Protein AF-A0A5R9GRR2-F1 (afdb_monomer)

pLDDT: mean 71.52, std 28.63, range [25.66, 98.62]

Sequence (442 aa):
MTTPDGPQLQLSKAAKLHESAAGSSPVLEILEKDQVCTRLGQTDVWVHVWINSSGQRGWIHQLYLRPATPATENTPLTVADASTTSATAPQPAANTPSPPPATTAPATENRSSSAEQTASATDAASTTSATDAKPIENETSQPPATLPPPAPTSPAPAGQNTPDTGKPASPDAITDHTLNQPAASEKSAVTQKPAQPAEVKPKAAPSPAGGSHGDAHEQALSHANIDVTDRAQIRRGLTVFTDICMGCHSAKYLTWRGLIEYPEIGLSSEEVAELRGNNPVMRGMISDLPPEDAIAAYGKAPPDLSLIVAGRRGGADYVYSLLTGYAHDPAKRIADPAYNPVYPGHRIAMPDPLSWLDHSMDEEASLRRQAEDVAAFLTFIADPHQNTRRHIGVWVVSFLLILTFVLWLLKVEVWKDVKPSSPKRGWLASLRPLSGEKQERP

Nearest PDB structures (foldseek):
  8snh-assembly1_M  TM=8.394E-01  e=9.434E-13  Pseudomonas aeruginosa
  8snh-assembly1_J  TM=8.249E-01  e=2.918E-12  Pseudomonas aeruginosa
  1x6b-assembly1_A  TM=6.837E-01  e=5.634E-04  Homo sapiens
  1qcf-assembly1_A  TM=7.586E-01  e=4.316E-02  Homo sapiens
  2oi3-assembly1_A  TM=6.957E-01  e=3.021E-02  Homo sapiens

Radius of gyration: 43.36 Å; Cα contacts (8 Å, |Δi|>4): 427; chains: 1; bounding box: 171×105×113 Å

Structure (mmCIF, N/CA/C/O backbone):
data_AF-A0A5R9GRR2-F1
#
_entry.id   AF-A0A5R9GRR2-F1
#
loop_
_atom_site.group_PDB
_atom_site.id
_atom_site.type_symbol
_atom_site.label_atom_id
_atom_site.label_alt_id
_atom_site.label_comp_id
_atom_site.label_asym_id
_atom_site.label_entity_id
_atom_site.label_seq_id
_atom_site.pdbx_PDB_ins_code
_atom_site.Cartn_x
_atom_site.Cartn_y
_atom_site.Cartn_z
_atom_site.occupancy
_atom_site.B_iso_or_equiv
_atom_site.auth_seq_id
_atom_site.auth_comp_id
_atom_site.auth_asym_id
_atom_site.auth_atom_id
_atom_site.pdbx_PDB_model_num
ATOM 1 N N . MET A 1 1 ? -0.024 55.715 -11.166 1.00 54.91 1 MET A N 1
ATOM 2 C CA . MET A 1 1 ? 1.112 55.113 -10.431 1.00 54.91 1 MET A CA 1
ATOM 3 C C . MET A 1 1 ? 2.049 54.514 -11.465 1.00 54.91 1 MET A C 1
ATOM 5 O O . MET A 1 1 ? 1.541 54.054 -12.479 1.00 54.91 1 MET A O 1
ATOM 9 N N . THR A 1 2 ? 3.366 54.553 -11.271 1.00 68.44 2 THR A N 1
ATOM 10 C CA . THR A 1 2 ? 4.306 53.872 -12.175 1.00 68.44 2 THR A CA 1
ATOM 11 C C . THR A 1 2 ? 4.228 52.360 -11.988 1.00 68.44 2 THR A C 1
ATOM 13 O O . THR A 1 2 ? 4.192 51.877 -10.853 1.00 68.44 2 THR A O 1
ATOM 16 N N . THR A 1 3 ? 4.222 51.625 -13.101 1.00 72.88 3 THR A N 1
ATOM 17 C CA . THR A 1 3 ? 4.478 50.181 -13.113 1.00 72.88 3 THR A CA 1
ATOM 18 C C . THR A 1 3 ? 5.845 49.928 -12.469 1.00 72.88 3 THR A C 1
ATOM 20 O O . THR A 1 3 ? 6.817 50.554 -12.889 1.00 72.88 3 THR A O 1
ATOM 23 N N . PRO A 1 4 ? 5.947 49.070 -11.442 1.00 80.62 4 PRO A N 1
ATOM 24 C CA . PRO A 1 4 ? 7.229 48.643 -10.909 1.00 80.62 4 PRO A CA 1
ATOM 25 C C . PRO A 1 4 ? 7.907 47.686 -11.895 1.00 80.62 4 PRO A C 1
ATOM 27 O O . PRO A 1 4 ? 7.248 46.808 -12.457 1.00 80.62 4 PRO A O 1
ATOM 30 N N . ASP A 1 5 ? 9.220 47.826 -12.060 1.00 80.38 5 ASP A N 1
ATOM 31 C CA . ASP A 1 5 ? 10.032 46.874 -12.816 1.00 80.38 5 ASP A CA 1
ATOM 32 C C . ASP A 1 5 ? 10.225 45.575 -12.024 1.00 80.38 5 ASP A C 1
ATOM 34 O O . ASP A 1 5 ? 10.519 45.582 -10.827 1.00 80.38 5 ASP A O 1
ATOM 38 N N . GLY A 1 6 ? 10.057 44.442 -12.701 1.00 82.88 6 GLY A N 1
ATOM 39 C CA . GLY A 1 6 ? 10.192 43.109 -12.120 1.00 82.88 6 GLY A CA 1
ATOM 40 C C . GLY A 1 6 ? 9.687 42.023 -13.074 1.00 82.88 6 GLY A C 1
ATOM 41 O O . GLY A 1 6 ? 9.056 42.334 -14.089 1.00 82.88 6 GLY A O 1
ATOM 42 N N . PRO A 1 7 ? 9.950 40.737 -12.785 1.00 89.94 7 PRO A N 1
ATOM 43 C CA . PRO A 1 7 ? 9.511 39.653 -13.651 1.00 89.94 7 PRO A CA 1
ATOM 44 C C . PRO A 1 7 ? 7.982 39.528 -13.629 1.00 89.94 7 PRO A C 1
ATOM 46 O O . PRO A 1 7 ? 7.357 39.478 -12.564 1.00 89.94 7 PRO A O 1
ATOM 49 N N . GLN A 1 8 ? 7.391 39.476 -14.823 1.00 93.12 8 GLN A N 1
ATOM 50 C CA . GLN A 1 8 ? 5.952 39.326 -15.014 1.00 93.12 8 GLN A CA 1
ATOM 51 C C . GLN A 1 8 ? 5.515 37.891 -14.704 1.00 93.12 8 GLN A C 1
ATOM 53 O O . GLN A 1 8 ? 6.078 36.919 -15.218 1.00 93.12 8 GLN A O 1
ATOM 58 N N . LEU A 1 9 ? 4.485 37.764 -13.873 1.00 92.62 9 LEU A N 1
ATOM 59 C CA . LEU A 1 9 ? 3.813 36.510 -13.552 1.00 92.62 9 LEU A CA 1
ATOM 60 C C . LEU A 1 9 ? 2.366 36.565 -14.045 1.00 92.62 9 LEU A C 1
ATOM 62 O O . LEU A 1 9 ? 1.782 37.637 -14.178 1.00 92.62 9 LEU A O 1
ATOM 66 N N . GLN A 1 10 ? 1.784 35.401 -14.301 1.00 94.00 10 GLN A N 1
ATOM 67 C CA . GLN A 1 10 ? 0.403 35.244 -14.737 1.00 94.00 10 GLN A CA 1
ATOM 68 C C . GLN A 1 10 ? -0.335 34.282 -13.801 1.00 94.00 10 GLN A C 1
ATOM 70 O O . GLN A 1 10 ? 0.232 33.281 -13.355 1.00 94.00 10 GLN A O 1
ATOM 75 N N . LEU A 1 11 ? -1.605 34.564 -13.508 1.00 92.19 11 LEU A N 1
ATOM 76 C CA . LEU A 1 11 ? -2.430 33.714 -12.654 1.00 92.19 11 LEU A CA 1
ATOM 77 C C . LEU A 1 11 ? -2.842 32.428 -13.389 1.00 92.19 11 LEU A C 1
ATOM 79 O O . LEU A 1 11 ? -3.472 32.467 -14.443 1.00 92.19 11 LEU A O 1
ATOM 83 N N . SER A 1 12 ? -2.521 31.263 -12.825 1.00 90.56 12 SER A N 1
ATOM 84 C CA . SER A 1 12 ? -2.886 29.949 -13.383 1.00 90.56 12 SER A CA 1
ATOM 85 C C . SER A 1 12 ? -4.376 29.621 -13.205 1.00 90.56 12 SER A C 1
ATOM 87 O O . SER A 1 12 ? -4.959 28.881 -14.003 1.00 90.56 12 SER A O 1
ATOM 89 N N . LYS A 1 13 ? -4.992 30.184 -12.160 1.00 91.38 13 LYS A N 1
ATOM 90 C CA . LYS A 1 13 ? -6.407 30.092 -11.768 1.00 91.38 13 LYS A CA 1
ATOM 91 C C . LYS A 1 13 ? -6.799 31.390 -11.054 1.00 91.38 13 LYS A C 1
ATOM 93 O O . LYS A 1 13 ? -5.917 32.122 -10.615 1.00 91.38 13 LYS A O 1
ATOM 98 N N . ALA A 1 14 ? -8.099 31.640 -10.897 1.00 92.31 14 ALA A N 1
ATOM 99 C CA . ALA A 1 14 ? -8.572 32.742 -10.061 1.00 92.31 14 ALA A CA 1
ATOM 100 C C . ALA A 1 14 ? -8.037 32.610 -8.621 1.00 92.31 14 ALA A C 1
ATOM 102 O O . ALA A 1 14 ? -7.976 31.500 -8.080 1.00 92.31 14 ALA A O 1
ATOM 103 N N . ALA A 1 15 ? -7.637 33.729 -8.019 1.00 91.56 15 ALA A N 1
ATOM 104 C CA . ALA A 1 15 ? -6.925 33.771 -6.744 1.00 91.56 15 ALA A CA 1
ATOM 105 C C . ALA A 1 15 ? -7.391 34.943 -5.869 1.00 91.56 15 ALA A C 1
ATOM 107 O O . ALA A 1 15 ? -8.023 35.886 -6.338 1.00 91.56 15 ALA A O 1
ATOM 108 N N . LYS A 1 16 ? -7.066 34.888 -4.577 1.00 93.88 16 LYS A N 1
ATOM 109 C CA . LYS A 1 16 ? -7.317 35.973 -3.622 1.00 93.88 16 LYS A CA 1
ATOM 110 C C . LYS A 1 16 ? -6.030 36.763 -3.411 1.00 93.88 16 LYS A C 1
ATOM 112 O O . LYS A 1 16 ? -4.993 36.164 -3.133 1.00 93.88 16 LYS A O 1
ATOM 117 N N . LEU A 1 17 ? -6.110 38.085 -3.531 1.00 93.50 17 LEU A N 1
ATOM 118 C CA . LEU A 1 17 ? -5.045 39.001 -3.137 1.00 93.50 17 LEU A CA 1
ATOM 119 C C . LEU A 1 17 ? -5.195 39.294 -1.643 1.00 93.50 17 LEU A C 1
ATOM 121 O O . LEU A 1 17 ? -6.237 39.795 -1.225 1.00 93.50 17 LEU A O 1
ATOM 125 N N . HIS A 1 18 ? -4.183 38.980 -0.841 1.00 94.56 18 HIS A N 1
ATOM 126 C CA . HIS A 1 18 ? -4.198 39.198 0.607 1.00 94.56 18 HIS A CA 1
ATOM 127 C C . HIS A 1 18 ? -3.387 40.436 1.011 1.00 94.56 18 HIS A C 1
ATOM 129 O O . HIS A 1 18 ? -2.401 40.781 0.360 1.00 94.56 18 HIS A O 1
ATOM 135 N N . GLU A 1 19 ? -3.768 41.091 2.107 1.00 92.62 19 GLU A N 1
ATOM 136 C CA . GLU A 1 19 ? -3.050 42.262 2.638 1.00 92.62 19 GLU A CA 1
ATOM 137 C C . GLU A 1 19 ? -1.647 41.907 3.171 1.00 92.62 19 GLU A C 1
ATOM 139 O O . GLU A 1 19 ? -0.700 42.685 3.051 1.00 92.62 19 GLU A O 1
ATOM 144 N N . SER A 1 20 ? -1.478 40.693 3.697 1.00 90.81 20 SER A N 1
ATOM 145 C CA . SER A 1 20 ? -0.225 40.185 4.263 1.00 90.81 20 SER A CA 1
ATOM 146 C C . SER A 1 20 ? -0.004 38.699 3.947 1.00 90.81 20 SER A C 1
ATOM 148 O O . SER A 1 20 ? -0.924 37.992 3.537 1.00 90.81 20 SER A O 1
ATOM 150 N N . ALA A 1 21 ? 1.228 38.215 4.141 1.00 86.25 21 ALA A N 1
ATOM 151 C CA . ALA A 1 21 ? 1.669 36.847 3.839 1.00 86.25 21 ALA A CA 1
ATOM 152 C C . ALA A 1 21 ? 1.142 35.779 4.831 1.00 86.25 21 ALA A C 1
ATOM 154 O O . ALA A 1 21 ? 1.911 34.991 5.381 1.00 86.25 21 ALA A O 1
ATOM 155 N N . ALA A 1 22 ? -0.167 35.765 5.097 1.00 81.69 22 ALA A N 1
ATOM 156 C CA . ALA A 1 22 ? -0.822 34.844 6.023 1.00 81.69 22 ALA A CA 1
ATOM 157 C C . ALA A 1 22 ? -2.199 34.412 5.496 1.00 81.69 22 ALA A C 1
ATOM 159 O O . ALA A 1 22 ? -2.986 35.236 5.040 1.00 81.69 22 ALA A O 1
ATOM 160 N N . GLY A 1 23 ? -2.537 33.122 5.616 1.00 68.94 23 GLY A N 1
ATOM 161 C CA . GLY A 1 23 ? -3.790 32.569 5.072 1.00 68.94 23 GLY A CA 1
ATOM 162 C C . GLY A 1 23 ? -5.081 33.091 5.724 1.00 68.94 23 GLY A C 1
ATOM 163 O O . GLY A 1 23 ? -6.157 32.931 5.156 1.00 68.94 23 GLY A O 1
ATOM 164 N N . SER A 1 24 ? -4.976 33.725 6.895 1.00 79.56 24 SER A N 1
ATOM 165 C CA . SER A 1 24 ? -6.062 34.409 7.612 1.00 79.56 24 SER A CA 1
ATOM 166 C C . SER A 1 24 ? -6.136 35.920 7.338 1.00 79.56 24 SER A C 1
ATOM 168 O O . SER A 1 24 ? -6.987 36.600 7.907 1.00 79.56 24 SER A O 1
ATOM 170 N N . SER A 1 25 ? -5.246 36.456 6.498 1.00 86.62 25 SER A N 1
ATOM 171 C CA . SER A 1 25 ? -5.164 37.884 6.180 1.00 86.62 25 SER A CA 1
ATOM 172 C C . SER A 1 25 ? -6.374 38.366 5.359 1.00 86.62 25 SER A C 1
ATOM 174 O O . SER A 1 25 ? -6.857 37.596 4.516 1.00 86.62 25 SER A O 1
ATOM 176 N N . PRO A 1 26 ? -6.861 39.613 5.548 1.00 90.50 26 PRO A N 1
ATOM 177 C CA . PRO A 1 26 ? -7.941 40.185 4.749 1.00 90.50 26 PRO A CA 1
ATOM 178 C C . PRO A 1 26 ? -7.708 40.057 3.240 1.00 90.50 26 PRO A C 1
ATOM 1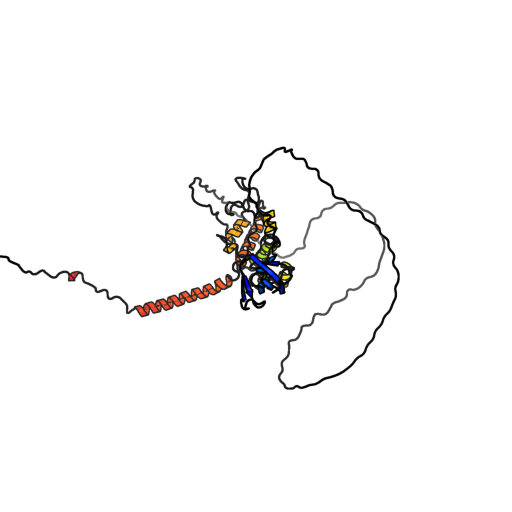80 O O . PRO A 1 26 ? -6.590 40.215 2.745 1.00 90.50 26 PRO A O 1
ATOM 183 N N . VAL A 1 27 ? -8.786 39.774 2.508 1.00 92.44 27 VAL A N 1
ATOM 184 C CA . VAL A 1 27 ? -8.779 39.710 1.042 1.00 92.44 27 VAL A CA 1
ATOM 185 C C . VAL A 1 27 ? -9.038 41.112 0.501 1.00 92.44 27 VAL A C 1
ATOM 187 O O . VAL A 1 27 ? -10.101 41.677 0.744 1.00 92.44 27 VAL A O 1
ATOM 190 N N . LEU A 1 28 ? -8.066 41.648 -0.230 1.00 89.81 28 LEU A N 1
ATOM 191 C CA . LEU A 1 28 ? -8.117 42.958 -0.873 1.00 89.81 28 LEU A CA 1
ATOM 192 C C . LEU A 1 28 ? -8.892 42.923 -2.197 1.00 89.81 28 LEU A C 1
ATOM 194 O O . LEU A 1 28 ? -9.703 43.804 -2.463 1.00 89.81 28 LEU A O 1
ATOM 198 N N . GLU A 1 29 ? -8.647 41.894 -3.011 1.00 89.69 29 GLU A N 1
ATOM 199 C CA . GLU A 1 29 ? -9.215 41.721 -4.352 1.00 89.69 29 GLU A CA 1
ATOM 200 C C . GLU A 1 29 ? -9.366 40.221 -4.666 1.00 89.69 29 GLU A C 1
ATOM 202 O O . GLU A 1 29 ? -8.611 39.382 -4.157 1.00 89.69 29 GLU A O 1
ATOM 207 N N . ILE A 1 30 ? -10.347 39.866 -5.502 1.00 91.12 30 ILE A N 1
ATOM 208 C CA . ILE A 1 30 ? -10.452 38.533 -6.109 1.00 91.12 30 ILE A CA 1
ATOM 209 C C . ILE A 1 30 ? -10.060 38.682 -7.575 1.00 91.12 30 ILE A C 1
ATOM 211 O O . ILE A 1 30 ? -10.731 39.368 -8.339 1.00 91.12 30 ILE A O 1
ATOM 215 N N . LEU A 1 31 ? -8.959 38.038 -7.937 1.00 92.25 31 LEU A N 1
ATOM 216 C CA . LEU A 1 31 ? -8.304 38.149 -9.232 1.00 92.25 31 LEU A CA 1
ATOM 217 C C . LEU A 1 31 ? -8.707 36.980 -10.126 1.00 92.25 31 LEU A C 1
ATOM 219 O O . LEU A 1 31 ? -8.823 35.841 -9.663 1.00 92.25 31 LEU A O 1
ATOM 223 N N . GLU A 1 32 ? -8.898 37.244 -11.413 1.00 90.81 32 GLU A N 1
ATOM 224 C CA . GLU A 1 32 ? -9.313 36.230 -12.382 1.00 90.81 32 GLU A CA 1
ATOM 225 C C . GLU A 1 32 ? -8.131 35.421 -12.937 1.00 90.81 32 GLU A C 1
ATOM 227 O O . GLU A 1 32 ? -6.959 35.786 -12.818 1.00 90.81 32 GLU A O 1
ATOM 232 N N . LYS A 1 33 ? -8.445 34.286 -13.569 1.00 90.06 33 LYS A N 1
ATOM 233 C CA . LYS A 1 33 ? -7.455 33.464 -14.274 1.00 90.06 33 LYS A CA 1
ATOM 234 C C . LYS A 1 33 ? -6.814 34.263 -15.420 1.00 90.06 33 LYS A C 1
ATOM 236 O O . LYS A 1 33 ? -7.470 35.072 -16.062 1.00 90.06 33 LYS A O 1
ATOM 241 N N . ASP A 1 34 ? -5.539 33.990 -15.686 1.00 89.56 34 ASP A N 1
ATOM 242 C CA . ASP A 1 34 ? -4.717 34.586 -16.746 1.00 89.56 34 ASP A CA 1
ATOM 243 C C . ASP A 1 34 ? -4.470 36.107 -16.645 1.00 89.56 34 ASP A C 1
ATOM 245 O O . ASP A 1 34 ? -3.778 36.660 -17.503 1.00 89.56 34 ASP A O 1
ATOM 249 N N . GLN A 1 35 ? -4.909 36.769 -15.566 1.00 90.81 35 GLN A N 1
ATOM 250 C CA . GLN A 1 35 ? -4.454 38.122 -15.223 1.00 90.81 35 GLN A CA 1
ATOM 251 C C . GLN A 1 35 ? -2.935 38.151 -14.974 1.00 90.81 35 GLN A C 1
ATOM 253 O O . GLN A 1 35 ? -2.347 37.166 -14.520 1.00 90.81 35 GLN A O 1
ATOM 258 N N . VAL A 1 36 ? -2.302 39.288 -15.280 1.00 91.69 36 VAL A N 1
ATOM 259 C CA . VAL A 1 36 ? -0.841 39.474 -15.238 1.00 91.69 36 VAL A CA 1
ATOM 260 C C . VAL A 1 36 ? -0.457 40.443 -14.115 1.00 91.69 36 VAL A C 1
ATOM 262 O O . VAL A 1 36 ? -1.113 41.468 -13.913 1.00 91.69 36 VAL A O 1
ATOM 265 N N . CYS A 1 37 ? 0.607 40.118 -13.384 1.00 92.44 37 CYS A N 1
ATOM 266 C CA . CYS A 1 37 ? 1.098 40.873 -12.236 1.00 92.44 37 CYS A CA 1
ATOM 267 C C . CYS A 1 37 ? 2.636 40.885 -12.165 1.00 92.44 37 CYS A C 1
ATOM 269 O O . CYS A 1 37 ? 3.279 39.837 -12.282 1.00 92.44 37 CYS A O 1
ATOM 271 N N . THR A 1 38 ? 3.242 42.042 -11.889 1.00 93.94 38 THR A N 1
ATOM 272 C CA . THR A 1 38 ? 4.680 42.127 -11.589 1.00 93.94 38 THR A CA 1
ATOM 273 C C . THR A 1 38 ? 4.981 41.537 -10.206 1.00 93.94 38 THR A C 1
ATOM 275 O O . THR A 1 38 ? 4.375 41.928 -9.205 1.00 93.94 38 THR A O 1
ATOM 278 N N . ARG A 1 39 ? 5.983 40.656 -10.104 1.00 93.62 39 ARG A N 1
ATOM 279 C CA . ARG A 1 39 ? 6.544 40.204 -8.817 1.00 93.62 39 ARG A CA 1
ATOM 280 C C . ARG A 1 39 ? 7.377 41.307 -8.155 1.00 93.62 39 ARG A C 1
ATOM 282 O O . ARG A 1 39 ? 8.383 41.734 -8.710 1.00 93.62 39 ARG A O 1
ATOM 289 N N . LEU A 1 40 ? 7.003 41.688 -6.934 1.00 92.00 40 LEU A N 1
ATOM 290 C CA . LEU A 1 40 ? 7.729 42.641 -6.081 1.00 92.00 40 LEU A CA 1
ATOM 291 C C . LEU A 1 40 ? 8.665 41.963 -5.069 1.00 92.00 40 LEU A C 1
ATOM 293 O O . LEU A 1 40 ? 9.626 42.573 -4.614 1.00 92.00 40 LEU A O 1
ATOM 297 N N . GLY A 1 41 ? 8.369 40.725 -4.672 1.00 89.25 41 GLY A N 1
ATOM 298 C CA . GLY A 1 41 ? 9.141 39.988 -3.671 1.00 89.25 41 GLY A CA 1
ATOM 299 C C . GLY A 1 41 ? 8.550 38.610 -3.385 1.00 89.25 41 GLY A C 1
ATOM 300 O O . GLY A 1 41 ? 7.514 38.247 -3.938 1.00 89.25 41 GLY A O 1
ATOM 301 N N . GLN A 1 42 ? 9.204 37.827 -2.528 1.00 89.50 42 GLN A N 1
ATOM 302 C CA . GLN A 1 42 ? 8.705 36.527 -2.076 1.00 89.50 42 GLN A CA 1
ATOM 303 C C . GLN A 1 42 ? 9.188 36.230 -0.649 1.00 89.50 42 GLN A C 1
ATOM 305 O O . GLN A 1 42 ? 10.341 36.495 -0.320 1.00 89.50 42 GLN A O 1
ATOM 310 N N . THR A 1 43 ? 8.311 35.641 0.159 1.00 85.38 43 THR A N 1
ATOM 311 C CA . THR A 1 43 ? 8.638 34.827 1.341 1.00 85.38 43 THR A CA 1
ATOM 312 C C . THR A 1 43 ? 8.284 33.366 1.038 1.00 85.38 43 THR A C 1
ATOM 314 O O . THR A 1 43 ? 7.589 33.121 0.057 1.00 85.38 43 THR A O 1
ATOM 317 N N . ASP A 1 44 ? 8.750 32.413 1.854 1.00 84.94 44 ASP A N 1
ATOM 318 C CA . ASP A 1 44 ? 8.532 30.951 1.742 1.00 84.94 44 ASP A CA 1
ATOM 319 C C . ASP A 1 44 ? 7.530 30.505 0.645 1.00 84.94 44 ASP A C 1
ATOM 321 O O . ASP A 1 44 ? 7.930 30.269 -0.498 1.00 84.94 44 ASP A O 1
ATOM 325 N N . VAL A 1 45 ? 6.222 30.525 0.939 1.00 91.62 45 VAL A N 1
ATOM 326 C CA . VAL A 1 45 ? 5.152 30.164 -0.015 1.00 91.62 45 VAL A CA 1
ATOM 327 C C . VAL A 1 45 ? 4.340 31.341 -0.587 1.00 91.62 45 VAL A C 1
ATOM 329 O O . VAL A 1 45 ? 3.435 31.115 -1.401 1.00 91.62 45 VAL A O 1
ATOM 332 N N . TRP A 1 46 ? 4.630 32.588 -0.196 1.00 93.75 46 TRP A N 1
ATOM 333 C CA . TRP A 1 46 ? 3.855 33.786 -0.564 1.00 93.75 46 TRP A CA 1
ATOM 334 C C . TRP A 1 46 ? 4.661 34.762 -1.424 1.00 93.75 46 TRP A C 1
ATOM 336 O O . TRP A 1 46 ? 5.727 35.238 -1.042 1.00 93.75 46 TRP A O 1
ATOM 346 N N . VAL A 1 47 ? 4.111 35.136 -2.577 1.00 94.25 47 VAL A N 1
ATOM 347 C CA . VAL A 1 47 ? 4.700 36.116 -3.495 1.00 94.25 47 VAL A CA 1
ATOM 348 C C . VAL A 1 47 ? 4.006 37.461 -3.292 1.00 94.25 47 VAL A C 1
ATOM 350 O O . VAL A 1 47 ? 2.780 37.547 -3.367 1.00 94.25 47 VAL A O 1
ATOM 353 N N . HIS A 1 48 ? 4.787 38.512 -3.048 1.00 95.19 48 HIS A N 1
ATOM 354 C CA . HIS A 1 48 ? 4.299 39.888 -3.049 1.00 95.19 48 HIS A CA 1
ATOM 355 C C . HIS A 1 48 ? 4.245 40.373 -4.499 1.00 95.19 48 HIS A C 1
ATOM 357 O O . HIS A 1 48 ? 5.249 40.311 -5.216 1.00 95.19 48 HIS A O 1
ATOM 363 N N . VAL A 1 49 ? 3.079 40.836 -4.939 1.00 94.12 49 VAL A N 1
ATOM 364 C CA . VAL A 1 49 ? 2.806 41.197 -6.334 1.00 94.12 49 VAL A CA 1
ATOM 365 C C . VAL A 1 49 ? 2.184 42.585 -6.450 1.00 94.12 49 VAL A C 1
ATOM 367 O O . VAL A 1 49 ? 1.560 43.095 -5.518 1.00 94.12 49 VAL A O 1
ATOM 370 N N . TRP A 1 50 ? 2.347 43.181 -7.627 1.00 93.44 50 TRP A N 1
ATOM 371 C CA . TRP A 1 50 ? 1.595 44.336 -8.095 1.00 93.44 50 TRP A CA 1
ATOM 372 C C . TRP A 1 50 ? 0.702 43.909 -9.256 1.00 93.44 50 TRP A C 1
ATOM 374 O O . TRP A 1 50 ? 1.185 43.283 -10.197 1.00 93.44 50 TRP A O 1
ATOM 384 N N . ILE A 1 51 ? -0.589 44.215 -9.184 1.00 92.81 51 ILE A N 1
ATOM 385 C CA . ILE A 1 51 ? -1.574 43.790 -10.182 1.00 92.81 51 ILE A CA 1
ATOM 386 C C . ILE A 1 51 ? -1.632 44.822 -11.307 1.00 92.81 51 ILE A C 1
ATOM 388 O O . ILE A 1 51 ? -1.928 45.991 -11.063 1.00 92.81 51 ILE A O 1
ATOM 392 N N . ASN A 1 52 ? -1.376 44.398 -12.546 1.00 86.25 52 ASN A N 1
ATOM 393 C CA . ASN A 1 52 ? -1.188 45.331 -13.661 1.00 86.25 52 ASN A CA 1
ATOM 394 C C . ASN A 1 52 ? -2.499 46.020 -14.100 1.00 86.25 52 ASN A C 1
ATOM 396 O O . ASN A 1 52 ? -2.449 47.068 -14.738 1.00 86.25 52 ASN A O 1
ATOM 400 N N . SER A 1 53 ? -3.660 45.439 -13.771 1.00 85.62 53 SER A N 1
ATOM 401 C CA . SER A 1 53 ? -4.998 45.961 -14.091 1.00 85.62 53 SER A CA 1
ATOM 402 C C . SER A 1 53 ? -5.561 46.901 -13.018 1.00 85.62 53 SER A C 1
ATOM 404 O O . SER A 1 53 ? -5.996 48.001 -13.350 1.00 85.62 53 SER A O 1
ATOM 406 N N . SER A 1 54 ? -5.556 46.494 -11.743 1.00 85.75 54 SER A N 1
ATOM 407 C CA . SER A 1 54 ? -6.094 47.291 -10.624 1.00 85.75 54 SER A CA 1
ATOM 408 C C . SER A 1 54 ? -5.072 48.261 -10.018 1.00 85.75 54 SER A C 1
ATOM 410 O O . SER A 1 54 ? -5.435 49.197 -9.307 1.00 85.75 54 SER A O 1
ATOM 412 N N . GLY A 1 55 ? -3.778 48.055 -10.282 1.00 87.25 55 GLY A N 1
ATOM 413 C CA . GLY A 1 55 ? -2.681 48.808 -9.676 1.00 87.25 55 GLY A CA 1
ATOM 414 C C . GLY A 1 55 ? -2.447 48.489 -8.194 1.00 87.25 55 GLY A C 1
ATOM 415 O O . GLY A 1 55 ? -1.599 49.133 -7.566 1.00 87.25 55 GLY A O 1
ATOM 416 N N . GLN A 1 56 ? -3.174 47.522 -7.624 1.00 89.94 56 GLN A N 1
ATOM 417 C CA . GLN A 1 56 ? -3.093 47.164 -6.210 1.00 89.94 56 GLN A CA 1
ATOM 418 C C . GLN A 1 56 ? -1.831 46.342 -5.899 1.00 89.94 56 GLN A C 1
ATOM 420 O O . GLN A 1 56 ? -1.222 45.728 -6.777 1.00 89.94 56 GLN A O 1
ATOM 425 N N . ARG A 1 57 ? -1.413 46.346 -4.628 1.00 93.75 57 ARG A N 1
ATOM 426 C CA . ARG A 1 57 ? -0.323 45.513 -4.098 1.00 93.75 57 ARG A CA 1
ATOM 427 C C . ARG A 1 57 ? -0.863 44.577 -3.030 1.00 93.75 57 ARG A C 1
ATOM 429 O O . ARG A 1 57 ? -1.756 44.963 -2.281 1.00 93.75 57 ARG A O 1
ATOM 436 N N . GLY A 1 58 ? -0.299 43.381 -2.952 1.00 93.50 58 GLY A N 1
ATOM 437 C CA . GLY A 1 58 ? -0.667 42.388 -1.951 1.00 93.50 58 GLY A CA 1
ATOM 438 C C . GLY A 1 58 ? 0.030 41.055 -2.188 1.00 93.50 58 GLY A C 1
ATOM 439 O O . GLY A 1 58 ? 0.959 40.950 -2.991 1.00 93.50 58 GLY A O 1
ATOM 440 N N . TRP A 1 59 ? -0.415 40.034 -1.471 1.00 95.00 59 TRP A N 1
ATOM 441 C CA . TRP A 1 59 ? 0.226 38.728 -1.410 1.00 95.00 59 TRP A CA 1
ATOM 442 C C . TRP A 1 59 ? -0.650 37.648 -2.039 1.00 95.00 59 TRP A C 1
ATOM 444 O O . TRP A 1 59 ? -1.842 37.549 -1.750 1.00 95.00 59 TRP A O 1
ATOM 454 N N . ILE A 1 60 ? -0.039 36.813 -2.878 1.00 94.31 60 ILE A N 1
ATOM 455 C CA . ILE A 1 60 ? -0.665 35.636 -3.489 1.00 94.31 60 ILE A CA 1
ATOM 456 C C . ILE A 1 60 ? 0.231 34.428 -3.211 1.00 94.31 60 ILE A C 1
ATOM 458 O O . ILE A 1 60 ? 1.453 34.495 -3.342 1.00 94.31 60 ILE A O 1
ATOM 462 N N . HIS A 1 61 ? -0.363 33.302 -2.825 1.00 94.38 61 HIS A N 1
ATOM 463 C CA . HIS A 1 61 ? 0.374 32.056 -2.625 1.00 94.38 61 HIS A CA 1
ATOM 464 C C . HIS A 1 61 ? 0.943 31.557 -3.970 1.00 94.38 61 HIS A C 1
ATOM 466 O O . HIS A 1 61 ? 0.223 31.483 -4.966 1.00 94.38 61 HIS A O 1
ATOM 472 N N . GLN A 1 62 ? 2.232 31.199 -4.003 1.00 93.50 62 GLN A N 1
ATOM 473 C CA . GLN A 1 62 ? 2.987 30.862 -5.221 1.00 93.50 62 GLN A CA 1
ATOM 474 C C . GLN A 1 62 ? 2.297 29.835 -6.144 1.00 93.50 62 GLN A C 1
ATOM 476 O O . GLN A 1 62 ? 2.448 29.920 -7.357 1.00 93.50 62 GLN A O 1
ATOM 481 N N . LEU A 1 63 ? 1.493 28.914 -5.598 1.00 93.38 63 LEU A N 1
ATOM 482 C CA . LEU A 1 63 ? 0.751 27.891 -6.352 1.00 93.38 63 LEU A CA 1
ATOM 483 C C . LEU A 1 63 ? -0.206 28.462 -7.426 1.00 93.38 63 LEU A C 1
ATOM 485 O O . LEU A 1 63 ? -0.517 27.785 -8.407 1.00 93.38 63 LEU A O 1
ATOM 489 N N . TYR A 1 64 ? -0.670 29.704 -7.261 1.00 92.50 64 TYR A N 1
ATOM 490 C CA . TYR A 1 64 ? -1.544 30.382 -8.226 1.00 92.50 64 TYR A CA 1
ATOM 491 C C . TYR A 1 64 ? -0.783 31.102 -9.347 1.00 92.50 64 TYR A C 1
ATOM 493 O O . TYR A 1 64 ? -1.421 31.629 -10.254 1.00 92.50 64 TYR A O 1
ATOM 501 N N . LEU A 1 65 ? 0.552 31.144 -9.313 1.00 92.62 65 LEU A N 1
ATOM 502 C CA . LEU A 1 65 ? 1.368 31.974 -10.199 1.00 92.62 65 LEU A CA 1
ATOM 503 C C . LEU A 1 65 ? 2.277 31.128 -11.097 1.00 92.62 65 LEU A C 1
ATOM 505 O O . LEU A 1 65 ? 2.980 30.232 -10.637 1.00 92.62 65 LEU A O 1
ATOM 509 N N . ARG A 1 66 ? 2.303 31.464 -12.388 1.00 92.12 66 ARG A N 1
ATOM 510 C CA . ARG A 1 66 ? 3.251 30.949 -13.388 1.00 92.12 66 ARG A CA 1
ATOM 511 C C . ARG A 1 66 ? 4.044 32.110 -14.004 1.00 92.12 66 ARG A C 1
ATOM 513 O O . ARG A 1 66 ? 3.549 33.236 -13.968 1.00 92.12 66 ARG A O 1
ATOM 520 N N . PRO A 1 67 ? 5.241 31.891 -14.580 1.00 90.19 67 PRO A N 1
ATOM 521 C CA . PRO A 1 67 ? 5.891 32.904 -15.411 1.00 90.19 67 PRO A CA 1
ATOM 522 C C . PRO A 1 67 ? 4.946 33.359 -16.529 1.00 90.19 67 PRO A C 1
ATOM 524 O O . PRO A 1 67 ? 4.290 32.521 -17.155 1.00 90.19 67 PRO A O 1
ATOM 527 N N . ALA A 1 68 ? 4.851 34.667 -16.772 1.00 82.94 68 ALA A N 1
ATOM 528 C CA . ALA A 1 68 ? 4.088 35.170 -17.907 1.00 82.94 68 ALA A CA 1
ATOM 529 C C . ALA A 1 68 ? 4.835 34.838 -19.207 1.00 82.94 68 ALA A C 1
ATOM 531 O O . ALA A 1 68 ? 6.013 35.166 -19.357 1.00 82.94 68 ALA A O 1
ATOM 532 N N . THR A 1 69 ? 4.160 34.185 -20.152 1.00 75.75 69 THR A N 1
ATOM 533 C CA . THR A 1 69 ? 4.711 33.964 -21.494 1.00 75.75 69 THR A CA 1
ATOM 534 C C . THR A 1 69 ? 4.857 35.323 -22.193 1.00 75.75 69 THR A C 1
ATOM 536 O O . THR A 1 69 ? 3.883 36.080 -22.199 1.00 75.75 69 THR A O 1
ATOM 539 N N . PRO A 1 70 ? 6.023 35.666 -22.777 1.00 59.69 70 PRO A N 1
ATOM 540 C CA . PRO A 1 70 ? 6.149 36.893 -23.556 1.00 59.69 70 PRO A CA 1
ATOM 541 C C . PRO A 1 70 ? 5.178 36.839 -24.738 1.00 59.69 70 PRO A C 1
ATOM 543 O O . PRO A 1 70 ? 5.112 35.836 -25.449 1.00 59.69 70 PRO A O 1
ATOM 546 N N . ALA A 1 71 ? 4.398 37.902 -24.925 1.00 46.88 71 ALA A N 1
ATOM 547 C CA . ALA A 1 71 ? 3.434 37.970 -26.012 1.00 46.88 71 ALA A CA 1
ATOM 548 C C . ALA A 1 71 ? 4.170 38.043 -27.357 1.00 46.88 71 ALA A C 1
ATOM 550 O O . ALA A 1 71 ? 4.872 39.016 -27.629 1.00 46.88 71 ALA A O 1
ATOM 551 N N . THR A 1 72 ? 3.996 37.028 -28.201 1.00 40.22 72 THR A N 1
ATOM 552 C CA . THR A 1 72 ? 4.411 37.090 -29.605 1.00 40.22 72 THR A CA 1
ATOM 553 C C . THR A 1 72 ? 3.601 38.186 -30.298 1.00 40.22 72 THR A C 1
ATOM 555 O O . THR A 1 72 ? 2.370 38.166 -30.229 1.00 40.22 72 THR A O 1
ATOM 558 N N . GLU A 1 73 ? 4.261 39.153 -30.937 1.00 37.03 73 GLU A N 1
ATOM 559 C CA . GLU A 1 73 ? 3.559 40.256 -31.601 1.00 37.03 73 GLU A CA 1
ATOM 560 C C . GLU A 1 73 ? 2.653 39.754 -32.733 1.00 37.03 73 GLU A C 1
ATOM 562 O O . GLU A 1 73 ? 3.050 38.952 -33.581 1.00 37.03 73 GLU A O 1
ATOM 567 N N . ASN A 1 74 ? 1.415 40.251 -32.748 1.00 35.47 74 ASN A N 1
ATOM 568 C CA . ASN A 1 74 ? 0.442 39.926 -33.783 1.00 35.47 74 ASN A CA 1
ATOM 569 C C . ASN A 1 74 ? 0.716 40.760 -35.040 1.00 35.47 74 ASN A C 1
ATOM 571 O O . ASN A 1 74 ? 0.305 41.919 -35.114 1.00 35.47 74 ASN A O 1
ATOM 575 N N . THR A 1 75 ? 1.332 40.160 -36.059 1.00 31.30 75 THR A N 1
ATOM 576 C CA . THR A 1 75 ? 1.297 40.712 -37.421 1.00 31.30 75 THR A CA 1
ATOM 577 C C . THR A 1 75 ? -0.164 40.790 -37.895 1.00 31.30 75 THR A C 1
ATOM 579 O O . THR A 1 75 ? -0.843 39.759 -37.888 1.00 31.30 75 THR A O 1
ATOM 582 N N . PRO A 1 76 ? -0.686 41.962 -38.311 1.00 38.22 76 PRO A N 1
ATOM 583 C CA . PRO A 1 76 ? -2.091 42.086 -38.694 1.00 38.22 76 PRO A CA 1
ATOM 584 C C . PRO A 1 76 ? -2.451 41.293 -39.956 1.00 38.22 76 PRO A C 1
ATOM 586 O O . PRO A 1 76 ? -1.759 41.361 -40.972 1.00 38.22 76 PRO A O 1
ATOM 589 N N . LEU A 1 77 ? -3.596 40.606 -39.919 1.00 41.06 77 LEU A N 1
ATOM 590 C CA . LEU A 1 77 ? -4.262 40.084 -41.113 1.00 41.06 77 LEU A CA 1
ATOM 591 C C . LEU A 1 77 ? -4.988 41.226 -41.837 1.00 41.06 77 LEU A C 1
ATOM 593 O O . LEU A 1 77 ? -6.094 41.606 -41.454 1.00 41.06 77 LEU A O 1
ATOM 597 N N . THR A 1 78 ? -4.383 41.751 -42.901 1.00 30.08 78 THR A N 1
ATOM 598 C CA . THR A 1 78 ? -5.029 42.719 -43.800 1.00 30.08 78 THR A CA 1
ATOM 599 C C . THR A 1 78 ? -5.687 41.989 -44.970 1.0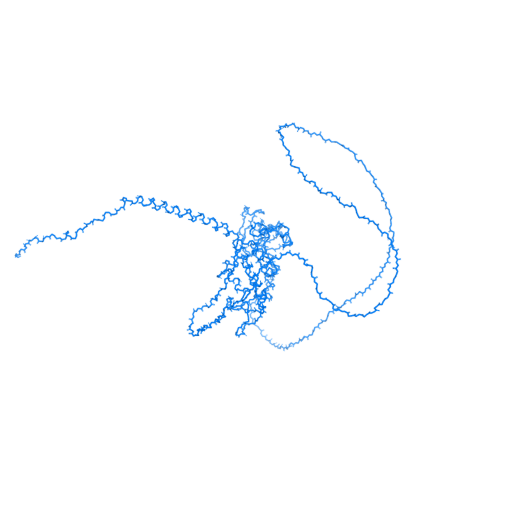0 30.08 78 THR A C 1
ATOM 601 O O . THR A 1 78 ? -5.020 41.250 -45.692 1.00 30.08 78 THR A O 1
ATOM 604 N N . VAL A 1 79 ? -6.984 42.220 -45.190 1.00 39.34 79 VAL A N 1
ATOM 605 C CA . VAL A 1 79 ? -7.739 41.685 -46.335 1.00 39.34 79 VAL A CA 1
ATOM 606 C C . VAL A 1 79 ? -8.141 42.836 -47.256 1.00 39.34 79 VAL A C 1
ATOM 608 O O . VAL A 1 79 ? -8.998 43.628 -46.872 1.00 39.34 79 VAL A O 1
ATOM 611 N N . ALA A 1 80 ? -7.563 42.906 -48.461 1.00 30.89 80 ALA A N 1
ATOM 612 C CA . ALA A 1 80 ? -8.124 43.646 -49.598 1.00 30.89 80 ALA A CA 1
ATOM 613 C C . ALA A 1 80 ? -7.472 43.248 -50.942 1.00 30.89 80 ALA A C 1
ATOM 615 O O . ALA A 1 80 ? -6.273 43.430 -51.123 1.00 30.89 80 ALA A O 1
ATOM 616 N N . ASP A 1 81 ? -8.323 42.790 -51.864 1.00 28.44 81 ASP A N 1
ATOM 617 C CA . ASP A 1 81 ? -8.251 42.911 -53.331 1.00 28.44 81 ASP A CA 1
ATOM 618 C C . ASP A 1 81 ? -7.061 42.393 -54.168 1.00 28.44 81 ASP A C 1
ATOM 620 O O . ASP A 1 81 ? -5.985 42.028 -53.704 1.00 28.44 81 ASP A O 1
ATOM 624 N N . ALA A 1 82 ? -7.339 42.271 -55.473 1.00 33.94 82 ALA A N 1
ATOM 625 C CA . ALA A 1 82 ? -6.553 41.505 -56.434 1.00 33.94 82 ALA A CA 1
ATOM 626 C C . ALA A 1 82 ? -5.881 42.380 -57.506 1.00 33.94 82 ALA A C 1
ATOM 628 O O . ALA A 1 82 ? -6.472 43.346 -57.990 1.00 33.94 82 ALA A O 1
ATOM 629 N N . SER A 1 83 ? -4.701 41.962 -57.981 1.00 29.38 83 SER A N 1
ATOM 630 C CA . SER A 1 83 ? -4.209 42.263 -59.338 1.00 29.38 83 SER A CA 1
ATOM 631 C C . SER A 1 83 ? -3.040 41.361 -59.764 1.00 29.38 83 SER A C 1
ATOM 633 O O . SER A 1 83 ? -1.924 41.540 -59.302 1.00 29.38 83 SER A O 1
ATOM 635 N N . THR A 1 84 ? -3.335 40.456 -60.705 1.00 28.95 84 THR A N 1
ATOM 636 C CA . THR A 1 84 ? -2.563 40.160 -61.938 1.00 28.95 84 THR A CA 1
ATOM 637 C C . THR A 1 84 ? -1.085 39.682 -61.878 1.00 28.95 84 THR A C 1
ATOM 639 O O . THR A 1 84 ? -0.254 40.138 -61.107 1.00 28.95 84 THR A O 1
ATOM 642 N N . THR A 1 85 ? -0.735 38.833 -62.858 1.00 30.78 85 THR A N 1
ATOM 643 C CA . THR A 1 85 ? 0.616 38.463 -63.360 1.00 30.78 85 THR A CA 1
ATOM 644 C C . THR A 1 85 ? 1.538 37.527 -62.548 1.00 30.78 85 THR A C 1
ATOM 646 O O . THR A 1 85 ? 2.361 37.946 -61.750 1.00 30.78 85 THR A O 1
ATOM 649 N N . SER A 1 86 ? 1.532 36.262 -62.991 1.00 29.73 86 SER A N 1
ATOM 650 C CA . SER A 1 86 ? 2.708 35.574 -63.571 1.00 29.73 86 SER A CA 1
ATOM 651 C C . SER A 1 86 ? 3.873 35.055 -62.697 1.00 29.73 86 SER A C 1
ATOM 653 O O . SER A 1 86 ? 4.919 35.683 -62.594 1.00 29.73 86 SER A O 1
ATOM 655 N N . ALA A 1 87 ? 3.770 33.748 -62.414 1.00 32.22 87 ALA A N 1
ATOM 656 C CA . ALA A 1 87 ? 4.660 32.698 -62.956 1.00 32.22 87 ALA A CA 1
ATOM 657 C C . ALA A 1 87 ? 5.882 32.170 -62.157 1.00 32.22 87 ALA A C 1
ATOM 659 O O . ALA A 1 87 ? 6.597 32.882 -61.466 1.00 32.22 87 ALA A O 1
ATOM 660 N N . THR A 1 88 ? 6.142 30.880 -62.427 1.00 29.91 88 THR A N 1
ATOM 661 C CA . THR A 1 88 ? 7.395 30.115 -62.245 1.00 29.91 88 THR A CA 1
ATOM 662 C C . THR A 1 88 ? 7.797 29.692 -60.826 1.00 29.91 88 THR A C 1
ATOM 664 O O . THR A 1 88 ? 8.383 30.445 -60.058 1.00 29.91 88 THR A O 1
ATOM 667 N N . ALA A 1 89 ? 7.615 28.396 -60.549 1.00 33.91 89 ALA A N 1
ATOM 668 C CA . ALA A 1 89 ? 8.365 27.659 -59.529 1.00 33.91 89 ALA A CA 1
ATOM 669 C C . ALA A 1 89 ? 9.626 27.010 -60.139 1.00 33.91 89 ALA A C 1
ATOM 671 O O . ALA A 1 89 ? 9.648 26.719 -61.339 1.00 33.91 89 ALA A O 1
ATOM 672 N N . PRO A 1 90 ? 10.637 26.699 -59.312 1.00 40.22 90 PRO A N 1
ATOM 673 C CA . PRO A 1 90 ? 11.296 25.394 -59.426 1.00 40.22 90 PRO A CA 1
ATOM 674 C C . PRO A 1 90 ? 11.379 24.625 -58.087 1.00 40.22 90 PRO A C 1
ATOM 676 O O . PRO A 1 90 ? 10.927 25.090 -57.043 1.00 40.22 90 PRO A O 1
ATOM 679 N N . GLN A 1 91 ? 11.899 23.396 -58.154 1.00 38.03 91 GLN A N 1
ATOM 680 C CA . GLN A 1 91 ? 11.869 22.366 -57.101 1.00 38.03 91 GLN A CA 1
ATOM 681 C C . GLN A 1 91 ? 13.058 22.404 -56.104 1.00 38.03 91 GLN A C 1
ATOM 683 O O . GLN A 1 91 ? 14.026 23.127 -56.339 1.00 38.03 91 GLN A O 1
ATOM 688 N N . PRO A 1 92 ? 12.999 21.638 -54.988 1.00 45.19 92 PRO A N 1
ATOM 689 C CA . PRO A 1 92 ? 13.976 21.702 -53.897 1.00 45.19 92 PRO A CA 1
ATOM 690 C C . PRO A 1 92 ? 15.188 20.763 -54.048 1.00 45.19 92 PRO A C 1
ATOM 692 O O . PRO A 1 92 ? 15.147 19.751 -54.744 1.00 45.19 92 PRO A O 1
ATOM 695 N N . ALA A 1 93 ? 16.234 21.068 -53.277 1.00 32.44 93 ALA A N 1
ATOM 696 C CA . ALA A 1 93 ? 17.412 20.246 -52.985 1.00 32.44 93 ALA A CA 1
ATOM 697 C C . ALA A 1 93 ? 18.006 20.716 -51.634 1.00 32.44 93 ALA A C 1
ATOM 699 O O . ALA A 1 93 ? 17.750 21.850 -51.241 1.00 32.44 93 ALA A O 1
ATOM 700 N N . ALA A 1 94 ? 18.844 19.986 -50.893 1.00 32.06 94 ALA A N 1
ATOM 701 C CA . ALA A 1 94 ? 19.082 18.546 -50.714 1.00 32.06 94 ALA A CA 1
ATOM 702 C C . ALA A 1 94 ? 20.004 18.405 -49.470 1.00 32.06 94 ALA A C 1
ATOM 704 O O . ALA A 1 94 ? 20.735 19.339 -49.146 1.00 32.06 94 ALA A O 1
ATOM 705 N N . ASN A 1 95 ? 19.986 17.276 -48.754 1.00 32.72 95 ASN A N 1
ATOM 706 C CA . ASN A 1 95 ? 20.721 17.136 -47.481 1.00 32.72 95 ASN A CA 1
ATOM 707 C C . ASN A 1 95 ? 22.234 16.900 -47.651 1.00 32.72 95 ASN A C 1
ATOM 709 O O . ASN A 1 95 ? 22.630 16.091 -48.486 1.00 32.72 95 ASN A O 1
ATOM 713 N N . THR A 1 96 ? 23.063 17.462 -46.759 1.00 32.56 96 THR A N 1
ATOM 714 C CA . THR A 1 96 ? 24.389 16.934 -46.340 1.00 32.56 96 THR A CA 1
ATOM 715 C C . THR A 1 96 ? 24.776 17.558 -44.977 1.00 32.56 96 THR A C 1
ATOM 717 O O . THR A 1 96 ? 24.533 18.751 -44.800 1.00 32.56 96 THR A O 1
ATOM 720 N N . PRO A 1 97 ? 25.323 16.801 -43.998 1.00 44.28 97 PRO A N 1
ATOM 721 C CA . PRO A 1 97 ? 25.636 17.308 -42.653 1.00 44.28 97 PRO A CA 1
ATOM 722 C C . PRO A 1 97 ? 27.099 17.771 -42.471 1.00 44.28 97 PRO A C 1
ATOM 724 O O . PRO A 1 97 ? 27.976 17.410 -43.254 1.00 44.28 97 PRO A O 1
ATOM 727 N N . SER A 1 98 ? 27.367 18.495 -41.374 1.00 39.28 98 SER A N 1
ATOM 728 C CA . SER A 1 98 ? 28.710 18.944 -40.952 1.00 39.28 98 SER A CA 1
ATOM 729 C C . SER A 1 98 ? 29.184 18.253 -39.653 1.00 39.28 98 SER A C 1
ATOM 731 O O . SER A 1 98 ? 28.350 17.993 -38.785 1.00 39.28 98 SER A O 1
ATOM 733 N N . PRO A 1 99 ? 30.495 17.970 -39.484 1.00 56.50 99 PRO A N 1
ATOM 734 C CA . PRO A 1 99 ? 31.048 17.244 -38.330 1.00 56.50 99 PRO A CA 1
ATOM 735 C C . PRO A 1 99 ? 31.510 18.151 -37.160 1.00 56.50 99 PRO A C 1
ATOM 737 O O . PRO A 1 99 ? 31.708 19.352 -37.356 1.00 56.50 99 PRO A O 1
ATOM 740 N N . PRO A 1 100 ? 31.741 17.589 -35.953 1.00 49.75 100 PRO A N 1
ATOM 741 C CA . PRO A 1 100 ? 32.278 18.311 -34.794 1.00 49.75 100 PRO A CA 1
ATOM 742 C C . PRO A 1 100 ? 33.827 18.358 -34.754 1.00 49.75 100 PRO A C 1
ATOM 744 O O . PRO A 1 100 ? 34.480 17.440 -35.257 1.00 49.75 100 PRO A O 1
ATOM 747 N N . PRO A 1 101 ? 34.437 19.374 -34.108 1.00 48.75 101 PRO A N 1
ATOM 748 C CA . PRO A 1 101 ? 35.868 19.407 -33.790 1.00 48.75 101 PRO A CA 1
ATOM 749 C C . PRO A 1 101 ? 36.200 18.624 -32.504 1.00 48.75 101 PRO A C 1
ATOM 751 O O . PRO A 1 101 ? 35.333 18.411 -31.657 1.00 48.75 101 PRO A O 1
ATOM 754 N N . ALA A 1 102 ? 37.468 18.227 -32.337 1.00 33.19 102 ALA A N 1
ATOM 755 C CA . ALA A 1 102 ? 37.930 17.370 -31.239 1.00 33.19 102 ALA A CA 1
ATOM 756 C C . ALA A 1 102 ? 39.072 17.978 -30.391 1.00 33.19 102 ALA A C 1
ATOM 758 O O . ALA A 1 102 ? 39.730 18.941 -30.776 1.00 33.19 102 ALA A O 1
ATOM 759 N N . THR A 1 103 ? 39.274 17.359 -29.227 1.00 35.69 103 THR A N 1
ATOM 760 C CA . THR A 1 103 ? 40.244 17.612 -28.147 1.00 35.69 103 THR A CA 1
ATOM 761 C C . THR A 1 103 ? 41.695 17.905 -28.557 1.00 35.69 103 THR A C 1
ATOM 763 O O . THR A 1 103 ? 42.268 17.159 -29.345 1.00 35.69 103 THR A O 1
ATOM 766 N N . THR A 1 104 ? 42.356 18.822 -27.830 1.00 32.72 104 THR A N 1
ATOM 767 C CA . THR A 1 104 ? 43.802 18.716 -27.521 1.00 32.72 104 THR A CA 1
ATOM 768 C C . THR A 1 104 ? 44.165 19.285 -26.144 1.00 32.72 104 THR A C 1
ATOM 770 O O . THR A 1 104 ? 43.801 20.404 -25.798 1.00 32.72 104 THR A O 1
ATOM 773 N N . ALA A 1 105 ? 44.962 18.507 -25.415 1.00 31.00 105 ALA A N 1
ATOM 774 C CA . ALA A 1 105 ? 45.909 18.885 -24.356 1.00 31.00 105 ALA A CA 1
ATOM 775 C C . ALA A 1 105 ? 47.271 18.233 -24.760 1.00 31.00 105 ALA A C 1
ATOM 777 O O . ALA A 1 105 ? 47.295 17.624 -25.837 1.00 31.00 105 ALA A O 1
ATOM 778 N N . PRO A 1 106 ? 48.383 18.244 -23.983 1.00 52.16 106 PRO A N 1
ATOM 779 C CA . PRO A 1 106 ? 48.640 18.843 -22.664 1.00 52.16 106 PRO A CA 1
ATOM 780 C C . PRO A 1 106 ? 49.973 19.639 -22.583 1.00 52.16 106 PRO A C 1
ATOM 782 O O . PRO A 1 106 ? 50.713 19.728 -23.558 1.00 52.16 106 PRO A O 1
ATOM 785 N N . ALA A 1 107 ? 50.334 20.127 -21.387 1.00 29.02 107 ALA A N 1
ATOM 786 C CA . ALA A 1 107 ? 51.730 20.290 -20.948 1.00 29.02 107 ALA A CA 1
ATOM 787 C C . ALA A 1 107 ? 51.818 20.386 -19.409 1.00 29.02 107 ALA A C 1
ATOM 789 O O . ALA A 1 107 ? 50.871 20.822 -18.757 1.00 29.02 107 ALA A O 1
ATOM 790 N N . THR A 1 108 ? 52.959 19.997 -18.836 1.00 33.62 108 THR A N 1
ATOM 791 C CA . THR A 1 108 ? 53.272 20.048 -17.394 1.00 33.62 108 THR A CA 1
ATOM 792 C C . THR A 1 108 ? 54.555 20.833 -17.154 1.00 33.62 108 THR A C 1
ATOM 794 O O . THR A 1 108 ? 55.505 20.618 -17.901 1.00 33.62 108 THR A O 1
ATOM 797 N N . GLU A 1 109 ? 54.664 21.579 -16.050 1.00 30.59 109 GLU A N 1
ATOM 798 C CA . GLU A 1 109 ? 55.954 21.718 -15.354 1.00 30.59 109 GLU A CA 1
ATOM 799 C C . GLU A 1 109 ? 55.793 22.085 -13.867 1.00 30.59 109 GLU A C 1
ATOM 801 O O . GLU A 1 109 ? 54.678 22.288 -13.386 1.00 30.59 109 GLU A O 1
ATOM 806 N N . ASN A 1 110 ? 56.895 22.040 -13.110 1.00 30.98 110 ASN A N 1
ATOM 807 C CA . ASN A 1 110 ? 56.886 21.836 -11.659 1.00 30.98 110 ASN A CA 1
ATOM 808 C C . ASN A 1 110 ? 58.089 22.513 -10.971 1.00 30.98 110 ASN A C 1
ATOM 810 O O . ASN A 1 110 ? 59.228 22.169 -11.294 1.00 30.98 110 ASN A O 1
ATOM 814 N N . ARG A 1 111 ? 57.862 23.389 -9.974 1.00 28.62 111 ARG A N 1
ATOM 815 C CA . ARG A 1 111 ? 58.859 23.669 -8.918 1.00 28.62 111 ARG A CA 1
ATOM 816 C C . ARG A 1 111 ? 58.318 24.405 -7.685 1.00 28.62 111 ARG A C 1
ATOM 818 O O . ARG A 1 111 ? 57.513 25.322 -7.796 1.00 28.62 111 ARG A O 1
ATOM 825 N N . SER A 1 112 ? 58.852 24.036 -6.522 1.00 31.03 112 SER A N 1
ATOM 826 C CA . SER A 1 112 ? 58.661 24.681 -5.211 1.00 31.03 112 SER A CA 1
ATOM 827 C C . SER A 1 112 ? 59.800 25.657 -4.881 1.00 31.03 112 SER A C 1
ATOM 829 O O . SER A 1 112 ? 60.910 25.435 -5.363 1.00 31.03 112 SER A O 1
ATOM 831 N N . SER A 1 113 ? 59.583 26.598 -3.946 1.00 33.38 113 SER A N 1
ATOM 832 C CA . SER A 1 113 ? 60.329 26.669 -2.660 1.00 33.38 113 SER A CA 1
ATOM 833 C C . SER A 1 113 ? 59.982 27.902 -1.793 1.00 33.38 113 SER A C 1
ATOM 835 O O . SER A 1 113 ? 59.499 28.903 -2.308 1.00 33.38 113 SER A O 1
ATOM 837 N N . SER A 1 114 ? 60.312 27.807 -0.491 1.00 31.52 114 SER A N 1
ATOM 838 C CA . SER A 1 114 ? 60.301 28.861 0.557 1.00 31.52 114 SER A CA 1
ATOM 839 C C . SER A 1 114 ? 58.905 29.351 1.014 1.00 31.52 114 SER A C 1
ATOM 841 O O . SER A 1 114 ? 58.068 29.678 0.185 1.00 31.52 114 SER A O 1
ATOM 843 N N . ALA A 1 115 ? 58.498 29.281 2.294 1.00 31.08 115 ALA A N 1
ATOM 844 C CA . ALA A 1 115 ? 59.095 29.766 3.564 1.00 31.08 115 ALA A CA 1
ATOM 845 C C . ALA A 1 115 ? 58.919 31.303 3.744 1.00 31.08 115 ALA A C 1
ATOM 847 O O . ALA A 1 115 ? 58.941 32.024 2.755 1.00 31.08 115 ALA A O 1
ATOM 848 N N . GLU A 1 116 ? 58.699 31.868 4.944 1.00 30.91 116 GLU A N 1
ATOM 849 C CA . GLU A 1 116 ? 59.173 31.421 6.267 1.00 30.91 116 GLU A CA 1
ATOM 850 C C . GLU A 1 116 ? 58.450 32.099 7.477 1.00 30.91 116 GLU A C 1
ATOM 852 O O . GLU A 1 116 ? 58.210 33.297 7.408 1.00 30.91 116 GLU A O 1
ATOM 857 N N . GLN A 1 117 ? 58.217 31.359 8.590 1.00 33.91 117 GLN A N 1
ATOM 858 C CA . GLN A 1 117 ? 58.044 31.820 10.010 1.00 33.91 117 GLN A CA 1
ATOM 859 C C . GLN A 1 117 ? 56.894 32.835 10.368 1.00 33.91 117 GLN A C 1
ATOM 861 O O . GLN A 1 117 ? 56.288 33.420 9.482 1.00 33.91 117 GLN A O 1
ATOM 866 N N . THR A 1 118 ? 56.433 33.056 11.624 1.00 29.27 118 THR A N 1
ATOM 867 C CA . THR A 1 118 ? 56.784 32.552 12.988 1.00 29.27 118 THR A CA 1
ATOM 868 C C . THR A 1 118 ? 55.564 32.522 13.958 1.00 29.27 118 THR A C 1
ATOM 870 O O . THR A 1 118 ? 54.484 33.003 13.632 1.00 29.27 118 THR A O 1
ATOM 873 N N . ALA A 1 119 ? 55.760 31.980 15.175 1.00 29.92 119 ALA A N 1
ATOM 874 C CA . ALA A 1 119 ? 54.862 32.006 16.357 1.00 29.92 119 ALA A CA 1
ATOM 875 C C . ALA A 1 119 ? 54.734 33.429 17.008 1.00 29.92 119 ALA A C 1
ATOM 877 O O . ALA A 1 119 ? 55.335 34.365 16.493 1.00 29.92 119 ALA A O 1
ATOM 878 N N . SER A 1 120 ? 54.029 33.714 18.127 1.00 29.50 120 SER A N 1
ATOM 879 C CA . SER A 1 120 ? 53.597 32.888 19.283 1.00 29.50 120 SER A CA 1
ATOM 880 C C . SER A 1 120 ? 52.447 33.529 20.124 1.00 29.50 120 SER A C 1
ATOM 882 O O . SER A 1 120 ? 51.794 34.461 19.665 1.00 29.50 120 SER A O 1
ATOM 884 N N . ALA A 1 121 ? 52.198 33.008 21.339 1.00 30.50 121 ALA A N 1
ATOM 885 C CA . ALA A 1 121 ? 51.177 33.402 22.343 1.00 30.50 121 ALA A CA 1
ATOM 886 C C . ALA A 1 121 ? 51.491 34.753 23.085 1.00 30.50 121 ALA A C 1
ATOM 888 O O . ALA A 1 121 ? 52.451 35.418 22.705 1.00 30.50 121 ALA A O 1
ATOM 889 N N . THR A 1 122 ? 50.784 35.279 24.117 1.00 30.00 122 THR A N 1
ATOM 890 C CA . THR A 1 122 ? 50.074 34.652 25.275 1.00 30.00 122 THR A CA 1
ATOM 891 C C . THR A 1 122 ? 49.208 35.656 26.100 1.00 30.00 122 THR A C 1
ATOM 893 O O . THR A 1 122 ? 49.593 36.815 26.197 1.00 30.00 122 THR A O 1
ATOM 896 N N . ASP A 1 123 ? 48.147 35.159 26.769 1.00 27.45 123 ASP A N 1
ATOM 897 C CA . ASP A 1 123 ? 47.579 35.510 28.113 1.00 27.45 123 ASP A CA 1
ATOM 898 C C . ASP A 1 123 ? 47.009 36.901 28.560 1.00 27.45 123 ASP A C 1
ATOM 900 O O . ASP A 1 123 ? 47.269 37.950 27.984 1.00 27.45 123 ASP A O 1
ATOM 904 N N . ALA A 1 124 ? 46.257 36.833 29.691 1.00 27.88 124 ALA A N 1
ATOM 905 C CA . ALA A 1 124 ? 45.589 37.857 30.549 1.00 27.88 124 ALA A CA 1
ATOM 906 C C . ALA A 1 124 ? 44.244 38.465 30.036 1.00 27.88 124 ALA A C 1
ATOM 908 O O . ALA A 1 124 ? 44.157 38.872 28.887 1.00 27.88 124 ALA A O 1
ATOM 909 N N . ALA A 1 125 ? 43.090 38.476 30.746 1.00 28.53 125 ALA A N 1
ATOM 910 C CA . ALA A 1 125 ? 42.696 38.799 32.150 1.00 28.53 125 ALA A CA 1
ATOM 911 C C . ALA A 1 125 ? 42.554 40.330 32.422 1.00 28.53 125 ALA A C 1
ATOM 913 O O . ALA A 1 125 ? 43.406 41.083 31.973 1.00 28.53 125 ALA A O 1
ATOM 914 N N . SER A 1 126 ? 41.559 40.891 33.149 1.00 28.84 126 SER A N 1
ATOM 915 C CA . SER A 1 126 ? 40.430 40.346 33.952 1.00 28.84 126 SER A CA 1
ATOM 916 C C . SER A 1 126 ? 39.386 41.443 34.346 1.00 28.84 126 SER A C 1
ATOM 918 O O . SER A 1 126 ? 39.727 42.620 34.268 1.00 28.84 126 SER A O 1
ATOM 920 N N . THR A 1 127 ? 38.210 41.071 34.915 1.00 29.42 127 THR A N 1
ATOM 921 C CA . THR A 1 127 ? 37.270 41.890 35.782 1.00 29.42 127 THR A CA 1
ATOM 922 C C . THR A 1 127 ? 36.582 43.158 35.190 1.00 29.42 127 THR A C 1
ATOM 924 O O . THR A 1 127 ? 37.103 43.721 34.241 1.00 29.42 127 THR A O 1
ATOM 927 N N . THR A 1 128 ? 35.439 43.738 35.638 1.00 31.75 128 THR A N 1
ATOM 928 C CA . THR A 1 128 ? 34.278 43.475 36.569 1.00 31.75 128 THR A CA 1
ATOM 929 C C . THR A 1 128 ? 33.157 44.508 36.218 1.00 31.75 128 THR A C 1
ATOM 931 O O . THR A 1 128 ? 33.510 45.580 35.736 1.00 31.75 128 THR A O 1
ATOM 934 N N . SER A 1 129 ? 31.825 44.293 36.293 1.00 29.66 129 SER A N 1
ATOM 935 C CA . SER A 1 129 ? 30.880 44.201 37.454 1.00 29.66 129 SER A CA 1
ATOM 936 C C . SER A 1 129 ? 29.407 44.095 36.928 1.00 29.66 129 SER A C 1
ATOM 938 O O . SER A 1 129 ? 29.223 44.319 35.736 1.00 29.66 129 SER A O 1
ATOM 940 N N . ALA A 1 130 ? 28.278 43.908 37.655 1.00 32.62 130 ALA A N 1
ATOM 941 C CA . ALA A 1 130 ? 27.911 43.265 38.946 1.00 32.62 130 ALA A CA 1
ATOM 942 C C . ALA A 1 130 ? 26.877 44.047 39.837 1.00 32.62 130 ALA A C 1
ATOM 944 O O . ALA A 1 130 ? 27.275 44.568 40.874 1.00 32.62 130 ALA A O 1
ATOM 945 N N . THR A 1 131 ? 25.573 44.085 39.483 1.00 30.05 131 THR A N 1
ATOM 946 C CA . THR A 1 131 ? 24.402 44.491 40.335 1.00 30.05 131 THR A CA 1
ATOM 947 C C . THR A 1 131 ? 23.065 43.983 39.727 1.00 30.05 131 THR A C 1
ATOM 949 O O . THR A 1 131 ? 22.968 43.928 38.505 1.00 30.05 131 THR A O 1
ATOM 952 N N . ASP A 1 132 ? 21.974 43.648 40.445 1.00 32.62 132 ASP A N 1
ATOM 953 C CA . ASP A 1 132 ? 21.799 43.124 41.822 1.00 32.62 132 ASP A CA 1
ATOM 954 C C . ASP A 1 132 ? 20.364 42.524 42.035 1.00 32.62 132 ASP A C 1
ATOM 956 O O . ASP A 1 132 ? 19.535 42.590 41.129 1.00 32.62 132 ASP A O 1
ATOM 960 N N . ALA A 1 133 ? 20.069 42.029 43.251 1.00 29.66 133 ALA A N 1
ATOM 961 C CA . ALA A 1 133 ? 18.767 41.684 43.873 1.00 29.66 133 ALA A CA 1
ATOM 962 C C . ALA A 1 133 ? 18.126 40.272 43.677 1.00 29.66 133 ALA A C 1
ATOM 964 O O . ALA A 1 133 ? 17.566 39.927 42.639 1.00 29.66 133 ALA A O 1
ATOM 965 N N . LYS A 1 134 ? 18.104 39.510 44.791 1.00 28.36 134 LYS A N 1
ATOM 966 C CA . LYS A 1 134 ? 17.267 38.321 45.152 1.00 28.36 134 LYS A CA 1
ATOM 967 C C . LYS A 1 134 ? 16.475 38.679 46.462 1.00 28.36 134 LYS A C 1
ATOM 969 O O . LYS A 1 134 ? 16.404 39.888 46.696 1.00 28.36 134 LYS A O 1
ATOM 974 N N . PRO A 1 135 ? 15.932 37.802 47.371 1.00 47.59 135 PRO A N 1
ATOM 975 C CA . PRO A 1 135 ? 15.846 36.322 47.514 1.00 47.59 135 PRO A CA 1
ATOM 976 C C . PRO A 1 135 ? 14.438 35.785 47.090 1.00 47.59 135 PRO A C 1
ATOM 978 O O . PRO A 1 135 ? 13.954 36.320 46.102 1.00 47.59 135 PRO A O 1
ATOM 981 N N . ILE A 1 136 ? 13.716 34.748 47.581 1.00 33.84 136 ILE A N 1
ATOM 982 C CA . ILE A 1 136 ? 13.693 33.762 48.711 1.00 33.84 136 ILE A CA 1
ATOM 983 C C . ILE A 1 136 ? 13.151 32.413 48.122 1.00 33.84 136 ILE A C 1
ATOM 985 O O . ILE A 1 136 ? 12.327 32.471 47.216 1.00 33.84 136 ILE A O 1
ATOM 989 N N . GLU A 1 137 ? 13.786 31.236 48.284 1.00 33.44 137 GLU A N 1
ATOM 990 C CA . GLU A 1 137 ? 13.521 30.085 49.219 1.00 33.44 137 GLU A CA 1
ATOM 991 C C . GLU A 1 137 ? 12.066 29.540 49.255 1.00 33.44 137 GLU A C 1
ATOM 993 O O . GLU A 1 137 ? 11.131 30.329 49.218 1.00 33.44 137 GLU A O 1
ATOM 998 N N . ASN A 1 138 ? 11.751 28.235 49.362 1.00 29.70 138 ASN A N 1
ATOM 999 C CA . ASN A 1 138 ? 12.478 26.936 49.342 1.00 29.70 138 ASN A CA 1
ATOM 1000 C C . ASN A 1 138 ? 11.491 25.861 48.759 1.00 29.70 138 ASN A C 1
ATOM 1002 O O . ASN A 1 138 ? 10.327 26.191 48.556 1.00 29.70 138 ASN A O 1
ATOM 1006 N N . GLU A 1 139 ? 11.813 24.613 48.377 1.00 33.06 139 GLU A N 1
ATOM 1007 C CA . GLU A 1 139 ? 12.499 23.531 49.118 1.00 33.06 139 GLU A CA 1
ATOM 1008 C C . GLU A 1 139 ? 13.049 22.399 48.180 1.00 33.06 139 GLU A C 1
ATOM 1010 O O . GLU A 1 139 ? 13.107 22.560 46.962 1.00 33.06 139 GLU A O 1
ATOM 1015 N N . THR A 1 140 ? 13.488 21.259 48.739 1.00 32.59 140 THR A N 1
ATOM 1016 C CA . THR A 1 140 ? 14.478 20.309 48.162 1.00 32.59 140 THR A CA 1
ATOM 1017 C C . THR A 1 140 ? 13.913 19.021 47.528 1.00 32.59 140 THR A C 1
ATOM 1019 O O . THR A 1 140 ? 13.057 18.371 48.122 1.00 32.59 140 THR A O 1
ATOM 1022 N N . SER A 1 141 ? 14.510 18.542 46.417 1.00 35.31 141 SER A N 1
ATOM 1023 C CA . SER A 1 141 ? 14.691 17.099 46.085 1.00 35.31 141 SER A CA 1
ATOM 1024 C C . SER A 1 141 ? 15.695 16.862 44.932 1.00 35.31 141 SER A C 1
ATOM 1026 O O . SER A 1 141 ? 15.966 17.766 44.146 1.00 35.31 141 SER A O 1
ATOM 1028 N N . GLN A 1 142 ? 16.296 15.663 44.856 1.00 39.97 142 GLN A N 1
ATOM 1029 C CA . GLN A 1 142 ? 17.469 15.349 44.009 1.00 39.97 142 GLN A CA 1
ATOM 1030 C C . GLN A 1 142 ? 17.141 14.859 42.576 1.00 39.97 142 GLN A C 1
ATOM 1032 O O . GLN A 1 142 ? 16.109 14.220 42.373 1.00 39.97 142 GLN A O 1
ATOM 1037 N N . PRO A 1 143 ? 18.059 15.048 41.600 1.00 44.03 143 PRO A N 1
ATOM 1038 C CA . PRO A 1 143 ? 18.044 14.354 40.307 1.00 44.03 143 PRO A CA 1
ATOM 1039 C C . PRO A 1 143 ? 18.630 12.920 40.396 1.00 44.03 143 PRO A C 1
ATOM 1041 O O . PRO A 1 143 ? 19.412 12.633 41.307 1.00 44.03 143 PRO A O 1
ATOM 1044 N N . PRO A 1 144 ? 18.294 12.014 39.453 1.00 47.97 144 PRO A N 1
ATOM 1045 C CA . PRO A 1 144 ? 18.783 10.630 39.434 1.00 47.97 144 PRO A CA 1
ATOM 1046 C C . PRO A 1 144 ? 20.243 10.497 38.958 1.00 47.97 144 PRO A C 1
ATOM 1048 O O . PRO A 1 144 ? 20.767 11.360 38.256 1.00 47.97 144 PRO A O 1
ATOM 1051 N N . ALA A 1 145 ? 20.892 9.387 39.325 1.00 39.84 145 ALA A N 1
ATOM 1052 C CA . ALA A 1 145 ? 22.314 9.136 39.069 1.00 39.84 145 ALA A CA 1
ATOM 1053 C C . ALA A 1 145 ? 22.599 8.388 37.750 1.00 39.84 145 ALA A C 1
ATOM 1055 O O . ALA A 1 145 ? 21.874 7.470 37.365 1.00 39.84 145 ALA A O 1
ATOM 1056 N N . THR A 1 146 ? 23.711 8.742 37.102 1.00 37.47 146 THR A N 1
ATOM 1057 C CA . THR A 1 146 ? 24.230 8.108 35.877 1.00 37.47 146 THR A CA 1
ATOM 1058 C C . THR A 1 146 ? 25.019 6.829 36.187 1.00 37.47 146 THR A C 1
ATOM 1060 O O . THR A 1 146 ? 25.792 6.795 37.145 1.00 37.47 146 THR A O 1
ATOM 1063 N N . LEU A 1 147 ? 24.880 5.788 35.358 1.00 47.44 147 LEU A N 1
ATOM 1064 C CA . LEU A 1 147 ? 25.658 4.544 35.474 1.00 47.44 147 LEU A CA 1
ATOM 1065 C C . LEU A 1 147 ? 27.068 4.674 34.849 1.00 47.44 147 LEU A C 1
ATOM 1067 O O . LEU A 1 147 ? 27.192 5.259 33.771 1.00 47.44 147 LEU A O 1
ATOM 1071 N N . PRO A 1 148 ? 28.125 4.112 35.472 1.00 54.72 148 PRO A N 1
ATOM 1072 C CA . PRO A 1 148 ? 29.484 4.103 34.924 1.00 54.72 148 PRO A CA 1
ATOM 1073 C C . PRO A 1 148 ? 29.748 2.912 33.970 1.00 54.72 148 PRO A C 1
ATOM 1075 O O . PRO A 1 148 ? 29.112 1.864 34.106 1.00 54.72 148 PRO A O 1
ATOM 1078 N N . PRO A 1 149 ? 30.714 3.028 33.035 1.00 50.59 149 PRO A N 1
ATOM 1079 C CA . PRO A 1 149 ? 31.121 1.939 32.143 1.00 50.59 149 PRO A CA 1
ATOM 1080 C C . PRO A 1 149 ? 32.081 0.928 32.817 1.00 50.59 149 PRO A C 1
ATOM 1082 O O . PRO A 1 149 ? 32.774 1.282 33.775 1.00 50.59 149 PRO A O 1
ATOM 1085 N N . PRO A 1 150 ? 32.177 -0.318 32.309 1.00 50.62 150 PRO A N 1
ATOM 1086 C CA . PRO A 1 150 ? 33.132 -1.319 32.793 1.00 50.62 150 PRO A CA 1
ATOM 1087 C C . PRO A 1 150 ? 34.586 -1.028 32.365 1.00 50.62 150 PRO A C 1
ATOM 1089 O O . PRO A 1 150 ? 34.844 -0.414 31.331 1.00 50.62 150 PRO A O 1
ATOM 1092 N N . ALA A 1 151 ? 35.538 -1.503 33.174 1.00 42.06 151 ALA A N 1
ATOM 1093 C CA . ALA A 1 151 ? 36.982 -1.272 33.039 1.00 42.06 151 ALA A CA 1
ATOM 1094 C C . ALA A 1 151 ? 37.710 -2.388 32.231 1.00 42.06 151 ALA A C 1
ATOM 1096 O O . ALA A 1 151 ? 37.140 -3.466 32.043 1.00 42.06 151 ALA A O 1
ATOM 1097 N N . PRO A 1 152 ? 38.949 -2.161 31.734 1.00 42.84 152 PRO A N 1
ATOM 1098 C CA . PRO A 1 152 ? 39.580 -3.013 30.717 1.00 42.84 152 PRO A CA 1
ATOM 1099 C C . PRO A 1 152 ? 40.360 -4.222 31.267 1.00 42.84 152 PRO A C 1
ATOM 1101 O O . PRO A 1 152 ? 40.773 -4.250 32.426 1.00 42.84 152 PRO A O 1
ATOM 1104 N N . THR A 1 153 ? 40.647 -5.190 30.388 1.00 35.62 153 THR A N 1
ATOM 1105 C CA . THR A 1 153 ? 41.490 -6.372 30.651 1.00 35.62 153 THR A CA 1
ATOM 1106 C C . THR A 1 153 ? 42.713 -6.434 29.725 1.00 35.62 153 THR A C 1
ATOM 1108 O O . THR A 1 153 ? 42.662 -6.035 28.563 1.00 35.62 153 THR A O 1
ATOM 1111 N N . SER A 1 154 ? 43.846 -6.911 30.255 1.00 34.59 154 SER A N 1
ATOM 1112 C CA . SER A 1 154 ? 45.142 -7.125 29.576 1.00 34.59 154 SER A CA 1
ATOM 1113 C C . SER A 1 154 ? 46.126 -7.812 30.547 1.00 34.59 154 SER A C 1
ATOM 1115 O O . SER A 1 154 ? 45.850 -7.783 31.749 1.00 34.59 154 SER A O 1
ATOM 1117 N N . PRO A 1 155 ? 47.288 -8.353 30.109 1.00 48.56 155 PRO A N 1
ATOM 1118 C CA . PRO A 1 155 ? 47.791 -8.524 28.738 1.00 48.56 155 PRO A CA 1
ATOM 1119 C C . PRO A 1 155 ? 48.121 -10.000 28.385 1.00 48.56 155 PRO A C 1
ATOM 1121 O O . PRO A 1 155 ? 47.944 -10.908 29.194 1.00 48.56 155 PRO A O 1
ATOM 1124 N N . ALA A 1 156 ? 48.667 -10.233 27.186 1.00 33.41 156 ALA A N 1
ATOM 1125 C CA . ALA A 1 156 ? 49.312 -11.494 26.789 1.00 33.41 156 ALA A CA 1
ATOM 1126 C C . ALA A 1 156 ? 50.849 -11.459 27.014 1.00 33.41 156 ALA A C 1
ATOM 1128 O O . ALA A 1 156 ? 51.427 -10.369 27.044 1.00 33.41 156 ALA A O 1
ATOM 1129 N N . PRO A 1 157 ? 51.536 -12.615 27.147 1.00 43.06 157 PRO A N 1
ATOM 1130 C CA . PRO A 1 157 ? 53.001 -12.690 27.210 1.00 43.06 157 PRO A CA 1
ATOM 1131 C C . PRO A 1 157 ? 53.661 -12.605 25.817 1.00 43.06 157 PRO A C 1
ATOM 1133 O O . PRO A 1 157 ? 53.048 -12.948 24.808 1.00 43.06 157 PRO A O 1
ATOM 1136 N N . ALA A 1 158 ? 54.929 -12.177 25.759 1.00 30.17 158 ALA A N 1
ATOM 1137 C CA . ALA A 1 158 ? 55.677 -11.932 24.516 1.00 30.17 158 ALA A CA 1
ATOM 1138 C C . ALA A 1 158 ? 56.792 -12.969 24.243 1.00 30.17 158 ALA A C 1
ATOM 1140 O O . ALA A 1 158 ? 57.338 -13.553 25.177 1.00 30.17 158 ALA A O 1
ATOM 1141 N N . GLY A 1 159 ? 57.168 -13.151 22.965 1.00 29.53 159 GLY A N 1
ATOM 1142 C CA . GLY A 1 159 ? 58.102 -14.203 22.523 1.00 29.53 159 GLY A CA 1
ATOM 1143 C C . GLY A 1 159 ? 58.863 -13.933 21.211 1.00 29.53 159 GLY A C 1
ATOM 1144 O O . GLY A 1 159 ? 58.670 -14.649 20.243 1.00 29.53 159 GLY A O 1
ATOM 1145 N N . GLN A 1 160 ? 59.726 -12.911 21.217 1.00 30.86 160 GLN A N 1
ATOM 1146 C CA . GLN A 1 160 ? 60.989 -12.769 20.453 1.00 30.86 160 GLN A CA 1
ATOM 1147 C C . GLN A 1 160 ? 61.098 -13.135 18.941 1.00 30.86 160 GLN A C 1
ATOM 1149 O O . GLN A 1 160 ? 61.197 -14.295 18.565 1.00 30.86 160 GLN A O 1
ATOM 1154 N N . ASN A 1 161 ? 61.420 -12.087 18.164 1.00 30.30 161 ASN A N 1
ATOM 1155 C CA . ASN A 1 161 ? 62.465 -12.028 17.117 1.00 30.30 161 ASN A CA 1
ATOM 1156 C C . ASN A 1 161 ? 62.239 -12.619 15.700 1.00 30.30 161 ASN A C 1
ATOM 1158 O O . ASN A 1 161 ? 61.408 -13.478 15.436 1.00 30.30 161 ASN A O 1
ATOM 1162 N N . THR A 1 162 ? 63.019 -12.056 14.772 1.00 30.77 162 THR A N 1
ATOM 1163 C CA . THR A 1 162 ? 63.004 -12.152 13.296 1.00 30.77 162 THR A CA 1
ATOM 1164 C C . THR A 1 162 ? 64.429 -12.479 12.784 1.00 30.77 162 THR A C 1
ATOM 1166 O O . THR A 1 162 ? 65.329 -12.619 13.615 1.00 30.77 162 THR A O 1
ATOM 1169 N N . PRO A 1 163 ? 64.738 -12.429 11.469 1.00 48.34 163 PRO A N 1
ATOM 1170 C CA . PRO A 1 163 ? 64.079 -13.020 10.288 1.00 48.34 163 PRO A CA 1
ATOM 1171 C C . PRO A 1 163 ? 65.053 -13.901 9.456 1.00 48.34 163 PRO A C 1
ATOM 1173 O O . PRO A 1 163 ? 66.263 -13.744 9.577 1.00 48.34 163 PRO A O 1
ATOM 1176 N N . ASP A 1 164 ? 64.560 -14.700 8.497 1.00 31.73 164 ASP A N 1
ATOM 1177 C CA . ASP A 1 164 ? 65.349 -15.014 7.284 1.00 31.73 164 ASP A CA 1
ATOM 1178 C C . ASP A 1 164 ? 64.470 -15.391 6.064 1.00 31.73 164 ASP A C 1
ATOM 1180 O O . ASP A 1 164 ? 63.238 -15.376 6.111 1.00 31.73 164 ASP A O 1
ATOM 1184 N N . THR A 1 165 ? 65.146 -15.641 4.949 1.00 31.61 165 THR A N 1
ATOM 1185 C CA . THR A 1 165 ? 64.721 -15.719 3.552 1.00 31.61 165 THR A CA 1
ATOM 1186 C C . THR A 1 165 ? 64.354 -17.138 3.092 1.00 31.61 165 THR A C 1
ATOM 1188 O O . THR A 1 165 ? 64.715 -18.127 3.724 1.00 31.61 165 THR A O 1
ATOM 1191 N N . GLY A 1 166 ? 63.683 -17.259 1.934 1.00 29.25 166 GLY A N 1
ATOM 1192 C CA . GLY A 1 166 ? 63.610 -18.538 1.208 1.00 29.25 166 GLY A CA 1
ATOM 1193 C C . GLY A 1 166 ? 62.331 -18.804 0.405 1.00 29.25 166 GLY A C 1
ATOM 1194 O O . GLY A 1 166 ? 61.360 -19.340 0.925 1.00 29.25 166 GLY A O 1
ATOM 1195 N N . LYS A 1 167 ? 62.369 -18.538 -0.906 1.00 29.78 167 LYS A N 1
ATOM 1196 C CA . LYS A 1 167 ? 61.507 -19.177 -1.923 1.00 29.78 167 LYS A CA 1
ATOM 1197 C C . LYS A 1 167 ? 62.417 -20.116 -2.728 1.00 29.78 167 LYS A C 1
ATOM 1199 O O . LYS A 1 167 ? 63.435 -19.621 -3.213 1.00 29.78 167 LYS A O 1
ATOM 1204 N N . PRO A 1 168 ? 62.099 -21.419 -2.886 1.00 41.97 168 PRO A N 1
ATOM 1205 C CA . PRO A 1 168 ? 61.502 -21.831 -4.169 1.00 41.97 168 PRO A CA 1
ATOM 1206 C C . PRO A 1 168 ? 60.580 -23.078 -4.180 1.00 41.97 168 PRO A C 1
ATOM 1208 O O . PRO A 1 168 ? 60.658 -23.950 -3.330 1.00 41.97 168 PRO A O 1
ATOM 1211 N N . ALA A 1 169 ? 59.828 -23.158 -5.287 1.00 30.62 169 ALA A N 1
ATOM 1212 C CA . ALA A 1 169 ? 59.397 -24.357 -6.027 1.00 30.62 169 ALA A CA 1
ATOM 1213 C C . ALA A 1 169 ? 58.337 -25.349 -5.471 1.00 30.62 169 ALA A C 1
ATOM 1215 O O . ALA A 1 169 ? 58.455 -25.939 -4.405 1.00 30.62 169 ALA A O 1
ATOM 1216 N N . SER A 1 170 ? 57.351 -25.584 -6.345 1.00 29.62 170 SER A N 1
ATOM 1217 C CA . SER A 1 170 ? 56.521 -26.786 -6.575 1.00 29.62 170 SER A CA 1
ATOM 1218 C C . SER A 1 170 ? 57.366 -28.090 -6.707 1.00 29.62 170 SER A C 1
ATOM 1220 O O . SER A 1 170 ? 58.570 -27.943 -6.938 1.00 29.62 170 SER A O 1
ATOM 1222 N N . PRO A 1 171 ? 56.805 -29.336 -6.689 1.00 48.03 171 PRO A N 1
ATOM 1223 C CA . PRO A 1 171 ? 55.483 -29.665 -7.254 1.00 48.03 171 PRO A CA 1
ATOM 1224 C C . PRO A 1 171 ? 54.657 -30.836 -6.644 1.00 48.03 171 PRO A C 1
ATOM 1226 O O . PRO A 1 171 ? 55.004 -31.422 -5.628 1.00 48.03 171 PRO A O 1
ATOM 1229 N N . ASP A 1 172 ? 53.553 -31.135 -7.344 1.00 30.56 172 ASP A N 1
ATOM 1230 C CA . ASP A 1 172 ? 52.843 -32.421 -7.499 1.00 30.56 172 ASP A CA 1
ATOM 1231 C C . ASP A 1 172 ? 52.094 -33.115 -6.329 1.00 30.56 172 ASP A C 1
ATOM 1233 O O . ASP A 1 172 ? 52.600 -34.004 -5.656 1.00 30.56 172 ASP A O 1
ATOM 1237 N N . ALA A 1 173 ? 50.779 -32.839 -6.309 1.00 28.83 173 ALA A N 1
ATOM 1238 C CA . ALA A 1 173 ? 49.705 -33.799 -6.647 1.00 28.83 173 ALA A CA 1
ATOM 1239 C C . ALA A 1 173 ? 49.067 -34.766 -5.601 1.00 28.83 173 ALA A C 1
ATOM 1241 O O . ALA A 1 173 ? 49.700 -35.317 -4.713 1.00 28.83 173 ALA A O 1
ATOM 1242 N N . ILE A 1 174 ? 47.767 -35.019 -5.854 1.00 28.62 174 ILE A N 1
ATOM 1243 C CA . ILE A 1 174 ? 46.854 -36.092 -5.383 1.00 28.62 174 ILE A CA 1
ATOM 1244 C C . ILE A 1 174 ? 46.606 -36.244 -3.866 1.00 28.62 174 ILE A C 1
ATOM 1246 O O . ILE A 1 174 ? 47.411 -36.831 -3.152 1.00 28.62 174 ILE A O 1
ATOM 1250 N N . THR A 1 175 ? 45.389 -35.909 -3.407 1.00 32.19 175 THR A N 1
ATOM 1251 C CA . THR A 1 175 ? 44.394 -36.883 -2.873 1.00 32.19 175 THR A CA 1
ATOM 1252 C C . THR A 1 175 ? 43.062 -36.217 -2.491 1.00 32.19 175 THR A C 1
ATOM 1254 O O . THR A 1 175 ? 43.006 -35.021 -2.211 1.00 32.19 175 THR A O 1
ATOM 1257 N N . ASP A 1 176 ? 41.982 -37.007 -2.497 1.00 30.69 176 ASP A N 1
ATOM 1258 C CA . ASP A 1 176 ? 40.724 -36.718 -1.794 1.00 30.69 176 ASP A CA 1
ATOM 1259 C C . ASP A 1 176 ? 40.937 -36.517 -0.284 1.00 30.69 176 ASP A C 1
ATOM 1261 O O . ASP A 1 176 ? 41.833 -37.128 0.292 1.00 30.69 176 ASP A O 1
ATOM 1265 N N . HIS A 1 177 ? 40.012 -35.813 0.383 1.00 33.44 177 HIS A N 1
ATOM 1266 C CA . HIS A 1 177 ? 39.273 -36.431 1.496 1.00 33.44 177 HIS A CA 1
ATOM 1267 C C . HIS A 1 177 ? 37.972 -35.687 1.855 1.00 33.44 177 HIS A C 1
ATOM 1269 O O . HIS A 1 177 ? 37.862 -34.466 1.780 1.00 33.44 177 HIS A O 1
ATOM 1275 N N . THR A 1 178 ? 36.966 -36.475 2.238 1.00 30.41 178 THR A N 1
ATOM 1276 C CA . THR A 1 178 ? 35.598 -36.066 2.598 1.00 30.41 178 THR A CA 1
ATOM 1277 C C . THR A 1 178 ? 35.509 -35.339 3.951 1.00 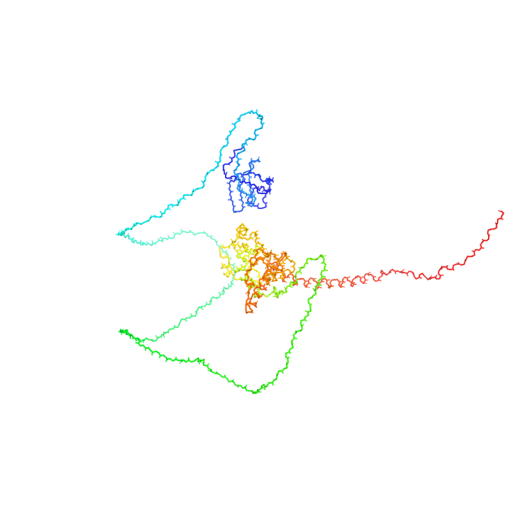30.41 178 THR A C 1
ATOM 1279 O O . THR A 1 178 ? 36.382 -35.472 4.804 1.00 30.41 178 THR A O 1
ATOM 1282 N N . LEU A 1 179 ? 34.399 -34.616 4.155 1.00 33.12 179 LEU A N 1
ATOM 1283 C CA . LEU A 1 179 ? 33.967 -33.978 5.406 1.00 33.12 179 LEU A CA 1
ATOM 1284 C C . LEU A 1 179 ? 34.162 -34.855 6.663 1.00 33.12 179 LEU A C 1
ATOM 1286 O O . LEU A 1 179 ? 33.886 -36.053 6.610 1.00 33.12 179 LEU A O 1
ATOM 1290 N N . ASN A 1 180 ? 34.327 -34.215 7.833 1.00 29.56 180 ASN A N 1
ATOM 1291 C CA . ASN A 1 180 ? 33.240 -34.275 8.826 1.00 29.56 180 ASN A CA 1
ATOM 1292 C C . ASN A 1 180 ? 33.217 -33.125 9.854 1.00 29.56 180 ASN A C 1
ATOM 1294 O O . ASN A 1 180 ? 34.219 -32.457 10.098 1.00 29.56 180 ASN A O 1
ATOM 1298 N N . GLN A 1 181 ? 32.051 -32.945 10.480 1.00 33.31 181 GLN A N 1
ATOM 1299 C CA . GLN A 1 181 ? 31.839 -32.184 11.718 1.00 33.31 181 GLN A CA 1
ATOM 1300 C C . GLN A 1 181 ? 32.117 -33.066 12.957 1.00 33.31 181 GLN A C 1
ATOM 1302 O O . GLN A 1 181 ? 32.060 -34.295 12.852 1.00 33.31 181 GLN A O 1
ATOM 1307 N N . PRO A 1 182 ? 32.334 -32.486 14.153 1.00 34.50 182 PRO A N 1
ATOM 1308 C CA . PRO A 1 182 ? 32.284 -33.231 15.410 1.00 34.50 182 PRO A CA 1
ATOM 1309 C C . PRO A 1 182 ? 30.836 -33.478 15.887 1.00 34.50 182 PRO A C 1
ATOM 1311 O O . PRO A 1 182 ? 30.024 -32.559 15.959 1.00 34.50 182 PRO A O 1
ATOM 1314 N N . ALA A 1 183 ? 30.537 -34.721 16.276 1.00 27.03 183 ALA A N 1
ATOM 1315 C CA . ALA A 1 183 ? 29.400 -35.083 17.142 1.00 27.03 183 ALA A CA 1
ATOM 1316 C C . ALA A 1 183 ? 29.808 -34.920 18.638 1.00 27.03 183 ALA A C 1
ATOM 1318 O O . ALA A 1 183 ? 30.927 -34.488 18.903 1.00 27.03 183 ALA A O 1
ATOM 1319 N N . ALA A 1 184 ? 29.035 -35.224 19.693 1.00 28.61 184 ALA A N 1
ATOM 1320 C CA . ALA A 1 184 ? 27.771 -35.962 19.914 1.00 28.61 184 ALA A CA 1
ATOM 1321 C C . ALA A 1 184 ? 27.116 -35.426 21.237 1.00 28.61 184 ALA A C 1
ATOM 1323 O O . ALA A 1 184 ? 27.539 -34.366 21.686 1.00 28.61 184 ALA A O 1
ATOM 1324 N N . SER A 1 185 ? 26.149 -36.004 21.981 1.00 27.41 185 SER A N 1
ATOM 1325 C CA . SER A 1 185 ? 25.270 -37.211 21.973 1.00 27.41 185 SER A CA 1
ATOM 1326 C C . SER A 1 185 ? 24.129 -36.960 23.022 1.00 27.41 185 SER A C 1
ATOM 1328 O O . SER A 1 185 ? 24.029 -35.829 23.484 1.00 27.41 185 SER A O 1
ATOM 1330 N N . GLU A 1 186 ? 23.220 -37.827 23.514 1.00 31.95 186 GLU A N 1
ATOM 1331 C CA . GLU A 1 186 ? 22.864 -39.269 23.431 1.00 31.95 186 GLU A CA 1
ATOM 1332 C C . GLU A 1 186 ? 21.336 -39.375 23.143 1.00 31.95 186 GLU A C 1
ATOM 1334 O O . GLU A 1 186 ? 20.553 -38.590 23.665 1.00 31.95 186 GLU A O 1
ATOM 1339 N N . LYS A 1 187 ? 20.858 -40.203 22.205 1.00 30.12 187 LYS A N 1
ATOM 1340 C CA . LYS A 1 187 ? 20.365 -41.602 22.339 1.00 30.12 187 LYS A CA 1
ATOM 1341 C C . LYS A 1 187 ? 19.165 -41.903 23.269 1.00 30.12 187 LYS A C 1
ATOM 1343 O O . LYS A 1 187 ? 19.318 -42.038 24.478 1.00 30.12 187 LYS A O 1
ATOM 1348 N N . SER A 1 188 ? 18.037 -42.277 22.647 1.00 27.36 188 SER A N 1
ATOM 1349 C CA . SER A 1 188 ? 17.355 -43.600 22.750 1.00 27.36 188 SER A CA 1
ATOM 1350 C C . SER A 1 188 ? 16.204 -43.632 21.718 1.00 27.36 188 SER A C 1
ATOM 1352 O O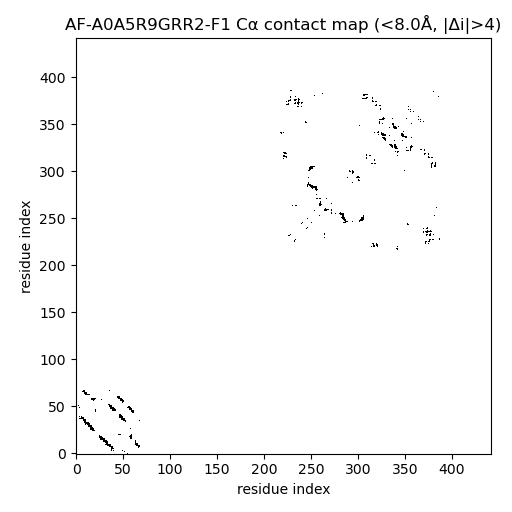 . SER A 1 188 ? 15.368 -42.740 21.729 1.00 27.36 188 SER A O 1
ATOM 1354 N N . ALA A 1 189 ? 16.235 -44.446 20.651 1.00 29.42 189 ALA A N 1
ATOM 1355 C CA . ALA A 1 189 ? 15.838 -45.869 20.597 1.00 29.42 189 ALA A CA 1
ATOM 1356 C C . ALA A 1 189 ? 14.361 -46.073 21.035 1.00 29.42 189 ALA A C 1
ATOM 1358 O O . ALA A 1 189 ? 14.021 -45.725 22.157 1.00 29.42 189 ALA A O 1
ATOM 1359 N N . VAL A 1 190 ? 13.428 -46.597 20.215 1.00 28.47 190 VAL A N 1
ATOM 1360 C CA . VAL A 1 190 ? 13.434 -47.945 19.595 1.00 28.47 190 VAL A CA 1
ATOM 1361 C C . VAL A 1 190 ? 12.481 -48.063 18.361 1.00 28.47 190 VAL A C 1
ATOM 1363 O O . VAL A 1 190 ? 11.299 -47.764 18.456 1.00 28.47 190 VAL A O 1
ATOM 1366 N N . THR A 1 191 ? 13.016 -48.574 17.237 1.00 27.88 191 THR A N 1
ATOM 1367 C CA . THR A 1 191 ? 12.436 -49.557 16.267 1.00 27.88 191 THR A CA 1
ATOM 1368 C C . THR A 1 191 ? 11.167 -49.300 15.396 1.00 27.88 191 THR A C 1
ATOM 1370 O O . THR A 1 191 ? 10.041 -49.534 15.808 1.00 27.88 191 THR A O 1
ATOM 1373 N N . GLN A 1 192 ? 11.446 -49.088 14.092 1.00 30.55 192 GLN A N 1
ATOM 1374 C CA . GLN A 1 192 ? 10.816 -49.633 12.852 1.00 30.55 192 GLN A CA 1
ATOM 1375 C C . GLN A 1 192 ? 9.461 -49.143 12.251 1.00 30.55 192 GLN A C 1
ATOM 1377 O O . GLN A 1 192 ? 8.432 -48.976 12.892 1.00 30.55 192 GLN A O 1
ATOM 1382 N N . LYS A 1 193 ? 9.535 -48.991 10.913 1.00 27.11 193 LYS A N 1
ATOM 1383 C CA . LYS A 1 193 ? 8.530 -48.758 9.836 1.00 27.11 193 LYS A CA 1
ATOM 1384 C C . LYS A 1 193 ? 8.009 -50.139 9.311 1.00 27.11 193 LYS A C 1
ATOM 1386 O O . LYS A 1 193 ? 8.536 -51.140 9.795 1.00 27.11 193 LYS A O 1
ATOM 1391 N N . PRO A 1 194 ? 7.180 -50.278 8.237 1.00 41.75 194 PRO A N 1
ATOM 1392 C CA . PRO A 1 194 ? 6.350 -49.304 7.498 1.00 41.75 194 PRO A CA 1
ATOM 1393 C C . PRO A 1 194 ? 4.908 -49.765 7.132 1.00 41.75 194 PRO A C 1
ATOM 1395 O O . PRO A 1 194 ? 4.638 -50.954 7.005 1.00 41.75 194 PRO A O 1
ATOM 1398 N N . ALA A 1 195 ? 4.035 -48.818 6.754 1.00 27.94 195 ALA A N 1
ATOM 1399 C CA . ALA A 1 195 ? 2.991 -49.024 5.731 1.00 27.94 195 ALA A CA 1
ATOM 1400 C C . ALA A 1 195 ? 2.523 -47.678 5.130 1.00 27.94 195 ALA A C 1
ATOM 1402 O O . ALA A 1 195 ? 2.443 -46.681 5.843 1.00 27.94 195 ALA A O 1
ATOM 1403 N N . GLN A 1 196 ? 2.201 -47.652 3.832 1.00 30.62 196 GLN A N 1
ATOM 1404 C CA . GLN A 1 196 ? 1.481 -46.564 3.146 1.00 30.62 196 GLN A CA 1
ATOM 1405 C C . GLN A 1 196 ? 0.112 -47.080 2.673 1.00 30.62 196 GLN A C 1
ATOM 1407 O O . GLN A 1 196 ? 0.017 -48.257 2.319 1.00 30.62 196 GLN A O 1
ATOM 1412 N N . PRO A 1 197 ? -0.902 -46.208 2.536 1.00 32.88 197 PRO A N 1
ATOM 1413 C CA . PRO A 1 197 ? -2.040 -46.446 1.654 1.00 32.88 197 PRO A CA 1
ATOM 1414 C C . PRO A 1 197 ? -2.104 -45.443 0.485 1.00 32.88 197 PRO A C 1
ATOM 1416 O O . PRO A 1 197 ? -2.168 -44.238 0.696 1.00 32.88 197 PRO A O 1
ATOM 1419 N N . ALA A 1 198 ? -2.139 -46.001 -0.729 1.00 29.77 198 ALA A N 1
ATOM 1420 C CA . ALA A 1 198 ? -2.782 -45.522 -1.961 1.00 29.77 198 ALA A CA 1
ATOM 1421 C C . ALA A 1 198 ? -2.847 -44.007 -2.291 1.00 29.77 198 ALA A C 1
ATOM 1423 O O . ALA A 1 198 ? -3.605 -43.231 -1.714 1.00 29.77 198 ALA A O 1
ATOM 1424 N N . GLU A 1 199 ? -2.171 -43.655 -3.385 1.00 28.08 199 GLU A N 1
ATOM 1425 C CA . GLU A 1 199 ? -2.349 -42.431 -4.175 1.00 28.08 199 GLU A CA 1
ATOM 1426 C C . GLU A 1 199 ? -3.780 -42.303 -4.750 1.00 28.08 199 GLU A C 1
ATOM 1428 O O . GLU A 1 199 ? -4.332 -43.268 -5.283 1.00 28.08 199 GLU A O 1
ATOM 1433 N N . VAL A 1 200 ? -4.376 -41.102 -4.694 1.00 30.64 200 VAL A N 1
ATOM 1434 C CA . VAL A 1 200 ? -5.698 -40.806 -5.283 1.00 30.64 200 VAL A CA 1
ATOM 1435 C C . VAL A 1 200 ? -5.567 -39.722 -6.352 1.00 30.64 200 VAL A C 1
ATOM 1437 O O . VAL A 1 200 ? -5.396 -38.541 -6.059 1.00 30.64 200 VAL A O 1
ATOM 1440 N N . LYS A 1 201 ? -5.679 -40.136 -7.615 1.00 28.58 201 LYS A N 1
ATOM 1441 C CA . LYS A 1 201 ? -5.566 -39.271 -8.795 1.00 28.58 201 LYS A CA 1
ATOM 1442 C C . LYS A 1 201 ? -6.802 -38.362 -8.954 1.00 28.58 201 LYS A C 1
ATOM 1444 O O . LYS A 1 201 ? -7.902 -38.895 -9.127 1.00 28.58 201 LYS A O 1
ATOM 1449 N N . PRO A 1 202 ? -6.665 -37.021 -8.975 1.00 32.34 202 PRO A N 1
ATOM 1450 C CA . PRO A 1 202 ? -7.792 -36.130 -9.234 1.00 32.34 202 PRO A CA 1
ATOM 1451 C C . PRO A 1 202 ? -8.300 -36.288 -10.676 1.00 32.34 202 PRO A C 1
ATOM 1453 O O . PRO A 1 202 ? -7.534 -36.376 -11.637 1.00 32.34 202 PRO A O 1
ATOM 1456 N N . LYS A 1 203 ? -9.626 -36.341 -10.822 1.00 28.31 203 LYS A N 1
ATOM 1457 C CA . LYS A 1 203 ? -10.326 -36.528 -12.097 1.00 28.31 203 LYS A CA 1
ATOM 1458 C C . LYS A 1 203 ? -10.650 -35.166 -12.712 1.00 28.31 203 LYS A C 1
ATOM 1460 O O . LYS A 1 203 ? -11.358 -34.379 -12.092 1.00 28.31 203 LYS A O 1
ATOM 1465 N N . ALA A 1 204 ? -10.179 -34.912 -13.933 1.00 31.19 204 ALA A N 1
ATOM 1466 C CA . ALA A 1 204 ? -10.492 -33.681 -14.657 1.00 31.19 204 ALA A CA 1
ATOM 1467 C C . ALA A 1 204 ? -12.012 -33.510 -14.866 1.00 31.19 204 ALA A C 1
ATOM 1469 O O . ALA A 1 204 ? -12.710 -34.463 -15.226 1.00 31.19 204 ALA A O 1
ATOM 1470 N N . ALA A 1 205 ? -12.502 -32.286 -14.659 1.00 30.33 205 ALA A N 1
ATOM 1471 C CA . ALA A 1 205 ? -13.875 -31.865 -14.932 1.00 30.33 205 ALA A CA 1
ATOM 1472 C C . ALA A 1 205 ? -13.924 -31.021 -16.229 1.00 30.33 205 ALA A C 1
ATOM 1474 O O . ALA A 1 205 ? -12.922 -30.392 -16.574 1.00 30.33 205 ALA A O 1
ATOM 1475 N N . PRO A 1 206 ? -15.038 -31.033 -16.985 1.00 32.53 206 PRO A N 1
ATOM 1476 C CA . PRO A 1 206 ? -15.072 -30.492 -18.344 1.00 32.53 206 PRO A CA 1
ATOM 1477 C C . PRO A 1 206 ? -15.239 -28.967 -18.397 1.00 32.53 206 PRO A C 1
ATOM 1479 O O . PRO A 1 206 ? -15.951 -28.376 -17.588 1.00 32.53 206 PRO A O 1
ATOM 1482 N N . SER A 1 207 ? -14.650 -28.353 -19.425 1.00 29.44 207 SER A N 1
ATOM 1483 C CA . SER A 1 207 ? -14.892 -26.952 -19.785 1.00 29.44 207 SER A CA 1
ATOM 1484 C C . SER A 1 207 ? -16.201 -26.808 -20.585 1.00 29.44 207 SER A C 1
ATOM 1486 O O . SER A 1 207 ? -16.387 -27.558 -21.550 1.00 29.44 207 SER A O 1
ATOM 1488 N N . PRO A 1 208 ? -17.110 -25.880 -20.230 1.00 41.31 208 PRO A N 1
ATOM 1489 C CA . PRO A 1 208 ? -18.304 -25.585 -21.017 1.00 41.31 208 PRO A CA 1
ATOM 1490 C C . PRO A 1 208 ? -17.995 -24.593 -22.150 1.00 41.31 208 PRO A C 1
ATOM 1492 O O . PRO A 1 208 ? -17.376 -23.553 -21.936 1.00 41.31 208 PRO A O 1
ATOM 1495 N N . ALA A 1 209 ? -18.487 -24.878 -23.355 1.00 31.84 209 ALA A N 1
ATOM 1496 C CA . ALA A 1 209 ? -18.404 -23.978 -24.504 1.00 31.84 209 ALA A CA 1
ATOM 1497 C C . ALA A 1 209 ? -19.797 -23.464 -24.905 1.00 31.84 209 ALA A C 1
ATOM 1499 O O . ALA A 1 209 ? -20.763 -24.222 -24.850 1.00 31.84 209 ALA A O 1
ATOM 1500 N N . GLY A 1 210 ? -19.881 -22.220 -25.398 1.00 28.12 210 GLY A N 1
ATOM 1501 C CA . GLY A 1 210 ? -21.008 -21.785 -26.239 1.00 28.12 210 GLY A CA 1
ATOM 1502 C C . GLY A 1 210 ? -21.969 -20.719 -25.690 1.00 28.12 210 GLY A C 1
ATOM 1503 O O . GLY A 1 210 ? -23.160 -20.976 -25.607 1.00 28.12 210 GLY A O 1
ATOM 1504 N N . GLY A 1 211 ? -21.464 -19.506 -25.442 1.00 25.66 211 GLY A N 1
ATOM 1505 C CA . GLY A 1 211 ? -22.079 -18.249 -25.910 1.00 25.66 211 GLY A CA 1
ATOM 1506 C C . GLY A 1 211 ? -23.426 -17.744 -25.353 1.00 25.66 211 GLY A C 1
ATOM 1507 O O . GLY A 1 211 ? -24.485 -18.312 -25.585 1.00 25.66 211 GLY A O 1
ATOM 1508 N N . SER A 1 212 ? -23.405 -16.500 -24.866 1.00 28.30 212 SER A N 1
ATOM 1509 C CA . SER A 1 212 ? -24.202 -15.416 -25.471 1.00 28.30 212 SER A CA 1
ATOM 1510 C C . SER A 1 212 ? -23.493 -14.066 -25.246 1.00 28.30 212 SER A C 1
ATOM 1512 O O . SER A 1 212 ? -22.488 -14.016 -24.536 1.00 28.30 212 SER A O 1
ATOM 1514 N N . HIS A 1 213 ? -23.936 -12.987 -25.896 1.00 37.38 213 HIS A N 1
ATOM 1515 C CA . HIS A 1 213 ? -23.332 -11.658 -25.730 1.00 37.38 213 HIS A CA 1
ATOM 1516 C C . HIS A 1 213 ? -23.910 -10.937 -24.509 1.00 37.38 213 HIS A C 1
ATOM 1518 O O . HIS A 1 213 ? -25.130 -10.816 -24.429 1.00 37.38 213 HIS A O 1
ATOM 1524 N N . GLY A 1 214 ? -23.068 -10.344 -23.652 1.00 38.22 214 GLY A N 1
ATOM 1525 C CA . GLY A 1 214 ? -23.566 -9.290 -22.757 1.00 38.22 214 GLY A CA 1
ATOM 1526 C C . GLY A 1 214 ? -22.917 -9.074 -21.395 1.00 38.22 214 GLY A C 1
ATOM 1527 O O . GLY A 1 214 ? -23.408 -8.198 -20.698 1.00 38.22 214 GLY A O 1
ATOM 1528 N N . ASP A 1 215 ? -21.839 -9.767 -21.020 1.00 33.25 215 ASP A N 1
ATOM 1529 C CA . ASP A 1 215 ? -21.127 -9.485 -19.764 1.00 33.25 215 ASP A CA 1
ATOM 1530 C C . ASP A 1 215 ? -19.634 -9.239 -19.995 1.00 33.25 215 ASP A C 1
ATOM 1532 O O . ASP A 1 215 ? -18.990 -9.890 -20.822 1.00 33.25 215 ASP A O 1
ATOM 1536 N N . ALA A 1 216 ? -19.068 -8.300 -19.235 1.00 40.06 216 ALA A N 1
ATOM 1537 C CA . ALA A 1 216 ? -17.624 -8.207 -19.091 1.00 40.06 216 ALA A CA 1
ATOM 1538 C C . ALA A 1 216 ? -17.174 -9.336 -18.157 1.00 40.06 216 ALA A C 1
ATOM 1540 O O . ALA A 1 216 ? -17.614 -9.396 -17.010 1.00 40.06 216 ALA A O 1
ATOM 1541 N N . HIS A 1 217 ? -16.291 -10.216 -18.633 1.00 42.16 217 HIS A N 1
ATOM 1542 C CA . HIS A 1 217 ? -15.670 -11.242 -17.797 1.00 42.16 217 HIS A CA 1
ATOM 1543 C C . HIS A 1 217 ? -14.711 -10.586 -16.784 1.00 42.16 217 HIS A C 1
ATOM 1545 O O . HIS A 1 217 ? -13.501 -10.551 -17.002 1.00 42.16 217 HIS A O 1
ATOM 1551 N N . GLU A 1 218 ? -15.253 -10.044 -15.686 1.00 55.75 218 GLU A N 1
ATOM 1552 C CA . GLU A 1 218 ? -14.484 -9.635 -14.505 1.00 55.75 218 GLU A CA 1
ATOM 1553 C C . GLU A 1 218 ? -13.865 -10.920 -13.930 1.00 55.75 218 GLU A C 1
ATOM 1555 O O . GLU A 1 218 ? -14.552 -11.768 -13.357 1.00 55.75 218 GLU A O 1
ATOM 1560 N N . GLN A 1 219 ? -12.584 -11.136 -14.245 1.00 68.12 219 GLN A N 1
ATOM 1561 C CA . GLN A 1 219 ? -11.887 -12.390 -13.982 1.00 68.12 219 GLN A CA 1
ATOM 1562 C C . GLN A 1 219 ? -11.836 -12.643 -12.471 1.00 68.12 219 GLN A C 1
ATOM 1564 O O . GLN A 1 219 ? -11.617 -11.712 -11.697 1.00 68.12 219 GLN A O 1
ATOM 1569 N N . ALA A 1 220 ? -12.052 -13.893 -12.049 1.00 85.44 220 ALA A N 1
ATOM 1570 C CA . ALA A 1 220 ? -12.084 -14.237 -10.632 1.00 85.44 220 ALA A CA 1
ATOM 1571 C C . ALA A 1 220 ? -10.741 -13.886 -9.973 1.00 85.44 220 ALA A C 1
ATOM 1573 O O . ALA A 1 220 ? -9.716 -14.494 -10.280 1.00 85.44 220 ALA A O 1
ATOM 1574 N N . LEU A 1 221 ? -10.763 -12.885 -9.092 1.00 93.25 221 LEU A N 1
ATOM 1575 C CA . LEU A 1 221 ? -9.579 -12.423 -8.379 1.00 93.25 221 LEU A CA 1
ATOM 1576 C C . LEU A 1 221 ? -9.110 -13.506 -7.402 1.00 93.25 221 LEU A C 1
ATOM 1578 O O . LEU A 1 221 ? -9.917 -14.126 -6.706 1.00 93.25 221 LEU A O 1
ATOM 1582 N N . SER A 1 222 ? -7.799 -13.712 -7.345 1.00 94.19 222 SER A N 1
ATOM 1583 C CA . SER A 1 222 ? -7.163 -14.512 -6.304 1.00 94.19 222 SER A CA 1
ATOM 1584 C C . SER A 1 222 ? -7.170 -13.726 -4.995 1.00 94.19 222 SER A C 1
ATOM 1586 O O . SER A 1 222 ? -6.840 -12.539 -4.978 1.00 94.19 222 SER A O 1
ATOM 1588 N N . HIS A 1 223 ? -7.542 -14.387 -3.902 1.00 95.25 223 HIS A N 1
ATOM 1589 C CA . HIS A 1 223 ? -7.590 -13.757 -2.587 1.00 95.25 223 HIS A CA 1
ATOM 1590 C C . HIS A 1 223 ? -6.182 -13.597 -1.996 1.00 95.25 223 HIS A C 1
ATOM 1592 O O . HIS A 1 223 ? -5.404 -14.551 -1.988 1.00 95.25 223 HIS A O 1
ATOM 1598 N N . ALA A 1 224 ? -5.876 -12.405 -1.489 1.00 93.31 224 ALA A N 1
ATOM 1599 C CA . ALA A 1 224 ? -4.606 -12.076 -0.860 1.00 93.31 224 ALA A CA 1
ATOM 1600 C C . ALA A 1 224 ? -4.667 -12.301 0.659 1.00 93.31 224 ALA A C 1
ATOM 1602 O O . ALA A 1 224 ? -5.524 -11.745 1.350 1.00 93.31 224 ALA A O 1
ATOM 1603 N N . ASN A 1 225 ? -3.726 -13.075 1.202 1.00 96.12 225 ASN A N 1
ATOM 1604 C CA . ASN A 1 225 ? -3.624 -13.307 2.642 1.00 96.12 225 ASN A CA 1
ATOM 1605 C C . ASN A 1 225 ? -3.020 -12.083 3.358 1.00 96.12 225 ASN A C 1
ATOM 1607 O O . ASN A 1 225 ? -1.799 -11.930 3.434 1.00 96.12 225 ASN A O 1
ATOM 1611 N N . ILE A 1 226 ? -3.886 -11.193 3.850 1.00 95.25 226 ILE A N 1
ATOM 1612 C CA . ILE A 1 226 ? -3.512 -9.873 4.375 1.00 95.25 226 ILE A CA 1
ATOM 1613 C C . ILE A 1 226 ? -4.014 -9.682 5.808 1.00 95.25 226 ILE A C 1
ATOM 1615 O O . ILE A 1 226 ? -5.222 -9.652 6.055 1.00 95.25 226 ILE A O 1
ATOM 1619 N N . ASP A 1 227 ? -3.085 -9.436 6.730 1.00 93.81 227 ASP A N 1
ATOM 1620 C CA . ASP A 1 227 ? -3.367 -8.967 8.084 1.00 93.81 227 ASP A CA 1
ATOM 1621 C C . ASP A 1 227 ? -2.849 -7.533 8.274 1.00 93.81 227 ASP A C 1
ATOM 1623 O O . ASP A 1 227 ? -1.660 -7.275 8.452 1.00 93.81 227 ASP A O 1
ATOM 1627 N N . VAL A 1 228 ? -3.779 -6.575 8.296 1.00 91.62 228 VAL A N 1
ATOM 1628 C CA . VAL A 1 228 ? -3.504 -5.150 8.564 1.00 91.62 228 VAL A CA 1
ATOM 1629 C C . VAL A 1 228 ? -3.105 -4.858 10.021 1.00 91.62 228 VAL A C 1
ATOM 1631 O O . VAL A 1 228 ? -2.943 -3.694 10.388 1.00 91.62 228 VAL A O 1
ATOM 1634 N N . THR A 1 229 ? -2.959 -5.887 10.858 1.00 93.25 229 THR A N 1
ATOM 1635 C CA . THR A 1 229 ? -2.366 -5.821 12.199 1.00 93.25 229 THR A CA 1
ATOM 1636 C C . THR A 1 229 ? -0.989 -6.497 12.284 1.00 93.25 229 THR A C 1
ATOM 1638 O O . THR A 1 229 ? -0.256 -6.226 13.239 1.00 93.25 229 THR A O 1
ATOM 1641 N N . ASP A 1 230 ? -0.572 -7.291 11.282 1.00 96.38 230 ASP A N 1
ATOM 1642 C CA . ASP A 1 230 ? 0.787 -7.843 11.237 1.00 96.38 230 ASP A CA 1
ATOM 1643 C C . ASP A 1 230 ? 1.799 -6.774 10.799 1.00 96.38 230 ASP A C 1
ATOM 1645 O O . ASP A 1 230 ? 2.047 -6.514 9.617 1.00 96.38 230 ASP A O 1
ATOM 1649 N N . ARG A 1 231 ? 2.457 -6.192 11.803 1.00 95.94 231 ARG A N 1
ATOM 1650 C CA . ARG A 1 231 ? 3.582 -5.265 11.640 1.00 95.94 231 ARG A CA 1
ATOM 1651 C C . ARG A 1 231 ? 4.705 -5.828 10.771 1.00 95.94 231 ARG A C 1
ATOM 1653 O O . ARG A 1 231 ? 5.364 -5.064 10.069 1.00 95.94 231 ARG A O 1
ATOM 1660 N N . ALA A 1 232 ? 4.959 -7.137 10.822 1.00 97.19 232 ALA A N 1
ATOM 1661 C CA . ALA A 1 232 ? 6.005 -7.761 10.025 1.00 97.19 232 ALA A CA 1
ATOM 1662 C C . ALA A 1 232 ? 5.599 -7.847 8.548 1.00 97.19 232 ALA A C 1
ATOM 1664 O O . ALA A 1 232 ? 6.429 -7.551 7.691 1.00 97.19 232 ALA A O 1
ATOM 1665 N N . GLN A 1 233 ? 4.345 -8.190 8.235 1.00 97.94 233 GLN A N 1
ATOM 1666 C CA . GLN A 1 233 ? 3.819 -8.131 6.868 1.00 97.94 233 GLN A CA 1
ATOM 1667 C C . GLN A 1 233 ? 3.848 -6.703 6.313 1.00 97.94 233 GLN A C 1
ATOM 1669 O O . GLN A 1 233 ? 4.408 -6.481 5.241 1.00 97.94 233 GLN A O 1
ATOM 1674 N N . ILE A 1 234 ? 3.344 -5.722 7.066 1.00 97.88 234 ILE A N 1
ATOM 1675 C CA . ILE A 1 234 ? 3.324 -4.314 6.640 1.00 97.88 234 ILE A CA 1
ATOM 1676 C C . ILE A 1 234 ? 4.749 -3.774 6.416 1.00 97.88 234 ILE A C 1
ATOM 1678 O O . ILE A 1 234 ? 4.977 -3.048 5.449 1.00 97.88 234 ILE A O 1
ATOM 1682 N N . ARG A 1 235 ? 5.729 -4.155 7.252 1.00 97.50 235 ARG A N 1
ATOM 1683 C CA . ARG A 1 235 ? 7.145 -3.782 7.066 1.00 97.50 235 ARG A CA 1
ATOM 1684 C C . ARG A 1 235 ? 7.783 -4.433 5.834 1.00 97.50 235 ARG A C 1
ATOM 1686 O O . ARG A 1 235 ? 8.444 -3.725 5.085 1.00 97.50 235 ARG A O 1
ATOM 1693 N N . ARG A 1 236 ? 7.557 -5.728 5.571 1.00 98.00 236 ARG A N 1
ATOM 1694 C CA . ARG A 1 236 ? 8.032 -6.373 4.325 1.00 98.00 236 ARG A CA 1
ATOM 1695 C C . ARG A 1 236 ? 7.394 -5.732 3.089 1.00 98.00 236 ARG A C 1
ATOM 1697 O O . ARG A 1 236 ? 8.076 -5.489 2.099 1.00 98.00 236 ARG A O 1
ATOM 1704 N N . GLY A 1 237 ? 6.111 -5.386 3.174 1.00 98.25 237 GLY A N 1
ATOM 1705 C CA . GLY A 1 237 ? 5.390 -4.685 2.115 1.00 98.25 237 GLY A CA 1
ATOM 1706 C C . GLY A 1 237 ? 5.898 -3.271 1.851 1.00 98.25 237 GLY A C 1
ATOM 1707 O O . GLY A 1 237 ? 5.925 -2.847 0.699 1.00 98.25 237 GLY A O 1
ATOM 1708 N N . LEU A 1 238 ? 6.350 -2.562 2.891 1.00 98.25 238 LEU A N 1
ATOM 1709 C CA . LEU A 1 238 ? 7.048 -1.285 2.746 1.00 98.25 238 LEU A CA 1
ATOM 1710 C C . LEU A 1 238 ? 8.367 -1.462 1.980 1.00 98.25 238 LEU A C 1
ATOM 1712 O O . LEU A 1 238 ? 8.611 -0.675 1.077 1.00 98.25 238 LEU A O 1
ATOM 1716 N N . THR A 1 239 ? 9.164 -2.498 2.272 1.00 97.88 239 THR A N 1
ATOM 1717 C CA . THR A 1 239 ? 10.398 -2.808 1.521 1.00 97.88 239 THR A CA 1
ATOM 1718 C C . THR A 1 239 ? 10.109 -3.105 0.046 1.00 97.88 239 THR A C 1
ATOM 1720 O O . THR A 1 239 ? 10.685 -2.477 -0.835 1.00 97.88 239 THR A O 1
ATOM 1723 N N . VAL A 1 240 ? 9.143 -3.982 -0.260 1.00 98.38 240 VAL A N 1
ATOM 1724 C CA . VAL A 1 240 ? 8.734 -4.242 -1.658 1.00 98.38 240 VAL A CA 1
ATOM 1725 C C . VAL A 1 240 ? 8.233 -2.957 -2.337 1.00 98.38 240 VAL A C 1
ATOM 1727 O O . VAL A 1 240 ? 8.503 -2.721 -3.516 1.00 98.38 240 VAL A O 1
ATOM 1730 N N . PHE A 1 241 ? 7.547 -2.078 -1.598 1.00 98.38 241 PHE A N 1
ATOM 1731 C CA . PHE A 1 241 ? 7.145 -0.776 -2.120 1.00 98.38 241 PHE A CA 1
ATOM 1732 C C . PHE A 1 241 ? 8.342 0.147 -2.399 1.00 98.38 241 PHE A C 1
ATOM 1734 O O . PHE A 1 241 ? 8.377 0.735 -3.477 1.00 98.38 241 PHE A O 1
ATOM 1741 N N . THR A 1 242 ? 9.294 0.314 -1.475 1.00 96.81 242 THR A N 1
ATOM 1742 C CA . THR A 1 242 ? 10.431 1.237 -1.652 1.00 96.81 242 THR A CA 1
ATOM 1743 C C . THR A 1 242 ? 11.378 0.780 -2.749 1.00 96.81 242 THR A C 1
ATOM 1745 O O . THR A 1 242 ? 11.828 1.604 -3.543 1.00 96.81 242 THR A O 1
ATOM 1748 N N . ASP A 1 243 ? 11.633 -0.522 -2.815 1.00 96.38 243 ASP A N 1
ATOM 1749 C CA . ASP A 1 243 ? 12.721 -1.089 -3.608 1.00 96.38 243 ASP A CA 1
ATOM 1750 C C . ASP A 1 243 ? 12.284 -1.359 -5.057 1.00 96.38 243 ASP A C 1
ATOM 1752 O O . ASP A 1 243 ? 13.107 -1.333 -5.972 1.00 96.38 243 ASP A O 1
ATOM 1756 N N . ILE A 1 244 ? 10.979 -1.581 -5.276 1.00 97.12 244 ILE A N 1
ATOM 1757 C CA . ILE A 1 244 ? 10.393 -1.882 -6.590 1.00 97.12 244 ILE A CA 1
ATOM 1758 C C . ILE A 1 244 ? 9.383 -0.805 -7.003 1.00 97.12 244 ILE A C 1
ATOM 1760 O O . ILE A 1 244 ? 9.565 -0.121 -8.011 1.00 97.12 244 ILE A O 1
ATOM 1764 N N . CYS A 1 245 ? 8.291 -0.633 -6.249 1.00 97.38 245 CYS A N 1
ATOM 1765 C CA . CYS A 1 245 ? 7.171 0.200 -6.704 1.00 97.38 245 CYS A CA 1
ATOM 1766 C C . CYS A 1 245 ? 7.528 1.693 -6.791 1.00 97.38 245 CYS A C 1
ATOM 1768 O O . CYS A 1 245 ? 7.108 2.375 -7.730 1.00 97.38 245 CYS A O 1
ATOM 1770 N N . MET A 1 246 ? 8.302 2.211 -5.835 1.00 96.00 246 MET A N 1
ATOM 1771 C CA . MET A 1 246 ? 8.603 3.638 -5.692 1.00 96.00 246 MET A CA 1
ATOM 1772 C C . MET A 1 246 ? 9.492 4.188 -6.818 1.00 96.00 246 MET A C 1
ATOM 1774 O O . MET A 1 246 ? 9.479 5.393 -7.068 1.00 96.00 246 MET A O 1
ATOM 1778 N N . GLY A 1 247 ? 10.171 3.322 -7.580 1.00 94.19 247 GLY A N 1
ATOM 1779 C CA . GLY A 1 247 ? 10.895 3.698 -8.802 1.00 94.19 247 GLY A CA 1
ATOM 1780 C C . GLY A 1 247 ? 10.002 4.217 -9.941 1.00 94.19 247 GLY A C 1
ATOM 1781 O O . GLY A 1 247 ? 10.506 4.805 -10.893 1.00 94.19 247 GLY A O 1
ATOM 1782 N N . CYS A 1 248 ? 8.678 4.032 -9.854 1.00 95.81 248 CYS A N 1
ATOM 1783 C CA . CYS A 1 248 ? 7.699 4.609 -10.790 1.00 95.81 248 CYS A CA 1
ATOM 1784 C C . CYS A 1 248 ? 6.461 5.213 -10.103 1.00 95.81 248 CYS A C 1
ATOM 1786 O O . CYS A 1 248 ? 5.818 6.104 -10.655 1.00 95.81 248 CYS A O 1
ATOM 1788 N N . HIS A 1 249 ? 6.081 4.728 -8.919 1.00 97.69 249 HIS A N 1
ATOM 1789 C CA . HIS A 1 249 ? 4.829 5.084 -8.258 1.00 97.69 249 HIS A CA 1
ATOM 1790 C C . HIS A 1 249 ? 5.040 5.942 -7.012 1.00 97.69 249 HIS A C 1
ATOM 1792 O O . HIS A 1 249 ? 5.785 5.592 -6.104 1.00 97.69 249 HIS A O 1
ATOM 1798 N N . SER A 1 250 ? 4.296 7.044 -6.916 1.00 97.56 250 SER A N 1
ATOM 1799 C CA . SER A 1 250 ? 4.188 7.796 -5.662 1.00 97.56 250 SER A CA 1
ATOM 1800 C C . SER A 1 250 ? 3.182 7.146 -4.707 1.00 97.56 250 SER A C 1
ATOM 1802 O O . SER A 1 250 ? 2.228 6.498 -5.138 1.00 97.56 250 SER A O 1
ATOM 1804 N N . ALA A 1 251 ? 3.357 7.390 -3.411 1.00 97.62 251 ALA A N 1
ATOM 1805 C CA . ALA A 1 251 ? 2.340 7.226 -2.378 1.00 97.62 251 ALA A CA 1
ATOM 1806 C C . ALA A 1 251 ? 2.245 8.540 -1.581 1.00 97.62 251 ALA A C 1
ATOM 1808 O O . ALA A 1 251 ? 2.539 8.612 -0.386 1.00 97.62 251 ALA A O 1
ATOM 1809 N N . LYS A 1 252 ? 1.837 9.609 -2.275 1.00 96.38 252 LYS A N 1
ATOM 1810 C CA . LYS A 1 252 ? 1.999 11.009 -1.851 1.00 96.38 252 LYS A CA 1
ATOM 1811 C C . LYS A 1 252 ? 1.274 11.406 -0.560 1.00 96.38 252 LYS A C 1
ATOM 1813 O O . LYS A 1 252 ? 1.609 12.442 0.010 1.00 96.38 252 LYS A O 1
ATOM 1818 N N . TYR A 1 253 ? 0.267 10.645 -0.128 1.00 97.06 253 TYR A N 1
ATOM 1819 C CA . TYR A 1 253 ? -0.468 10.916 1.114 1.00 97.06 253 TYR A CA 1
ATOM 1820 C C . TYR A 1 253 ? 0.165 10.245 2.343 1.00 97.06 253 TYR A C 1
ATOM 1822 O O . TYR A 1 253 ? -0.116 10.667 3.464 1.00 97.06 253 TYR A O 1
ATOM 1830 N N . LEU A 1 254 ? 1.060 9.267 2.157 1.00 97.38 254 LEU A N 1
ATOM 1831 C CA . LEU A 1 254 ? 1.919 8.771 3.229 1.00 97.38 254 LEU A CA 1
ATOM 1832 C C . LEU A 1 254 ? 3.165 9.658 3.302 1.00 97.38 254 LEU A C 1
ATOM 1834 O O . LEU A 1 254 ? 3.926 9.747 2.342 1.00 97.38 254 LEU A O 1
ATOM 1838 N N . THR A 1 255 ? 3.369 10.329 4.436 1.00 97.75 255 THR A N 1
ATOM 1839 C CA . THR A 1 255 ? 4.583 11.128 4.687 1.00 97.75 255 THR A CA 1
ATOM 1840 C C . THR A 1 255 ? 5.676 10.284 5.326 1.00 97.75 255 THR A C 1
ATOM 1842 O O . THR A 1 255 ? 5.370 9.319 6.026 1.00 97.75 255 THR A O 1
ATOM 1845 N N . TRP A 1 256 ? 6.940 10.681 5.164 1.00 97.44 256 TRP A N 1
ATOM 1846 C CA . TRP A 1 256 ? 8.070 10.010 5.821 1.00 97.44 256 TRP A CA 1
ATOM 1847 C C . TRP A 1 256 ? 7.909 9.968 7.352 1.00 97.44 256 TRP A C 1
ATOM 1849 O O . TRP A 1 256 ? 8.115 8.924 7.961 1.00 97.44 256 TRP A O 1
ATOM 1859 N N . ARG A 1 257 ? 7.414 11.051 7.974 1.00 97.44 257 ARG A N 1
ATOM 1860 C CA . ARG A 1 257 ? 7.020 11.080 9.399 1.00 97.44 257 ARG A CA 1
ATOM 1861 C C . ARG A 1 257 ? 5.966 10.019 9.746 1.00 97.44 257 ARG A C 1
ATOM 1863 O O . ARG A 1 257 ? 6.013 9.450 10.830 1.00 97.44 257 ARG A O 1
ATOM 1870 N N . GLY A 1 258 ? 5.047 9.719 8.827 1.00 97.25 258 GLY A N 1
ATOM 1871 C CA . GLY A 1 258 ? 4.038 8.671 8.996 1.00 97.25 258 GLY A CA 1
ATOM 1872 C C . GLY A 1 258 ? 4.635 7.272 9.181 1.00 97.25 258 GLY A C 1
ATOM 1873 O O . GLY A 1 258 ? 4.072 6.481 9.928 1.00 97.25 258 GLY A O 1
ATOM 1874 N N . LEU A 1 259 ? 5.800 6.978 8.592 1.00 97.25 259 LEU A N 1
ATOM 1875 C CA . LEU A 1 259 ? 6.498 5.703 8.813 1.00 97.25 259 LEU A CA 1
ATOM 1876 C C . LEU A 1 259 ? 6.962 5.527 10.273 1.00 97.25 259 LEU A C 1
ATOM 1878 O O . LEU A 1 259 ? 7.081 4.397 10.742 1.00 97.25 259 LEU A O 1
ATOM 1882 N N . ILE A 1 260 ? 7.194 6.635 10.987 1.00 97.25 260 ILE A N 1
ATOM 1883 C CA . ILE A 1 260 ? 7.536 6.664 12.418 1.00 97.25 260 ILE A CA 1
ATOM 1884 C C . ILE A 1 260 ? 6.256 6.637 13.269 1.00 97.25 260 ILE A C 1
ATOM 1886 O O . ILE A 1 260 ? 6.156 5.882 14.232 1.00 97.25 260 ILE A O 1
ATOM 1890 N N . GLU A 1 261 ? 5.271 7.471 12.922 1.00 95.94 261 GLU A N 1
ATOM 1891 C CA . GLU A 1 261 ? 4.091 7.721 13.763 1.00 95.94 261 GLU A CA 1
ATOM 1892 C C . GLU A 1 261 ? 3.003 6.647 13.693 1.00 95.94 261 GLU A C 1
ATOM 1894 O O . GLU A 1 261 ? 2.283 6.467 14.676 1.00 95.94 261 GLU A O 1
ATOM 1899 N N . TYR A 1 262 ? 2.850 5.941 12.569 1.00 95.31 262 TYR A N 1
ATOM 1900 C CA . TYR A 1 262 ? 1.873 4.857 12.458 1.00 95.31 262 TYR A CA 1
ATOM 1901 C C . TYR A 1 262 ? 2.391 3.607 13.184 1.00 95.31 262 TYR A C 1
ATOM 1903 O O . TYR A 1 262 ? 3.362 3.022 12.699 1.00 95.31 262 TYR A O 1
ATOM 1911 N N . PRO A 1 263 ? 1.775 3.159 14.301 1.00 92.31 263 PRO A N 1
ATOM 1912 C CA . PRO A 1 263 ? 2.332 2.094 15.139 1.00 92.31 263 PRO A CA 1
ATOM 1913 C C . PRO A 1 263 ? 2.553 0.778 14.400 1.00 92.31 263 PRO A C 1
ATOM 1915 O O . PRO A 1 263 ? 3.501 0.061 14.706 1.00 92.31 263 PRO A O 1
ATOM 1918 N N . GLU A 1 264 ? 1.706 0.468 13.419 1.00 92.94 264 GLU A N 1
ATOM 1919 C CA . GLU A 1 264 ? 1.808 -0.708 12.564 1.00 92.94 264 GLU A CA 1
ATOM 1920 C C . GLU A 1 264 ? 3.162 -0.760 11.837 1.00 92.94 264 GLU A C 1
ATOM 1922 O O . GLU A 1 264 ? 3.854 -1.779 11.889 1.00 92.94 264 GLU A O 1
ATOM 1927 N N . ILE A 1 265 ? 3.595 0.366 11.260 1.00 95.69 265 ILE A N 1
ATOM 1928 C CA . ILE A 1 265 ? 4.918 0.526 10.646 1.00 95.69 265 ILE A CA 1
ATOM 1929 C C . ILE A 1 265 ? 5.953 0.751 11.762 1.00 95.69 265 ILE A C 1
ATOM 1931 O O . ILE A 1 265 ? 6.739 -0.148 12.088 1.00 95.69 265 ILE A O 1
ATOM 1935 N N . GLY A 1 266 ? 5.897 1.921 12.402 1.00 94.44 266 GLY A N 1
ATOM 1936 C CA . GLY A 1 266 ? 6.703 2.336 13.548 1.00 94.44 266 GLY A CA 1
ATOM 1937 C C . GLY A 1 266 ? 8.196 2.097 13.356 1.00 94.44 266 GLY A C 1
ATOM 1938 O O . GLY A 1 266 ? 8.782 1.373 14.163 1.00 94.44 266 GLY A O 1
ATOM 1939 N N . LEU A 1 267 ? 8.767 2.595 12.254 1.00 97.00 267 LEU A N 1
ATOM 1940 C CA . LEU A 1 267 ? 10.215 2.648 12.022 1.00 97.00 267 LEU A CA 1
ATOM 1941 C C . LEU A 1 267 ? 10.878 3.690 12.940 1.00 97.00 267 LEU A C 1
ATOM 1943 O O . LEU A 1 267 ? 10.228 4.620 13.418 1.00 97.00 267 LEU A O 1
ATOM 1947 N N . SER A 1 268 ? 12.179 3.547 13.172 1.00 97.38 268 SER A N 1
ATOM 1948 C CA . SER A 1 268 ? 12.989 4.522 13.898 1.00 97.38 268 SER A CA 1
ATOM 1949 C C . SER A 1 268 ? 13.254 5.784 13.063 1.00 97.38 268 SER A C 1
ATOM 1951 O O . SER A 1 268 ? 13.112 5.801 11.836 1.00 97.38 268 SER A O 1
ATOM 1953 N N . SER A 1 269 ? 13.669 6.863 13.731 1.00 9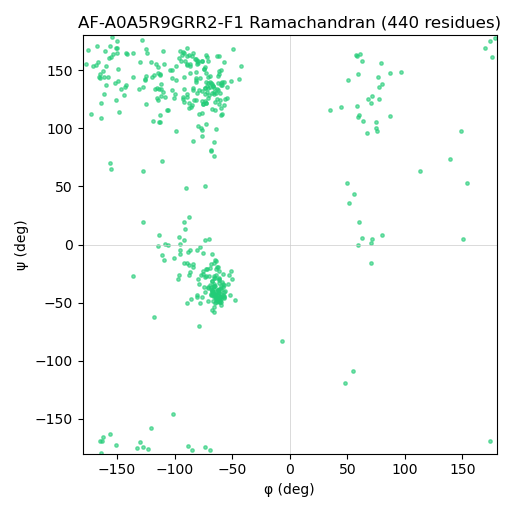6.25 269 SER A N 1
ATOM 1954 C CA . SER A 1 269 ? 14.061 8.114 13.067 1.00 96.25 269 SER A CA 1
ATOM 1955 C C . SER A 1 269 ? 15.255 7.925 12.128 1.00 96.25 269 SER A C 1
ATOM 1957 O O . SER A 1 269 ? 15.377 8.641 11.137 1.00 96.25 269 SER A O 1
ATOM 1959 N N . GLU A 1 270 ? 16.121 6.964 12.445 1.00 96.69 270 GLU A N 1
ATOM 1960 C CA . GLU A 1 270 ? 17.327 6.587 11.713 1.00 96.69 270 GLU A CA 1
ATOM 1961 C C . GLU A 1 270 ? 16.968 5.747 10.478 1.00 96.69 270 GLU A C 1
ATOM 1963 O O . GLU A 1 270 ? 17.336 6.141 9.373 1.00 96.69 270 GLU A O 1
ATOM 1968 N N . GLU A 1 271 ? 16.155 4.688 10.639 1.00 96.94 271 GLU A N 1
ATOM 1969 C CA . GLU A 1 271 ? 15.601 3.885 9.527 1.00 96.94 271 GLU A CA 1
ATOM 1970 C C . GLU A 1 271 ? 14.911 4.799 8.487 1.00 96.94 271 GLU A C 1
ATOM 1972 O O . GLU A 1 271 ? 15.122 4.684 7.280 1.00 96.94 271 GLU A O 1
ATOM 1977 N N . VAL A 1 272 ? 14.125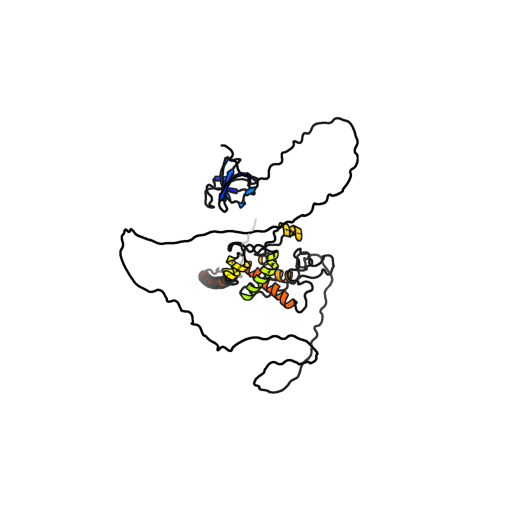 5.778 8.950 1.00 97.25 272 VAL A N 1
ATOM 1978 C CA . VAL A 1 272 ? 13.425 6.739 8.078 1.00 97.25 272 VAL A CA 1
ATOM 1979 C C . VAL A 1 272 ? 14.346 7.830 7.523 1.00 97.25 272 VAL A C 1
ATOM 1981 O O . VAL A 1 272 ? 14.062 8.374 6.455 1.00 97.25 272 VAL A O 1
ATOM 1984 N N . ALA A 1 273 ? 15.445 8.176 8.201 1.00 96.38 273 ALA A N 1
ATOM 1985 C CA . ALA A 1 273 ? 16.436 9.115 7.676 1.00 96.38 273 ALA A CA 1
ATOM 1986 C C . ALA A 1 273 ? 17.251 8.514 6.524 1.00 96.38 273 ALA A C 1
ATOM 1988 O O . ALA A 1 273 ? 17.537 9.236 5.569 1.00 96.38 273 ALA A O 1
ATOM 1989 N N . GLU A 1 274 ? 17.562 7.219 6.593 1.00 95.56 274 GLU A N 1
ATOM 1990 C CA . GLU A 1 274 ? 18.183 6.464 5.504 1.00 95.56 274 GLU A CA 1
ATOM 1991 C C . GLU A 1 274 ? 17.227 6.357 4.306 1.00 95.56 274 GLU A C 1
ATOM 1993 O O . GLU A 1 274 ? 17.525 6.899 3.241 1.00 95.56 274 GLU A O 1
ATOM 1998 N N . LEU A 1 275 ? 16.025 5.795 4.501 1.00 94.88 275 LEU A N 1
ATOM 1999 C CA . LEU A 1 275 ? 15.044 5.569 3.425 1.00 94.88 275 LEU A CA 1
ATOM 2000 C C . LEU A 1 275 ? 14.615 6.842 2.675 1.00 94.88 275 LEU A C 1
ATOM 2002 O O . LEU A 1 275 ? 14.390 6.799 1.467 1.00 94.88 275 LEU A O 1
ATOM 2006 N N . ARG A 1 276 ? 14.483 7.987 3.362 1.00 94.81 276 ARG A N 1
ATOM 2007 C CA . ARG A 1 276 ? 14.064 9.251 2.720 1.00 94.81 276 ARG A CA 1
ATOM 2008 C C . ARG A 1 276 ? 15.224 10.019 2.072 1.00 94.81 276 ARG A C 1
ATOM 2010 O O . ARG A 1 276 ? 14.980 10.951 1.295 1.00 94.81 276 ARG A O 1
ATOM 2017 N N . GLY A 1 277 ? 16.465 9.727 2.468 1.00 93.12 277 GLY A N 1
ATOM 2018 C CA . GLY A 1 277 ? 17.651 10.527 2.167 1.00 93.12 277 GLY A CA 1
ATOM 2019 C C . GLY A 1 277 ? 17.452 12.027 2.440 1.00 93.12 277 GLY A C 1
ATOM 2020 O O . GLY A 1 277 ? 17.151 12.464 3.556 1.00 93.12 277 GLY A O 1
ATOM 2021 N N . ASN A 1 278 ? 17.579 12.840 1.389 1.00 93.81 278 ASN A N 1
ATOM 2022 C CA . ASN A 1 278 ? 17.432 14.299 1.465 1.00 93.81 278 ASN A CA 1
ATOM 2023 C C . ASN A 1 278 ? 15.969 14.795 1.474 1.00 93.81 278 ASN A C 1
ATOM 2025 O O . ASN A 1 278 ? 15.740 15.995 1.632 1.00 93.81 278 ASN A O 1
ATOM 2029 N N . ASN A 1 279 ? 14.962 13.922 1.326 1.00 95.00 279 ASN A N 1
ATOM 2030 C CA . ASN A 1 279 ? 13.560 14.351 1.336 1.00 95.00 279 ASN A CA 1
ATOM 2031 C C . ASN A 1 279 ? 13.147 14.898 2.723 1.00 95.00 279 ASN A C 1
ATOM 2033 O O . ASN A 1 279 ? 13.419 14.249 3.740 1.00 95.00 279 ASN A O 1
ATOM 2037 N N . PRO A 1 280 ? 12.447 16.050 2.804 1.00 96.44 280 PRO A N 1
ATOM 2038 C CA . PRO A 1 280 ? 11.920 16.568 4.067 1.00 96.44 280 PRO A CA 1
ATOM 2039 C C . PRO A 1 280 ? 10.968 15.577 4.743 1.00 96.44 280 PRO A C 1
ATOM 2041 O O . PRO A 1 280 ? 10.110 14.995 4.084 1.00 96.44 280 PRO A O 1
ATOM 2044 N N . VAL A 1 281 ? 11.043 15.439 6.070 1.00 95.94 281 VAL A N 1
ATOM 2045 C CA . VAL A 1 281 ? 10.268 14.427 6.822 1.00 95.94 281 VAL A CA 1
ATOM 2046 C C . VAL A 1 281 ? 8.737 14.597 6.710 1.00 95.94 281 VAL A C 1
ATOM 2048 O O . VAL A 1 281 ? 7.983 13.640 6.861 1.00 95.94 281 VAL A O 1
ATOM 2051 N N . MET A 1 282 ? 8.269 15.809 6.389 1.00 96.56 282 MET A N 1
ATOM 2052 C CA . MET A 1 282 ? 6.852 16.129 6.148 1.00 96.56 282 MET A CA 1
ATOM 2053 C C . MET A 1 282 ? 6.402 15.923 4.691 1.00 96.56 282 MET A C 1
ATOM 2055 O O . MET A 1 282 ? 5.217 16.067 4.395 1.00 96.56 282 MET A O 1
ATOM 2059 N N . ARG A 1 283 ? 7.322 15.621 3.766 1.00 96.31 283 ARG A N 1
ATOM 2060 C CA . ARG A 1 283 ? 7.004 15.333 2.361 1.00 96.31 283 ARG A CA 1
ATOM 2061 C C . ARG A 1 283 ? 6.340 13.957 2.264 1.00 96.31 283 ARG A C 1
ATOM 2063 O O . ARG A 1 283 ? 6.653 13.057 3.045 1.00 96.31 283 ARG A O 1
ATOM 2070 N N . GLY A 1 284 ? 5.433 13.804 1.301 1.00 96.56 284 GLY A N 1
ATOM 2071 C CA . GLY A 1 284 ? 4.929 12.493 0.896 1.00 96.56 284 GLY A CA 1
ATOM 2072 C C . GLY A 1 284 ? 6.038 11.611 0.314 1.00 96.56 284 GLY A C 1
ATOM 2073 O O . GLY A 1 284 ? 7.076 12.123 -0.116 1.00 96.56 284 GLY A O 1
ATOM 2074 N N . MET A 1 285 ? 5.810 10.304 0.237 1.00 96.38 285 MET A N 1
ATOM 2075 C CA . MET A 1 285 ? 6.645 9.421 -0.578 1.00 96.38 285 MET A CA 1
ATOM 2076 C C . MET A 1 285 ? 6.318 9.679 -2.056 1.00 96.38 285 MET A C 1
ATOM 2078 O O . MET A 1 285 ? 5.248 9.312 -2.546 1.00 96.38 285 MET A O 1
ATOM 2082 N N . ILE A 1 286 ? 7.207 10.393 -2.743 1.00 95.44 286 ILE A N 1
ATOM 2083 C CA . ILE A 1 286 ? 7.081 10.775 -4.154 1.00 95.44 286 ILE A CA 1
ATOM 2084 C C . ILE A 1 286 ? 8.147 10.010 -4.934 1.00 95.44 286 ILE A C 1
ATOM 2086 O O . ILE A 1 286 ? 9.291 9.973 -4.494 1.00 95.44 286 ILE A O 1
ATOM 2090 N N . SER A 1 287 ? 7.769 9.423 -6.069 1.00 93.75 287 SER A N 1
ATOM 2091 C CA . SER A 1 287 ? 8.726 8.807 -6.995 1.00 93.75 287 SER A CA 1
ATOM 2092 C C . SER A 1 287 ? 9.584 9.880 -7.666 1.00 93.75 287 SER A C 1
ATOM 2094 O O . SER A 1 287 ? 9.058 10.924 -8.057 1.00 93.75 287 SER A O 1
ATOM 2096 N N . ASP A 1 288 ? 10.878 9.615 -7.841 1.00 89.12 288 ASP A N 1
ATOM 2097 C CA . ASP A 1 288 ? 11.786 10.521 -8.554 1.00 89.12 288 ASP A CA 1
ATOM 2098 C C . ASP A 1 288 ? 11.595 10.488 -10.087 1.00 89.12 288 ASP A C 1
ATOM 2100 O O . ASP A 1 288 ? 12.152 11.331 -10.786 1.00 89.12 288 ASP A O 1
ATOM 2104 N N . LEU A 1 289 ? 10.772 9.570 -10.620 1.00 91.75 289 LEU A N 1
ATOM 2105 C CA . LEU A 1 289 ? 10.346 9.566 -12.023 1.00 91.75 289 LEU A CA 1
ATOM 2106 C C . LEU A 1 289 ? 9.224 10.607 -12.247 1.00 91.75 289 LEU A C 1
ATOM 2108 O O . LEU A 1 289 ? 8.105 10.404 -11.757 1.00 91.75 289 LEU A O 1
ATOM 2112 N N . PRO A 1 290 ? 9.453 11.700 -13.002 1.00 91.50 290 PRO A N 1
ATOM 2113 C CA . PRO A 1 290 ? 8.415 12.692 -13.244 1.00 91.50 290 PRO A CA 1
ATOM 2114 C C . PRO A 1 290 ? 7.363 12.177 -14.253 1.00 91.50 290 PRO A C 1
ATOM 2116 O O . PRO A 1 290 ? 7.678 11.361 -15.129 1.00 91.50 290 PRO A O 1
ATOM 2119 N N . PRO A 1 291 ? 6.097 12.641 -14.174 1.00 91.62 291 PRO A N 1
ATOM 2120 C CA . PRO A 1 291 ? 5.016 12.154 -15.036 1.00 91.62 291 PRO A CA 1
ATOM 2121 C C . PRO A 1 291 ? 5.276 12.308 -16.539 1.00 91.62 291 PRO A C 1
ATOM 2123 O O . PRO A 1 291 ? 4.840 11.465 -17.318 1.00 91.62 291 PRO A O 1
ATOM 2126 N N . GLU A 1 292 ? 5.967 13.370 -16.948 1.00 92.75 292 GLU A N 1
ATOM 2127 C CA . GLU A 1 292 ? 6.365 13.650 -18.328 1.00 92.75 292 GLU A CA 1
ATOM 2128 C C . GLU A 1 292 ? 7.300 12.574 -18.903 1.00 92.75 292 GLU A C 1
ATOM 2130 O O . GLU A 1 292 ? 7.000 12.025 -19.967 1.00 92.75 292 GLU A O 1
ATOM 2135 N N . ASP A 1 293 ? 8.355 12.194 -18.179 1.00 94.19 293 ASP A N 1
ATOM 2136 C CA . ASP A 1 293 ? 9.290 11.145 -18.604 1.00 94.19 293 ASP A CA 1
ATOM 2137 C C . ASP A 1 293 ? 8.613 9.770 -18.595 1.00 94.19 293 ASP A C 1
ATOM 2139 O O . ASP A 1 293 ? 8.812 8.962 -19.503 1.00 94.19 293 ASP A O 1
ATOM 2143 N N . ALA A 1 294 ? 7.725 9.518 -17.628 1.00 91.81 294 ALA A N 1
ATOM 2144 C CA . ALA A 1 294 ? 6.936 8.292 -17.599 1.00 91.81 294 ALA A CA 1
ATOM 2145 C C . ALA A 1 294 ? 5.940 8.196 -18.775 1.00 91.81 294 ALA A C 1
ATOM 2147 O O . ALA A 1 294 ? 5.726 7.115 -19.328 1.00 91.81 294 ALA A O 1
ATOM 2148 N N . ILE A 1 295 ? 5.360 9.320 -19.212 1.00 93.81 295 ILE A N 1
ATOM 2149 C CA . ILE A 1 295 ? 4.547 9.385 -20.437 1.00 93.81 295 ILE A CA 1
ATOM 2150 C C . ILE A 1 295 ? 5.421 9.180 -21.681 1.00 93.81 295 ILE A C 1
ATOM 2152 O O . ILE A 1 295 ? 4.982 8.490 -22.600 1.00 93.81 295 ILE A O 1
ATOM 2156 N N . ALA A 1 296 ? 6.644 9.714 -21.718 1.00 94.00 296 ALA A N 1
ATOM 2157 C CA . ALA A 1 296 ? 7.569 9.509 -22.833 1.00 94.00 296 ALA A CA 1
ATOM 2158 C C . ALA A 1 296 ? 8.036 8.044 -22.956 1.00 94.00 296 ALA A C 1
ATOM 2160 O O . ALA A 1 296 ? 8.096 7.518 -24.066 1.00 94.00 296 ALA A O 1
ATOM 2161 N N . ALA A 1 297 ? 8.317 7.374 -21.832 1.00 90.75 297 ALA A N 1
ATOM 2162 C CA . ALA A 1 297 ? 8.796 5.991 -21.797 1.00 90.75 297 ALA A CA 1
ATOM 2163 C C . ALA A 1 297 ? 7.676 4.941 -21.946 1.00 90.75 297 ALA A C 1
ATOM 2165 O O . ALA A 1 297 ? 7.821 3.988 -22.711 1.00 90.75 297 ALA A O 1
ATOM 2166 N N . TYR A 1 298 ? 6.551 5.110 -21.240 1.00 89.94 298 TYR A N 1
ATOM 2167 C CA . TYR A 1 298 ? 5.488 4.095 -21.121 1.00 89.94 298 TYR A CA 1
ATOM 2168 C C . TYR A 1 298 ? 4.150 4.513 -21.760 1.00 89.94 298 TYR A C 1
ATOM 2170 O O . TYR A 1 298 ? 3.167 3.769 -21.720 1.00 89.94 298 TYR A O 1
ATOM 2178 N N . GLY A 1 299 ? 4.056 5.724 -22.320 1.00 92.00 299 GLY A N 1
ATOM 2179 C CA . GLY A 1 299 ? 2.824 6.266 -22.908 1.00 92.00 299 GLY A CA 1
ATOM 2180 C C . GLY A 1 299 ? 1.727 6.625 -21.893 1.00 92.00 299 GLY A C 1
ATOM 2181 O O . GLY A 1 299 ? 0.630 7.025 -22.298 1.00 92.00 299 GLY A O 1
ATOM 2182 N N . LYS A 1 300 ? 1.976 6.456 -20.585 1.00 93.38 300 LYS A N 1
ATOM 2183 C CA . LYS A 1 300 ? 1.049 6.751 -19.478 1.00 93.38 300 LYS A CA 1
ATOM 2184 C C . LYS A 1 300 ? 1.819 7.118 -18.210 1.00 93.38 300 LYS A C 1
ATOM 2186 O O . LYS A 1 300 ? 2.776 6.440 -17.860 1.00 93.38 300 LYS A O 1
ATOM 2191 N N . ALA A 1 301 ? 1.336 8.120 -17.477 1.00 94.12 301 ALA A N 1
ATOM 2192 C CA . ALA A 1 301 ? 1.825 8.404 -16.131 1.00 94.12 301 ALA A CA 1
ATOM 2193 C C . ALA A 1 301 ? 1.358 7.311 -15.138 1.00 94.12 301 ALA A C 1
ATOM 2195 O O . ALA A 1 301 ? 0.172 6.951 -15.160 1.00 94.12 301 ALA A O 1
ATOM 2196 N N . PRO A 1 302 ? 2.238 6.802 -14.256 1.00 95.94 302 PRO A N 1
ATOM 2197 C CA . PRO A 1 302 ? 1.874 5.868 -13.197 1.00 95.94 302 PRO A CA 1
ATOM 2198 C C . PRO A 1 302 ? 0.825 6.450 -12.232 1.00 95.94 302 PRO A C 1
ATOM 2200 O O . PRO A 1 302 ? 0.913 7.620 -11.848 1.00 95.94 302 PRO A O 1
ATOM 2203 N N . PRO A 1 303 ? -0.179 5.663 -11.800 1.00 96.06 303 PRO A N 1
ATOM 2204 C CA . PRO A 1 303 ? -1.101 6.084 -10.754 1.00 96.06 303 PRO A CA 1
ATOM 2205 C C . PRO A 1 303 ? -0.396 6.182 -9.395 1.00 96.06 303 PRO A C 1
ATOM 2207 O O . PRO A 1 303 ? 0.368 5.299 -9.011 1.00 96.06 303 PRO A O 1
ATOM 2210 N N . ASP A 1 304 ? -0.729 7.222 -8.635 1.00 97.44 304 ASP A N 1
ATOM 2211 C CA . ASP A 1 304 ? -0.393 7.330 -7.213 1.00 97.44 304 ASP A CA 1
ATOM 2212 C C . ASP A 1 304 ? -1.108 6.231 -6.407 1.00 97.44 304 ASP A C 1
ATOM 2214 O O . ASP A 1 304 ? -2.317 6.024 -6.554 1.00 97.44 304 ASP A O 1
ATOM 2218 N N . LEU A 1 305 ? -0.354 5.512 -5.573 1.00 98.50 305 LEU A N 1
ATOM 2219 C CA . LEU A 1 305 ? -0.800 4.273 -4.938 1.00 98.50 305 LEU A CA 1
ATOM 2220 C C . LEU A 1 305 ? -1.380 4.451 -3.531 1.00 98.50 305 LEU A C 1
ATOM 2222 O O . LEU A 1 305 ? -1.994 3.513 -3.029 1.00 98.50 305 LEU A O 1
ATOM 2226 N N . SER A 1 306 ? -1.295 5.642 -2.922 1.00 98.00 306 SER A N 1
ATOM 2227 C CA . SER A 1 306 ? -1.801 5.894 -1.557 1.00 98.00 306 SER A CA 1
ATOM 2228 C C . SER A 1 306 ? -3.254 5.482 -1.316 1.00 98.00 306 SER A C 1
ATOM 2230 O O . SER A 1 306 ? -3.616 5.223 -0.179 1.00 98.00 306 SER A O 1
ATOM 2232 N N . LEU A 1 307 ? -4.095 5.450 -2.354 1.00 97.88 307 LEU A N 1
ATOM 2233 C CA . LEU A 1 307 ? -5.500 5.039 -2.262 1.00 97.88 307 LEU A CA 1
ATOM 2234 C C . LEU A 1 307 ? -5.858 3.951 -3.291 1.00 97.88 307 LEU A C 1
ATOM 2236 O O . LEU A 1 307 ? -7.034 3.776 -3.604 1.00 97.88 307 LEU A O 1
ATOM 2240 N N . ILE A 1 308 ? -4.881 3.220 -3.852 1.00 97.69 308 ILE A N 1
ATOM 2241 C CA . ILE A 1 308 ? -5.145 2.280 -4.960 1.00 97.69 308 ILE A CA 1
ATOM 2242 C C . ILE A 1 308 ? -6.096 1.148 -4.559 1.00 97.69 308 ILE A C 1
ATOM 2244 O O . ILE A 1 308 ? -6.991 0.811 -5.329 1.00 97.69 308 ILE A O 1
ATOM 2248 N N . VAL A 1 309 ? -5.955 0.633 -3.333 1.00 97.38 309 VAL A N 1
ATOM 2249 C CA . VAL A 1 309 ? -6.812 -0.418 -2.766 1.00 97.38 309 VAL A CA 1
ATOM 2250 C C . VAL A 1 309 ? -8.246 0.085 -2.571 1.00 97.38 309 VAL A C 1
ATOM 2252 O O . VAL A 1 309 ? -9.190 -0.591 -2.963 1.00 97.38 309 VAL A O 1
ATOM 2255 N N . ALA A 1 310 ? -8.438 1.303 -2.058 1.00 95.19 310 ALA A N 1
ATOM 2256 C CA . ALA A 1 310 ? -9.770 1.910 -1.960 1.00 95.19 310 ALA A CA 1
ATOM 2257 C C . ALA A 1 310 ? -10.356 2.290 -3.340 1.00 95.19 310 ALA A C 1
ATOM 2259 O O . ALA A 1 310 ? -11.571 2.338 -3.521 1.00 95.19 310 ALA A O 1
ATOM 2260 N N . GLY A 1 311 ? -9.493 2.559 -4.324 1.00 95.69 311 GLY A N 1
ATOM 2261 C CA . GLY A 1 311 ? -9.839 2.982 -5.681 1.00 95.69 311 GLY A CA 1
ATOM 2262 C C . GLY A 1 311 ? -10.025 1.851 -6.699 1.00 95.69 311 GLY A C 1
ATOM 2263 O O . GLY A 1 311 ? -10.030 2.133 -7.903 1.00 95.69 311 GLY A O 1
ATOM 2264 N N . ARG A 1 312 ? -10.139 0.584 -6.277 1.00 95.06 312 ARG A N 1
ATOM 2265 C CA . ARG A 1 312 ? -10.343 -0.578 -7.163 1.00 95.06 312 ARG A CA 1
ATOM 2266 C C . ARG A 1 312 ? -11.405 -1.529 -6.612 1.00 95.06 312 ARG A C 1
ATOM 2268 O O . ARG A 1 312 ? -11.490 -1.753 -5.409 1.00 95.06 312 ARG A O 1
ATOM 2275 N N . ARG A 1 313 ? -12.196 -2.134 -7.507 1.00 93.94 313 ARG A N 1
ATOM 2276 C CA . ARG A 1 313 ? -13.022 -3.308 -7.167 1.00 93.94 313 ARG A CA 1
ATOM 2277 C C . ARG A 1 313 ? -12.106 -4.462 -6.762 1.00 93.94 313 ARG A C 1
ATOM 2279 O O . ARG A 1 313 ? -10.994 -4.543 -7.269 1.00 93.94 313 ARG A O 1
ATOM 2286 N N . GLY A 1 314 ? -12.530 -5.283 -5.803 1.00 94.06 314 GLY A N 1
ATOM 2287 C CA . GLY A 1 314 ? -11.677 -6.297 -5.164 1.00 94.06 314 GLY A CA 1
ATOM 2288 C C . GLY A 1 314 ? -10.578 -5.739 -4.246 1.00 94.06 314 GLY A C 1
ATOM 2289 O O . GLY A 1 314 ? -10.044 -6.471 -3.423 1.00 94.06 314 GLY A O 1
ATOM 2290 N N . GLY A 1 315 ? -10.254 -4.445 -4.338 1.00 95.88 315 GLY A N 1
ATOM 2291 C CA . GLY A 1 315 ? -9.281 -3.770 -3.487 1.00 95.88 315 GLY A CA 1
ATOM 2292 C C . GLY A 1 315 ? -7.911 -4.444 -3.484 1.00 95.88 315 GLY A C 1
ATOM 2293 O O . GLY A 1 315 ? -7.178 -4.374 -4.470 1.00 95.88 315 GLY A O 1
ATOM 2294 N N . ALA A 1 316 ? -7.560 -5.077 -2.367 1.00 96.88 316 ALA A N 1
ATOM 2295 C CA . ALA A 1 316 ? -6.267 -5.722 -2.181 1.00 96.88 316 ALA A CA 1
ATOM 2296 C C . ALA A 1 316 ? -6.120 -6.999 -3.027 1.00 96.88 316 ALA A C 1
ATOM 2298 O O . ALA A 1 316 ? -5.069 -7.207 -3.630 1.00 96.88 316 ALA A O 1
ATOM 2299 N N . ASP A 1 317 ? -7.200 -7.776 -3.173 1.00 97.88 317 ASP A N 1
ATOM 2300 C CA . ASP A 1 317 ? -7.245 -8.965 -4.036 1.00 97.88 317 ASP A CA 1
ATOM 2301 C C . ASP A 1 317 ? -7.002 -8.588 -5.505 1.00 97.88 317 ASP A C 1
ATOM 2303 O O . ASP A 1 317 ? -6.354 -9.330 -6.241 1.00 97.88 317 ASP A O 1
ATOM 2307 N N . TYR A 1 318 ? -7.449 -7.399 -5.935 1.00 97.69 318 TYR A N 1
ATOM 2308 C CA . TYR A 1 318 ? -7.134 -6.871 -7.267 1.00 97.69 318 TYR A CA 1
ATOM 2309 C C . TYR A 1 318 ? -5.649 -6.519 -7.405 1.00 97.69 318 TYR A C 1
ATOM 2311 O O . TYR A 1 318 ? -5.055 -6.837 -8.430 1.00 97.69 318 TYR A O 1
ATOM 2319 N N . VAL A 1 319 ? -5.030 -5.891 -6.397 1.00 97.88 319 VAL A N 1
ATOM 2320 C CA . VAL A 1 319 ? -3.591 -5.567 -6.433 1.00 97.88 319 VAL A CA 1
ATOM 2321 C C . VAL A 1 319 ? -2.754 -6.848 -6.490 1.00 97.88 319 VAL A C 1
ATOM 2323 O O . VAL A 1 319 ? -1.903 -6.974 -7.367 1.00 97.88 319 VAL A O 1
ATOM 2326 N N . TYR A 1 320 ? -3.049 -7.825 -5.631 1.00 98.38 320 TYR A N 1
ATOM 2327 C CA . TYR A 1 320 ? -2.393 -9.134 -5.633 1.00 98.38 320 TYR A CA 1
ATOM 2328 C C . TYR A 1 320 ? -2.579 -9.880 -6.958 1.00 98.38 320 TYR A C 1
ATOM 2330 O O . TYR A 1 320 ? -1.601 -10.326 -7.553 1.00 98.38 320 TYR A O 1
ATOM 2338 N N . SER A 1 321 ? -3.816 -9.968 -7.459 1.00 97.75 321 SER A N 1
ATOM 2339 C CA . SER A 1 321 ? -4.127 -10.650 -8.724 1.00 97.75 321 SER A CA 1
ATOM 2340 C C . SER A 1 321 ? -3.517 -9.954 -9.939 1.00 97.75 321 SER A C 1
ATOM 2342 O O . SER A 1 321 ? -3.230 -10.609 -10.934 1.00 97.75 321 SER A O 1
ATOM 2344 N N . LEU A 1 322 ? -3.316 -8.634 -9.882 1.00 97.50 322 LEU A N 1
ATOM 2345 C CA . LEU A 1 322 ? -2.627 -7.896 -10.934 1.00 97.50 322 LEU A CA 1
ATOM 2346 C C . LEU A 1 322 ? -1.130 -8.228 -10.934 1.00 97.50 322 LEU A C 1
ATOM 2348 O O . LEU A 1 322 ? -0.584 -8.550 -11.985 1.00 97.50 322 LEU A O 1
ATOM 2352 N N . LEU A 1 323 ? -0.481 -8.190 -9.766 1.00 97.81 323 LEU A N 1
ATOM 2353 C CA . LEU A 1 323 ? 0.945 -8.502 -9.617 1.00 97.81 323 LEU A CA 1
ATOM 2354 C C . LEU A 1 323 ? 1.253 -9.977 -9.928 1.00 97.81 323 LEU A C 1
ATOM 2356 O O . LEU A 1 323 ? 2.237 -10.263 -10.598 1.00 97.81 323 LEU A O 1
ATOM 2360 N N . THR A 1 324 ? 0.372 -10.897 -9.526 1.00 97.12 324 THR A N 1
ATOM 2361 C CA . THR A 1 324 ? 0.460 -12.346 -9.811 1.00 97.12 324 THR A CA 1
ATOM 2362 C C . THR A 1 324 ? -0.289 -12.764 -11.090 1.00 97.12 324 THR A C 1
ATOM 2364 O O . THR A 1 324 ? -0.644 -13.930 -11.271 1.00 97.12 324 THR A O 1
ATOM 2367 N N . GLY A 1 325 ? -0.567 -11.803 -11.979 1.00 95.44 325 GLY A N 1
ATOM 2368 C CA . GLY A 1 325 ? -1.386 -11.994 -13.181 1.00 95.44 325 GLY A CA 1
ATOM 2369 C C . GLY A 1 325 ? -0.634 -11.928 -14.512 1.00 95.44 325 GLY A C 1
ATOM 2370 O O . GLY A 1 325 ? -1.229 -12.223 -15.545 1.00 95.44 325 GLY A O 1
ATOM 2371 N N . TYR A 1 326 ? 0.640 -11.527 -14.533 1.00 96.69 326 TYR A N 1
ATOM 2372 C CA . TYR A 1 326 ? 1.396 -11.403 -15.785 1.00 96.69 326 TYR A CA 1
ATOM 2373 C C . TYR A 1 326 ? 1.561 -12.766 -16.484 1.00 96.69 326 TYR A C 1
ATOM 2375 O O . TYR A 1 326 ? 1.855 -13.776 -15.851 1.00 96.69 326 TYR A O 1
ATOM 2383 N N . ALA A 1 327 ? 1.310 -12.799 -17.793 1.00 95.56 327 ALA A N 1
ATOM 2384 C CA . ALA A 1 327 ? 1.313 -14.011 -18.614 1.00 95.56 327 ALA A CA 1
ATOM 2385 C C . ALA A 1 327 ? 1.470 -13.641 -20.098 1.00 95.56 327 ALA A C 1
ATOM 2387 O O . ALA A 1 327 ? 1.237 -12.492 -20.466 1.00 95.56 327 ALA A O 1
ATOM 2388 N N . HIS A 1 328 ? 1.775 -14.607 -20.968 1.00 96.19 328 HIS A N 1
ATOM 2389 C CA . HIS A 1 328 ? 1.697 -14.386 -22.418 1.00 96.19 328 HIS A CA 1
ATOM 2390 C C . HIS A 1 328 ? 0.240 -14.283 -22.900 1.00 96.19 328 HIS A C 1
ATOM 2392 O O . HIS A 1 328 ? -0.618 -15.044 -22.444 1.00 96.19 328 HIS A O 1
ATOM 2398 N N . ASP A 1 329 ? -0.043 -13.430 -23.893 1.00 95.56 329 ASP A N 1
ATOM 2399 C CA . ASP A 1 329 ? -1.360 -13.416 -24.556 1.00 95.56 329 ASP A CA 1
ATOM 2400 C C . ASP A 1 329 ? -1.594 -14.745 -25.310 1.00 95.56 329 ASP A C 1
ATOM 2402 O O . ASP A 1 329 ? -0.906 -15.007 -26.306 1.00 95.56 329 ASP A O 1
ATOM 2406 N N . PRO A 1 330 ? -2.594 -15.574 -24.940 1.00 93.38 330 PRO A N 1
ATOM 2407 C CA . PRO A 1 330 ? -2.880 -16.825 -25.645 1.00 93.38 330 PRO A CA 1
ATOM 2408 C C . PRO A 1 330 ? -3.311 -16.607 -27.106 1.00 93.38 330 PRO A C 1
ATOM 2410 O O . PRO A 1 330 ? -3.213 -17.525 -27.919 1.00 93.38 330 PRO A O 1
ATOM 2413 N N . ALA A 1 331 ? -3.761 -15.399 -27.462 1.00 94.19 331 ALA A N 1
ATOM 2414 C CA . ALA A 1 331 ? -4.072 -15.001 -28.832 1.00 94.19 331 ALA A CA 1
ATOM 2415 C C . ALA A 1 331 ? -2.914 -14.271 -29.547 1.00 94.19 331 ALA A C 1
ATOM 2417 O O . ALA A 1 331 ? -3.045 -13.972 -30.734 1.00 94.19 331 ALA A O 1
ATOM 2418 N N . LYS A 1 332 ? -1.801 -13.979 -28.855 1.00 93.06 332 LYS A N 1
ATOM 2419 C CA . LYS A 1 332 ? -0.591 -13.306 -29.375 1.00 93.06 332 LYS A CA 1
ATOM 2420 C C . LYS A 1 332 ? -0.854 -11.980 -30.116 1.00 93.06 332 LYS A C 1
ATOM 2422 O O . LYS A 1 332 ? -0.193 -11.666 -31.104 1.00 93.06 332 LYS A O 1
ATOM 2427 N N . ARG A 1 333 ? -1.839 -11.201 -29.653 1.00 93.06 333 ARG A N 1
ATOM 2428 C CA . ARG A 1 333 ? -2.206 -9.864 -30.170 1.00 93.06 333 ARG A CA 1
ATOM 2429 C C . ARG A 1 333 ? -1.579 -8.740 -29.348 1.00 93.06 333 ARG A C 1
ATOM 2431 O O . ARG A 1 333 ? -1.353 -7.647 -29.865 1.00 93.06 333 ARG A O 1
ATOM 2438 N N . ILE A 1 334 ? -1.351 -8.992 -28.064 1.00 92.88 334 ILE A N 1
ATOM 2439 C CA . ILE A 1 334 ? -0.615 -8.127 -27.145 1.00 92.88 334 ILE A CA 1
ATOM 2440 C C . ILE A 1 334 ? 0.779 -8.737 -26.973 1.00 92.88 334 ILE A C 1
ATOM 2442 O O . ILE A 1 334 ? 0.905 -9.948 -26.819 1.00 92.88 334 ILE A O 1
ATOM 2446 N N . ALA A 1 335 ? 1.815 -7.903 -27.069 1.00 90.69 335 ALA A N 1
ATOM 2447 C CA . ALA A 1 335 ? 3.200 -8.319 -26.873 1.00 90.69 335 ALA A CA 1
ATOM 2448 C C . ALA A 1 335 ? 3.577 -8.264 -25.388 1.00 90.69 335 ALA A C 1
ATOM 2450 O O . ALA A 1 335 ? 3.106 -7.391 -24.656 1.00 90.69 335 ALA A O 1
ATOM 2451 N N . ASP A 1 336 ? 4.450 -9.168 -24.968 1.00 88.94 336 ASP A N 1
ATOM 2452 C CA . ASP A 1 336 ? 4.876 -9.292 -23.576 1.00 88.94 336 ASP A CA 1
ATOM 2453 C C . ASP A 1 336 ? 5.845 -8.156 -23.177 1.00 88.94 336 ASP A C 1
ATOM 2455 O O . ASP A 1 336 ? 6.549 -7.625 -24.042 1.00 88.94 336 ASP A O 1
ATOM 2459 N N . PRO A 1 337 ? 5.889 -7.739 -21.895 1.00 86.94 337 PRO A N 1
ATOM 2460 C CA . PRO A 1 337 ? 5.051 -8.171 -20.771 1.00 86.94 337 PRO A CA 1
ATOM 2461 C C . PRO A 1 337 ? 3.737 -7.364 -20.653 1.00 86.94 337 PRO A C 1
ATOM 2463 O O . PRO A 1 337 ? 3.173 -7.245 -19.571 1.00 86.94 337 PRO A O 1
ATOM 2466 N N . ALA A 1 338 ? 3.231 -6.753 -21.734 1.00 93.06 338 ALA A N 1
ATOM 2467 C CA . ALA A 1 338 ? 2.064 -5.864 -21.660 1.00 93.06 338 ALA A CA 1
ATOM 2468 C C . ALA A 1 338 ? 0.708 -6.596 -21.548 1.00 93.06 338 ALA A C 1
ATOM 2470 O O . ALA A 1 338 ? -0.328 -5.928 -21.456 1.00 93.06 338 ALA A O 1
ATOM 2471 N N . TYR A 1 339 ? 0.683 -7.935 -21.576 1.00 95.81 339 TYR A N 1
ATOM 2472 C CA . TYR A 1 339 ? -0.522 -8.727 -21.329 1.00 95.81 339 TYR A CA 1
ATOM 2473 C C . TYR A 1 339 ? -0.676 -9.043 -19.839 1.00 95.81 339 TYR A C 1
ATOM 2475 O O . TYR A 1 339 ? 0.212 -9.593 -19.193 1.00 95.81 339 TYR A O 1
ATOM 2483 N N . ASN A 1 340 ? -1.844 -8.710 -19.299 1.00 96.12 340 ASN A N 1
ATOM 2484 C CA . ASN A 1 340 ? -2.245 -9.084 -17.951 1.00 96.12 340 ASN A CA 1
ATOM 2485 C C . ASN A 1 340 ? -3.772 -9.257 -17.954 1.00 96.12 340 ASN A C 1
ATOM 2487 O O . ASN A 1 340 ? -4.481 -8.276 -18.188 1.00 96.12 340 ASN A O 1
ATOM 2491 N N . PRO A 1 341 ? -4.315 -10.468 -17.747 1.00 94.50 341 PRO A N 1
ATOM 2492 C CA . PRO A 1 341 ? -5.715 -10.752 -18.021 1.00 94.50 341 PRO A CA 1
ATOM 2493 C C . PRO A 1 341 ? -6.652 -10.151 -16.957 1.00 94.50 341 PRO A C 1
ATOM 2495 O O . PRO A 1 341 ? -7.797 -9.836 -17.281 1.00 94.50 341 PRO A O 1
ATOM 2498 N N . VAL A 1 342 ? -6.145 -9.883 -15.747 1.00 94.88 342 VAL A N 1
ATOM 2499 C CA . VAL A 1 342 ? -6.858 -9.192 -14.657 1.00 94.88 342 VAL A CA 1
ATOM 2500 C C . VAL A 1 342 ? -7.017 -7.694 -14.950 1.00 94.88 342 VAL A C 1
ATOM 2502 O O . VAL A 1 342 ? -7.975 -7.062 -14.497 1.0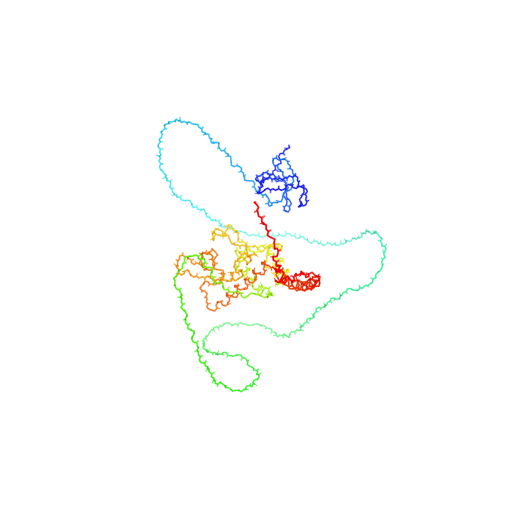0 94.88 342 VAL A O 1
ATOM 2505 N N . TYR A 1 343 ? -6.113 -7.102 -15.738 1.00 95.25 343 TYR A N 1
ATOM 2506 C CA . TYR A 1 343 ? -6.225 -5.700 -16.127 1.00 95.25 343 TYR A CA 1
ATOM 2507 C C . TYR A 1 343 ? -7.410 -5.473 -17.092 1.00 95.25 343 TYR A C 1
ATOM 2509 O O . TYR A 1 343 ? -7.560 -6.219 -18.065 1.00 95.25 343 TYR A O 1
ATOM 2517 N N . PRO A 1 344 ? -8.241 -4.426 -16.909 1.00 92.25 344 PRO A N 1
ATOM 2518 C CA . PRO A 1 344 ? -9.355 -4.134 -17.814 1.00 92.25 344 PRO A CA 1
ATOM 2519 C C . PRO A 1 344 ? -8.911 -3.937 -19.274 1.00 92.25 344 PRO A C 1
ATOM 2521 O O . PRO A 1 344 ? -8.125 -3.046 -19.589 1.00 92.25 344 PRO A O 1
ATOM 2524 N N . GLY A 1 345 ? -9.428 -4.771 -20.183 1.00 92.19 345 GLY A N 1
ATOM 2525 C CA . GLY A 1 345 ? -9.013 -4.797 -21.596 1.00 92.19 345 GLY A CA 1
ATOM 2526 C C . GLY A 1 345 ? -7.703 -5.555 -21.866 1.00 92.19 345 GLY A C 1
ATOM 2527 O O . GLY A 1 345 ? -7.191 -5.506 -22.982 1.00 92.19 345 GLY A O 1
ATOM 2528 N N . HIS A 1 346 ? -7.170 -6.243 -20.856 1.00 94.31 346 HIS A N 1
ATOM 2529 C CA . HIS A 1 346 ? -6.010 -7.143 -20.849 1.00 94.31 346 HIS A CA 1
ATOM 2530 C C . HIS A 1 346 ? -4.651 -6.559 -21.277 1.00 94.31 346 HIS A C 1
ATOM 2532 O O . HIS A 1 346 ? -3.654 -7.280 -21.268 1.00 94.31 346 HIS A O 1
ATOM 2538 N N . ARG A 1 347 ? -4.582 -5.271 -21.643 1.00 94.50 347 ARG A N 1
ATOM 2539 C CA . ARG A 1 347 ? -3.347 -4.583 -22.045 1.00 94.50 347 ARG A CA 1
ATOM 2540 C C . ARG A 1 347 ? -2.961 -3.499 -21.045 1.00 94.50 347 ARG A C 1
ATOM 2542 O O . ARG A 1 347 ? -3.561 -2.423 -21.042 1.00 94.50 347 ARG A O 1
ATOM 2549 N N . ILE A 1 348 ? -1.935 -3.764 -20.246 1.00 95.25 348 ILE A N 1
ATOM 2550 C CA . ILE A 1 348 ? -1.389 -2.827 -19.259 1.00 95.25 348 ILE A CA 1
ATOM 2551 C C . ILE A 1 348 ? -0.143 -2.107 -19.816 1.00 95.25 348 ILE A C 1
ATOM 2553 O O . ILE A 1 348 ? 0.516 -2.602 -20.726 1.00 95.25 348 ILE A O 1
ATOM 2557 N N . ALA A 1 349 ? 0.151 -0.901 -19.317 1.00 95.25 349 ALA A N 1
ATOM 2558 C CA . ALA A 1 349 ? 1.359 -0.131 -19.672 1.00 95.25 349 ALA A CA 1
ATOM 2559 C C . ALA A 1 349 ? 2.477 -0.221 -18.612 1.00 95.25 349 ALA A C 1
ATOM 2561 O O . ALA A 1 349 ? 3.601 0.197 -18.859 1.00 95.25 349 ALA A O 1
ATOM 2562 N N . MET A 1 350 ? 2.149 -0.755 -17.434 1.00 95.69 350 MET A N 1
ATOM 2563 C CA . MET A 1 350 ? 3.091 -1.099 -16.373 1.00 95.69 350 MET A CA 1
ATOM 2564 C C . MET A 1 350 ? 3.818 -2.387 -16.792 1.00 95.69 350 MET A C 1
ATOM 2566 O O . MET A 1 350 ? 3.123 -3.387 -17.016 1.00 95.69 350 MET A O 1
ATOM 2570 N N . PRO A 1 351 ? 5.158 -2.394 -16.924 1.00 93.62 351 PRO A N 1
ATOM 2571 C CA . PRO A 1 351 ? 5.898 -3.641 -17.090 1.00 93.62 351 PRO A CA 1
ATOM 2572 C C . PRO A 1 351 ? 5.691 -4.530 -15.859 1.00 93.62 351 PRO A C 1
ATOM 2574 O O . PRO A 1 351 ? 5.265 -4.046 -14.810 1.00 93.62 351 PRO A O 1
ATOM 2577 N N . ASP A 1 352 ? 5.983 -5.818 -15.987 1.00 96.31 352 ASP A N 1
ATOM 2578 C CA . ASP A 1 352 ? 5.988 -6.734 -14.849 1.00 96.31 352 ASP A CA 1
ATOM 2579 C C . ASP A 1 352 ? 7.010 -6.267 -13.789 1.00 96.31 352 ASP A C 1
ATOM 2581 O O . ASP A 1 352 ? 8.199 -6.181 -14.104 1.00 96.31 352 ASP A O 1
ATOM 2585 N N . PRO A 1 353 ? 6.572 -5.917 -12.563 1.00 95.94 353 PRO A N 1
ATOM 2586 C CA . PRO A 1 353 ? 7.452 -5.356 -11.547 1.00 95.94 353 PRO A CA 1
ATOM 2587 C C . PRO A 1 353 ? 8.065 -6.417 -10.622 1.00 95.94 353 PRO A C 1
ATOM 2589 O O . PRO A 1 353 ? 9.004 -6.096 -9.903 1.00 95.94 353 PRO A O 1
ATOM 2592 N N . LEU A 1 354 ? 7.535 -7.647 -10.593 1.00 96.38 354 LEU A N 1
ATOM 2593 C CA . LEU A 1 354 ? 8.004 -8.715 -9.696 1.00 96.38 354 LEU A CA 1
ATOM 2594 C C . LEU A 1 354 ? 8.759 -9.831 -10.434 1.00 96.38 354 LEU A C 1
ATOM 2596 O O . LEU A 1 354 ? 9.178 -10.786 -9.787 1.00 96.38 354 LEU A O 1
ATOM 2600 N N . SER A 1 355 ? 8.915 -9.732 -11.758 1.00 95.38 355 SER A N 1
ATOM 2601 C CA . SER A 1 355 ? 9.373 -10.837 -12.616 1.00 95.38 355 SER A CA 1
ATOM 2602 C C . SER A 1 355 ? 8.485 -12.081 -12.465 1.00 95.38 355 SER A C 1
ATOM 2604 O O . SER A 1 355 ? 8.965 -13.202 -12.337 1.00 95.38 355 SER A O 1
ATOM 2606 N N . TRP A 1 356 ? 7.167 -11.869 -12.431 1.00 96.31 356 TRP A N 1
ATOM 2607 C CA . TRP A 1 356 ? 6.160 -12.927 -12.400 1.00 96.31 356 TRP A CA 1
ATOM 2608 C C . TRP A 1 356 ? 5.974 -13.623 -13.761 1.00 96.31 356 TRP A C 1
ATOM 2610 O O . TRP A 1 356 ? 5.551 -14.777 -13.817 1.00 96.31 356 TRP A O 1
ATOM 2620 N N . LEU A 1 357 ? 6.274 -12.968 -14.879 1.00 95.69 357 LEU A N 1
ATOM 2621 C CA . LEU A 1 357 ? 6.305 -13.615 -16.186 1.00 95.69 357 LEU A CA 1
ATOM 2622 C C . LEU A 1 357 ? 7.508 -14.571 -16.256 1.00 95.69 357 LEU A C 1
ATOM 2624 O O . LEU A 1 357 ? 8.631 -14.177 -15.963 1.00 95.69 357 LEU A O 1
ATOM 2628 N N . ASP A 1 358 ? 7.258 -15.820 -16.656 1.00 94.88 358 ASP A N 1
ATOM 2629 C CA . ASP A 1 358 ? 8.262 -16.892 -16.788 1.00 94.88 358 ASP A CA 1
ATOM 2630 C C . ASP A 1 358 ? 9.028 -17.279 -15.496 1.00 94.88 358 ASP A C 1
ATOM 2632 O O . ASP A 1 358 ? 10.065 -17.943 -15.571 1.00 94.88 358 ASP A O 1
ATOM 2636 N N . HIS A 1 359 ? 8.495 -16.940 -14.313 1.00 95.56 359 HIS A N 1
ATOM 2637 C CA . HIS A 1 359 ? 9.066 -17.324 -13.011 1.00 95.56 359 HIS A CA 1
ATOM 2638 C C . HIS A 1 359 ? 9.167 -18.849 -12.807 1.00 95.56 359 HIS A C 1
ATOM 2640 O O . HIS A 1 359 ? 8.342 -19.628 -13.301 1.00 95.56 359 HIS A O 1
ATOM 2646 N N . SER A 1 360 ? 10.153 -19.294 -12.025 1.00 96.12 360 SER A N 1
ATOM 2647 C CA . SER A 1 360 ? 10.333 -20.712 -11.700 1.00 96.12 360 SER A CA 1
ATOM 2648 C C . SER A 1 360 ? 9.412 -21.198 -10.568 1.00 96.12 360 SER A C 1
ATOM 2650 O O . SER A 1 360 ? 8.943 -20.439 -9.720 1.00 96.12 360 SER A O 1
ATOM 2652 N N . MET A 1 361 ? 9.191 -22.515 -10.489 1.00 93.31 361 MET A N 1
ATOM 2653 C CA . MET A 1 361 ? 8.366 -23.125 -9.429 1.00 93.31 361 MET A CA 1
ATOM 2654 C C . MET A 1 361 ? 8.954 -22.956 -8.014 1.00 93.31 361 MET A C 1
ATOM 2656 O O . MET A 1 361 ? 8.225 -23.075 -7.031 1.00 93.31 361 MET A O 1
ATOM 2660 N N . ASP A 1 362 ? 10.259 -22.700 -7.893 1.00 95.25 362 ASP A N 1
ATOM 2661 C CA . ASP A 1 362 ? 10.926 -22.353 -6.634 1.00 95.25 362 ASP A CA 1
ATOM 2662 C C . ASP A 1 362 ? 10.877 -20.844 -6.313 1.00 95.25 362 ASP A C 1
ATOM 2664 O O . ASP A 1 362 ? 10.879 -20.475 -5.136 1.00 95.25 362 ASP A O 1
ATOM 2668 N N . GLU A 1 363 ? 10.714 -19.977 -7.317 1.00 95.94 363 GLU A N 1
ATOM 2669 C CA . GLU A 1 363 ? 10.485 -18.535 -7.144 1.00 95.94 363 GLU A CA 1
ATOM 2670 C C . GLU A 1 363 ? 9.028 -18.194 -6.776 1.00 95.94 363 GLU A C 1
ATOM 2672 O O . GLU A 1 363 ? 8.809 -17.269 -5.989 1.00 95.94 363 GLU A O 1
ATOM 2677 N N . GLU A 1 364 ? 8.031 -18.944 -7.277 1.00 96.12 364 GLU A N 1
ATOM 2678 C CA . GLU A 1 364 ? 6.589 -18.631 -7.143 1.00 96.12 364 GLU A CA 1
ATOM 2679 C C . GLU A 1 364 ? 6.186 -18.255 -5.706 1.00 96.12 364 GLU A C 1
ATOM 2681 O O . GLU A 1 364 ? 5.520 -17.243 -5.468 1.00 96.12 364 GLU A O 1
ATOM 2686 N N . ALA A 1 365 ? 6.617 -19.048 -4.720 1.00 96.56 365 ALA A N 1
ATOM 2687 C CA . ALA A 1 365 ? 6.275 -18.843 -3.313 1.00 96.56 365 ALA A CA 1
ATOM 2688 C C . ALA A 1 365 ? 6.870 -17.546 -2.722 1.00 96.56 365 ALA A C 1
ATOM 2690 O O . ALA A 1 365 ? 6.296 -16.970 -1.794 1.00 96.56 365 ALA A O 1
ATOM 2691 N N . SER A 1 366 ? 7.999 -17.075 -3.261 1.00 97.19 366 SER A N 1
ATOM 2692 C CA . SER A 1 366 ? 8.607 -15.789 -2.907 1.00 97.19 366 SER A CA 1
ATOM 2693 C C . SER A 1 366 ? 7.854 -14.629 -3.558 1.00 97.19 366 SER A C 1
ATOM 2695 O O . SER A 1 366 ? 7.523 -13.652 -2.883 1.00 97.19 366 SER A O 1
ATOM 2697 N N . LEU A 1 367 ? 7.520 -14.744 -4.848 1.00 97.94 367 LEU A N 1
ATOM 2698 C CA . LEU A 1 367 ? 6.820 -13.686 -5.582 1.00 97.94 367 LEU A CA 1
ATOM 2699 C C . LEU A 1 367 ? 5.383 -13.488 -5.074 1.00 97.94 367 LEU A C 1
ATOM 2701 O O . LEU A 1 367 ? 4.962 -12.351 -4.857 1.00 97.94 367 LEU A O 1
ATOM 2705 N N . ARG A 1 368 ? 4.657 -14.578 -4.772 1.00 97.75 368 ARG A N 1
ATOM 2706 C CA . ARG A 1 368 ? 3.342 -14.514 -4.104 1.00 97.75 368 ARG A CA 1
ATOM 2707 C C . ARG A 1 368 ? 3.423 -13.786 -2.767 1.00 97.75 368 ARG A C 1
ATOM 2709 O O . ARG A 1 368 ? 2.609 -12.903 -2.513 1.00 97.75 368 ARG A O 1
ATOM 2716 N N . ARG A 1 369 ? 4.431 -14.097 -1.942 1.00 97.88 369 ARG A N 1
ATOM 2717 C CA . ARG A 1 369 ? 4.634 -13.415 -0.657 1.00 97.88 369 ARG A CA 1
ATOM 2718 C C . ARG A 1 369 ? 4.914 -11.926 -0.841 1.00 97.88 369 ARG A C 1
ATOM 2720 O O . ARG A 1 369 ? 4.322 -11.128 -0.128 1.00 97.88 369 ARG A O 1
ATOM 2727 N N . GLN A 1 370 ? 5.757 -11.538 -1.796 1.00 98.38 370 GLN A N 1
ATOM 2728 C CA . GLN A 1 370 ? 6.017 -10.122 -2.082 1.00 98.38 370 GLN A CA 1
ATOM 2729 C C . GLN A 1 370 ? 4.747 -9.389 -2.541 1.00 98.38 370 GLN A C 1
ATOM 2731 O O . GLN A 1 370 ? 4.488 -8.275 -2.087 1.00 98.38 370 GLN A O 1
ATOM 2736 N N . ALA A 1 371 ? 3.915 -10.031 -3.370 1.00 98.44 371 ALA A N 1
ATOM 2737 C CA . ALA A 1 371 ? 2.623 -9.496 -3.793 1.00 98.44 371 ALA A CA 1
ATOM 2738 C C . ALA A 1 371 ? 1.608 -9.381 -2.633 1.00 98.44 371 ALA A C 1
ATOM 2740 O O . ALA A 1 371 ? 0.893 -8.383 -2.554 1.00 98.44 371 ALA A O 1
ATOM 2741 N N . GLU A 1 372 ? 1.548 -10.361 -1.724 1.00 98.44 372 GLU A N 1
ATOM 2742 C CA . GLU A 1 372 ? 0.738 -10.320 -0.492 1.00 98.44 372 GLU A CA 1
ATOM 2743 C C . GLU A 1 372 ? 1.213 -9.215 0.460 1.00 98.44 372 GLU A C 1
ATOM 2745 O O . GLU A 1 372 ? 0.412 -8.394 0.908 1.00 98.44 372 GLU A O 1
ATOM 2750 N N . ASP A 1 373 ? 2.517 -9.153 0.727 1.00 98.62 373 ASP A N 1
ATOM 2751 C CA . ASP A 1 373 ? 3.138 -8.184 1.626 1.00 98.62 373 ASP A CA 1
ATOM 2752 C C . ASP A 1 373 ? 2.923 -6.745 1.119 1.00 98.62 373 ASP A C 1
ATOM 2754 O O . ASP A 1 373 ? 2.453 -5.887 1.872 1.00 98.62 373 ASP A O 1
ATOM 2758 N N . VAL A 1 374 ? 3.183 -6.461 -0.166 1.00 98.56 374 VAL A N 1
ATOM 2759 C CA . VAL A 1 374 ? 2.963 -5.114 -0.728 1.00 98.56 374 VAL A CA 1
ATOM 2760 C C . VAL A 1 374 ? 1.477 -4.764 -0.825 1.00 98.56 374 VAL A C 1
ATOM 2762 O O . VAL A 1 374 ? 1.106 -3.617 -0.573 1.00 98.56 374 VAL A O 1
ATOM 2765 N N . ALA A 1 375 ? 0.594 -5.729 -1.105 1.00 98.38 375 ALA A N 1
ATOM 2766 C CA . ALA A 1 375 ? -0.849 -5.500 -1.064 1.00 98.38 375 ALA A CA 1
ATOM 2767 C C . ALA A 1 375 ? -1.338 -5.207 0.367 1.00 98.38 375 ALA A C 1
ATOM 2769 O O . ALA A 1 375 ? -2.194 -4.338 0.544 1.00 98.38 375 ALA A O 1
ATOM 2770 N N . ALA A 1 376 ? -0.764 -5.842 1.395 1.00 98.31 376 ALA A N 1
ATOM 2771 C CA . ALA A 1 376 ? -1.036 -5.529 2.797 1.00 98.31 376 ALA A CA 1
ATOM 2772 C C . ALA A 1 376 ? -0.584 -4.110 3.167 1.00 98.31 376 ALA A C 1
ATOM 2774 O O . ALA A 1 376 ? -1.365 -3.346 3.735 1.00 98.31 376 ALA A O 1
ATOM 2775 N N . PHE A 1 377 ? 0.633 -3.715 2.778 1.00 98.44 377 PHE A N 1
ATOM 2776 C CA . PHE A 1 377 ? 1.131 -2.350 2.968 1.00 98.44 377 PHE A CA 1
ATOM 2777 C C . PHE A 1 377 ? 0.249 -1.309 2.255 1.00 98.44 377 PHE A C 1
ATOM 2779 O O . PHE A 1 377 ? -0.184 -0.336 2.874 1.00 98.44 377 PHE A O 1
ATOM 2786 N N . LEU A 1 378 ? -0.109 -1.541 0.988 1.00 98.44 378 LEU A N 1
ATOM 2787 C CA . LEU A 1 378 ? -1.003 -0.661 0.225 1.00 98.44 378 LEU A CA 1
ATOM 2788 C C . LEU A 1 378 ? -2.432 -0.612 0.803 1.00 98.44 378 LEU A C 1
ATOM 2790 O O . LEU A 1 378 ? -3.104 0.415 0.698 1.00 98.44 378 LEU A O 1
ATOM 2794 N N . THR A 1 379 ? -2.885 -1.684 1.460 1.00 98.00 379 THR A N 1
ATOM 2795 C CA . THR A 1 379 ? -4.157 -1.725 2.207 1.00 98.00 379 THR A CA 1
ATOM 2796 C C . THR A 1 379 ? -4.069 -0.958 3.523 1.00 98.00 379 THR A C 1
ATOM 2798 O O . THR A 1 379 ? -5.037 -0.304 3.916 1.00 98.00 379 THR A O 1
ATOM 2801 N N . PHE A 1 380 ? -2.919 -1.001 4.200 1.00 97.69 380 PHE A N 1
ATOM 2802 C CA . PHE A 1 380 ? -2.678 -0.226 5.411 1.00 97.69 380 PHE A CA 1
ATOM 2803 C C . PHE A 1 380 ? -2.662 1.279 5.115 1.00 97.69 380 PHE A C 1
ATOM 2805 O O . PHE A 1 380 ? -3.440 2.019 5.711 1.00 97.69 380 PHE A O 1
ATOM 2812 N N . ILE A 1 381 ? -1.847 1.745 4.161 1.00 97.38 381 ILE A N 1
ATOM 2813 C CA . ILE A 1 381 ? -1.675 3.191 3.911 1.00 97.38 381 ILE A CA 1
ATOM 2814 C C . ILE A 1 381 ? -2.914 3.862 3.301 1.00 97.38 381 ILE A C 1
ATOM 2816 O O . ILE A 1 381 ? -3.060 5.078 3.414 1.00 97.38 381 ILE A O 1
ATOM 2820 N N . ALA A 1 382 ? -3.813 3.084 2.689 1.00 97.69 382 ALA A N 1
ATOM 2821 C CA . ALA A 1 382 ? -5.100 3.576 2.204 1.00 97.69 382 ALA A CA 1
ATOM 2822 C C . ALA A 1 382 ? -6.101 3.869 3.336 1.00 97.69 382 ALA A C 1
ATOM 2824 O O . ALA A 1 382 ? -7.045 4.634 3.133 1.00 97.69 382 ALA A O 1
ATOM 2825 N N . ASP A 1 383 ? -5.904 3.279 4.519 1.00 96.19 383 ASP A N 1
ATOM 2826 C CA . ASP A 1 383 ? -6.735 3.491 5.706 1.00 96.19 383 ASP A CA 1
ATOM 2827 C C . ASP A 1 383 ? -5.946 3.177 7.000 1.00 96.19 383 ASP A C 1
ATOM 2829 O O . ASP A 1 383 ? -6.223 2.186 7.689 1.00 96.19 383 ASP A O 1
ATOM 2833 N N . PRO A 1 384 ? -4.955 4.014 7.370 1.00 95.06 384 PRO A N 1
ATOM 2834 C CA . PRO A 1 384 ? -4.040 3.742 8.485 1.00 95.06 384 PRO A CA 1
ATOM 2835 C C . PRO A 1 384 ? -4.700 3.912 9.865 1.00 95.06 384 PRO A C 1
ATOM 2837 O O . PRO A 1 384 ? -4.056 3.804 10.905 1.00 95.06 384 PRO A O 1
ATOM 2840 N N . HIS A 1 385 ? -6.005 4.191 9.899 1.00 94.12 385 HIS A N 1
ATOM 2841 C CA . HIS A 1 385 ? -6.813 4.256 11.115 1.00 94.12 385 HIS A CA 1
ATOM 2842 C C . HIS A 1 385 ? -7.875 3.147 11.172 1.00 94.12 385 HIS A C 1
ATOM 2844 O O . HIS A 1 385 ? -8.714 3.146 12.079 1.00 94.12 385 HIS A O 1
ATOM 2850 N N . GLN A 1 386 ? -7.846 2.179 10.246 1.00 93.19 386 GLN A N 1
ATOM 2851 C CA . GLN A 1 386 ? -8.827 1.095 10.194 1.00 93.19 386 GLN A CA 1
ATOM 2852 C C . GLN A 1 386 ? -8.854 0.241 11.462 1.00 93.19 386 GLN A C 1
ATOM 2854 O O . GLN A 1 386 ? -9.939 -0.122 11.906 1.00 93.19 386 GLN A O 1
ATOM 2859 N N . ASN A 1 387 ? -7.704 -0.029 12.083 1.00 91.69 387 ASN A N 1
ATOM 2860 C CA . ASN A 1 387 ? -7.617 -0.842 13.300 1.00 91.69 387 ASN A CA 1
ATOM 2861 C C . ASN A 1 387 ? -8.329 -0.147 14.470 1.00 91.69 387 ASN A C 1
ATOM 2863 O O . ASN A 1 387 ? -9.256 -0.703 15.066 1.00 91.69 387 ASN A O 1
ATOM 2867 N N . THR A 1 388 ? -8.010 1.129 14.698 1.00 92.88 388 THR A N 1
ATOM 2868 C CA . THR A 1 388 ? -8.696 2.001 15.661 1.00 92.88 388 THR A CA 1
ATOM 2869 C C . THR A 1 388 ? -10.195 2.120 15.366 1.00 92.88 388 THR A C 1
ATOM 2871 O O . THR A 1 388 ? -11.014 2.002 16.279 1.00 92.88 388 THR A O 1
ATOM 2874 N N . ARG A 1 389 ? -10.588 2.290 14.093 1.00 94.75 389 ARG A N 1
ATOM 2875 C CA . ARG A 1 389 ? -12.003 2.393 13.694 1.00 94.75 389 ARG A CA 1
ATOM 2876 C C . ARG A 1 389 ? -12.768 1.084 13.905 1.00 94.75 389 ARG A C 1
ATOM 2878 O O . ARG A 1 389 ? -13.901 1.137 14.374 1.00 94.75 389 ARG A O 1
ATOM 2885 N N . ARG A 1 390 ? -12.171 -0.075 13.602 1.00 93.44 390 ARG A N 1
ATOM 2886 C CA . ARG A 1 390 ? -12.753 -1.404 13.866 1.00 93.44 390 ARG A CA 1
ATOM 2887 C C . ARG A 1 390 ? -12.945 -1.609 15.372 1.00 93.44 390 ARG A C 1
ATOM 2889 O O . ARG A 1 390 ? -14.049 -1.950 15.789 1.00 93.44 390 ARG A O 1
ATOM 2896 N N . HIS A 1 391 ? -11.927 -1.313 16.186 1.00 93.25 391 HIS A N 1
ATOM 2897 C CA . HIS A 1 391 ? -12.001 -1.425 17.647 1.00 93.25 391 HIS A CA 1
ATOM 2898 C C . HIS A 1 391 ? -13.102 -0.534 18.251 1.00 93.25 391 HIS A C 1
ATOM 2900 O O . HIS A 1 391 ? -13.974 -1.032 18.961 1.00 93.25 391 HIS A O 1
ATOM 2906 N N . ILE A 1 392 ? -13.127 0.764 17.922 1.00 97.00 392 ILE A N 1
ATOM 2907 C CA . ILE A 1 392 ? -14.183 1.687 18.380 1.00 97.00 392 ILE A CA 1
ATOM 2908 C C . ILE A 1 392 ? -15.559 1.246 17.852 1.00 97.00 392 ILE A C 1
ATOM 2910 O O . ILE A 1 392 ? -16.547 1.294 18.584 1.00 97.00 392 ILE A O 1
ATOM 2914 N N . GLY A 1 393 ? -15.628 0.769 16.607 1.00 97.25 393 GLY A N 1
ATOM 2915 C CA . GLY A 1 393 ? -16.853 0.285 15.972 1.00 97.25 393 GLY A CA 1
ATOM 2916 C C . GLY A 1 393 ? -17.533 -0.851 16.740 1.00 97.25 393 GLY A C 1
ATOM 2917 O O . GLY A 1 393 ? -18.749 -0.811 16.906 1.00 97.25 393 GLY A O 1
ATOM 2918 N N . VAL A 1 394 ? -16.772 -1.811 17.279 1.00 97.44 394 VAL A N 1
ATOM 2919 C CA . VAL A 1 394 ? -17.319 -2.897 18.120 1.00 97.44 394 VAL A CA 1
ATOM 2920 C C . VAL A 1 394 ? -18.005 -2.341 19.373 1.00 97.44 394 VAL A C 1
ATOM 2922 O O . VAL A 1 394 ? -19.133 -2.737 19.684 1.00 97.44 394 VAL A O 1
ATOM 2925 N N . TRP A 1 395 ? -17.374 -1.387 20.064 1.00 97.75 395 TRP A N 1
ATOM 2926 C CA . TRP A 1 395 ? -17.953 -0.741 21.249 1.00 97.75 395 TRP A CA 1
ATOM 2927 C C . TRP A 1 395 ? -19.205 0.079 20.916 1.00 97.75 395 TRP A C 1
ATOM 2929 O O . TRP A 1 395 ? -20.210 -0.026 21.621 1.00 97.75 395 TRP A O 1
ATOM 2939 N N . VAL A 1 396 ? -19.187 0.838 19.816 1.00 98.31 396 VAL A N 1
ATOM 2940 C CA . VAL A 1 396 ? -20.340 1.629 19.352 1.00 98.31 396 VAL A CA 1
ATOM 2941 C C . VAL A 1 396 ? -21.514 0.729 18.956 1.00 98.31 396 VAL A C 1
ATOM 2943 O O . VAL A 1 396 ? -22.639 0.985 19.379 1.00 98.31 396 VAL A O 1
ATOM 2946 N N . VAL A 1 397 ? -21.280 -0.353 18.205 1.00 98.31 397 VAL A N 1
ATOM 2947 C CA . VAL A 1 397 ? -22.337 -1.309 17.828 1.00 98.31 397 VAL A CA 1
ATOM 2948 C C . VAL A 1 397 ? -22.911 -2.008 19.063 1.00 98.31 397 VAL A C 1
ATOM 2950 O O . VAL A 1 397 ? -24.131 -2.098 19.194 1.00 98.31 397 VAL A O 1
ATOM 2953 N N . SER A 1 398 ? -22.065 -2.426 20.009 1.00 98.31 398 SER A N 1
ATOM 2954 C CA . SER A 1 398 ? -22.513 -3.039 21.269 1.00 98.31 398 SER A CA 1
ATOM 2955 C C . SER A 1 398 ? -23.384 -2.083 22.093 1.00 98.31 398 SER A C 1
ATOM 2957 O O . SER A 1 398 ? -24.460 -2.467 22.554 1.00 98.31 398 SER A O 1
ATOM 2959 N N . PHE A 1 399 ? -22.975 -0.815 22.220 1.00 98.44 399 PHE A N 1
ATOM 2960 C CA . PHE A 1 399 ? -23.771 0.225 22.876 1.00 98.44 399 PHE A CA 1
ATOM 2961 C C . PHE A 1 399 ? -25.113 0.458 22.170 1.00 98.44 399 PHE A C 1
ATOM 2963 O O . PHE A 1 399 ? -26.150 0.501 22.830 1.00 98.44 399 PHE A O 1
ATOM 2970 N N . LEU A 1 400 ? -25.122 0.562 20.837 1.00 98.56 400 LEU A N 1
ATOM 2971 C CA . LEU A 1 400 ? -26.351 0.777 20.068 1.00 98.56 400 LEU A CA 1
ATOM 2972 C C . LEU A 1 400 ? -27.325 -0.405 20.171 1.00 98.56 400 LEU A C 1
ATOM 2974 O O . LEU A 1 400 ? -28.532 -0.177 20.235 1.00 98.56 400 LEU A O 1
ATOM 2978 N N . LEU A 1 401 ? -26.835 -1.647 20.243 1.00 98.62 401 LEU A N 1
ATOM 2979 C CA . LEU A 1 401 ? -27.672 -2.832 20.474 1.00 98.62 401 LEU A CA 1
ATOM 2980 C C . LEU A 1 401 ? -28.314 -2.811 21.870 1.00 98.62 401 LEU A C 1
ATOM 2982 O O . LEU A 1 401 ? -29.522 -3.023 21.990 1.00 98.62 401 LEU A O 1
ATOM 2986 N N . ILE A 1 402 ? -27.542 -2.486 22.914 1.00 98.62 402 ILE A N 1
ATOM 2987 C CA . ILE A 1 402 ? -28.044 -2.362 24.293 1.00 98.62 402 ILE A CA 1
ATOM 2988 C C . ILE A 1 402 ? -29.061 -1.215 24.400 1.00 98.62 402 ILE A C 1
ATOM 2990 O O . ILE A 1 402 ? -30.150 -1.404 24.943 1.00 98.62 402 ILE A O 1
ATOM 2994 N N . LEU A 1 403 ? -28.756 -0.045 23.832 1.00 98.50 403 LEU A N 1
ATOM 2995 C CA . LEU A 1 403 ? -29.665 1.101 23.803 1.00 98.50 403 LEU A CA 1
ATOM 2996 C C . LEU A 1 403 ? -30.958 0.775 23.038 1.00 98.50 403 LEU A C 1
ATOM 2998 O O . LEU A 1 403 ? -32.044 1.100 23.511 1.00 98.50 403 LEU A O 1
ATOM 3002 N N . THR A 1 404 ? -30.862 0.081 21.900 1.00 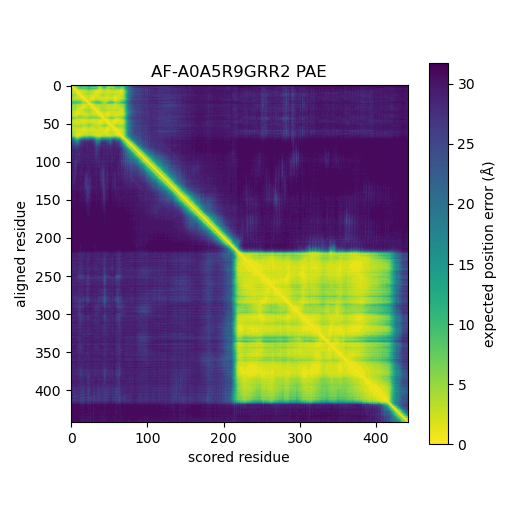98.50 404 THR A N 1
ATOM 3003 C CA . THR A 1 404 ? -32.030 -0.380 21.131 1.00 98.50 404 THR A CA 1
ATOM 3004 C C . THR A 1 404 ? -32.884 -1.350 21.948 1.00 98.50 404 THR A C 1
ATOM 3006 O O . THR A 1 404 ? -34.106 -1.226 21.938 1.00 98.50 404 THR A O 1
ATOM 3009 N N . PHE A 1 405 ? -32.278 -2.266 22.711 1.00 98.44 405 PHE A N 1
ATOM 3010 C CA . PHE A 1 405 ? -33.009 -3.174 23.599 1.00 98.44 405 PHE A CA 1
ATOM 3011 C C . PHE A 1 405 ? -33.727 -2.424 24.736 1.00 98.44 405 PHE A C 1
ATOM 3013 O O . PHE A 1 405 ? -34.911 -2.661 24.971 1.00 98.44 405 PHE A O 1
ATOM 3020 N N . VAL A 1 406 ? -33.064 -1.461 25.386 1.00 98.38 406 VAL A N 1
ATOM 3021 C CA . VAL A 1 406 ? -33.675 -0.633 26.445 1.00 98.38 406 VAL A CA 1
ATOM 3022 C C . VAL A 1 406 ? -34.806 0.244 25.894 1.00 98.38 406 VAL A C 1
ATOM 3024 O O . VAL A 1 406 ? -35.880 0.305 26.490 1.00 98.38 406 VAL A O 1
ATOM 3027 N N . LEU A 1 407 ? -34.620 0.874 24.730 1.00 98.19 407 LEU A N 1
ATOM 3028 C CA . LEU A 1 407 ? -35.667 1.658 24.063 1.00 98.19 407 LEU A CA 1
ATOM 3029 C C . LEU A 1 407 ? -36.820 0.779 23.553 1.00 98.19 407 LEU A C 1
ATOM 3031 O O . LEU A 1 407 ? -37.969 1.221 23.547 1.00 98.19 407 LEU A O 1
ATOM 3035 N N . TRP A 1 408 ? -36.550 -0.470 23.168 1.00 97.94 408 TRP A N 1
ATOM 3036 C CA . TRP A 1 408 ? -37.583 -1.449 22.829 1.00 97.94 408 TRP A CA 1
ATOM 3037 C C . TRP A 1 408 ? -38.397 -1.863 24.060 1.00 97.94 408 TRP A C 1
ATOM 3039 O O . TRP A 1 408 ? -39.624 -1.862 23.980 1.00 97.94 408 TRP A O 1
ATOM 3049 N N . LEU A 1 409 ? -37.760 -2.119 25.209 1.00 97.62 409 LEU A N 1
ATOM 3050 C CA . LEU A 1 409 ? -38.462 -2.359 26.476 1.00 97.62 409 LEU A CA 1
ATOM 3051 C C . LEU A 1 409 ? -39.308 -1.146 26.891 1.00 97.62 409 LEU A C 1
ATOM 3053 O O . LEU A 1 409 ? -40.485 -1.305 27.208 1.00 97.62 409 LEU A O 1
ATOM 3057 N N . LEU A 1 410 ? -38.755 0.070 26.806 1.00 97.12 410 LEU A N 1
ATOM 3058 C CA . LEU A 1 410 ? -39.484 1.312 27.083 1.00 97.12 410 LEU A CA 1
ATOM 3059 C C . LEU A 1 410 ? -40.691 1.488 26.148 1.00 97.12 410 LEU A C 1
ATOM 3061 O O . LEU A 1 410 ? -41.776 1.838 26.605 1.00 97.12 410 LEU A O 1
ATOM 3065 N N . LYS A 1 411 ? -40.539 1.192 24.849 1.00 95.62 411 LYS A N 1
ATOM 3066 C CA . LYS A 1 411 ? -41.656 1.167 23.894 1.00 95.62 411 LYS A CA 1
ATOM 3067 C C . LYS A 1 411 ? -42.706 0.132 24.300 1.00 95.62 411 LYS A C 1
ATOM 3069 O O . LYS A 1 411 ? -43.891 0.448 24.276 1.00 95.62 411 LYS A O 1
ATOM 3074 N N . VAL A 1 412 ? -42.295 -1.091 24.639 1.00 95.06 412 VAL A N 1
ATOM 3075 C CA . VAL A 1 412 ? -43.213 -2.162 25.058 1.00 95.06 412 VAL A CA 1
ATOM 3076 C C . VAL A 1 412 ? -44.001 -1.745 26.298 1.00 95.06 412 VAL A C 1
ATOM 3078 O O . VAL A 1 412 ? -45.195 -2.016 26.338 1.00 95.06 412 VAL A O 1
ATOM 3081 N N . GLU A 1 413 ? -43.376 -1.052 27.254 1.00 94.88 413 GLU A N 1
ATOM 3082 C CA . GLU A 1 413 ? -44.023 -0.524 28.459 1.00 94.88 413 GLU A CA 1
ATOM 3083 C C . GLU A 1 413 ? -45.023 0.600 28.138 1.00 94.88 413 GLU A C 1
ATOM 3085 O O . GLU A 1 413 ? -46.212 0.467 28.416 1.00 94.88 413 GLU A O 1
ATOM 3090 N N . VAL A 1 414 ? -44.570 1.668 27.470 1.00 94.81 414 VAL A N 1
ATOM 3091 C CA . VAL A 1 414 ? -45.384 2.860 27.150 1.00 94.81 414 VAL A CA 1
ATOM 3092 C C . VAL A 1 414 ? -46.595 2.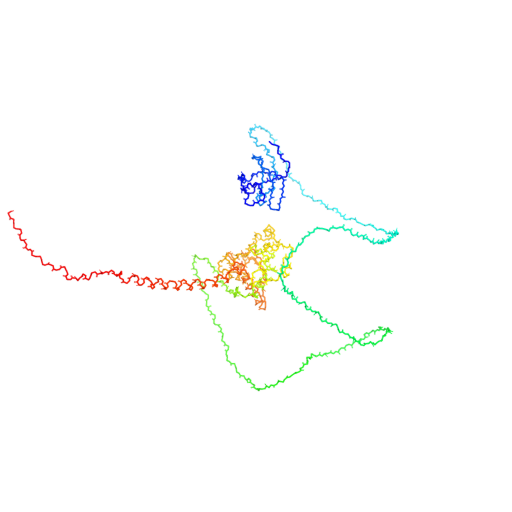531 26.264 1.00 94.81 414 VAL A C 1
ATOM 3094 O O . VAL A 1 414 ? -47.620 3.203 26.343 1.00 94.81 414 VAL A O 1
ATOM 3097 N N . TRP A 1 415 ? -46.509 1.493 25.427 1.00 93.69 415 TRP A N 1
ATOM 3098 C CA . TRP A 1 415 ? -47.588 1.103 24.512 1.00 93.69 415 TRP A CA 1
ATOM 3099 C C . TRP A 1 415 ? -48.500 -0.019 25.045 1.00 93.69 415 TRP A C 1
ATOM 3101 O O . TRP A 1 415 ? -49.375 -0.468 24.302 1.00 93.69 415 TRP A O 1
ATOM 3111 N N . LYS A 1 416 ? -48.367 -0.467 26.308 1.00 89.94 416 LYS A N 1
ATOM 3112 C CA . LYS A 1 416 ? -49.261 -1.500 26.890 1.00 89.94 416 LYS A CA 1
ATOM 3113 C C . LYS A 1 416 ? -50.735 -1.099 26.846 1.00 89.94 416 LYS A C 1
ATOM 3115 O O . LYS A 1 416 ? -51.575 -1.920 26.467 1.00 89.94 416 LYS A O 1
ATOM 3120 N N . ASP A 1 417 ? -51.013 0.154 27.197 1.00 85.19 417 ASP A N 1
ATOM 3121 C CA . ASP A 1 417 ? -52.368 0.702 27.313 1.00 85.19 417 ASP A CA 1
ATOM 3122 C C . ASP A 1 417 ? -52.930 1.178 25.963 1.00 85.19 417 ASP A C 1
ATOM 3124 O O . ASP A 1 417 ? -54.143 1.283 25.787 1.00 85.19 417 ASP A O 1
ATOM 3128 N N . VAL A 1 418 ? -52.067 1.376 24.959 1.00 81.81 418 VAL A N 1
ATOM 3129 C CA . VAL A 1 418 ? -52.444 1.789 23.594 1.00 81.81 418 VAL A CA 1
ATOM 3130 C C . VAL A 1 418 ? -52.718 0.565 22.708 1.00 81.81 418 VAL A C 1
ATOM 3132 O O . VAL A 1 418 ? -52.246 0.448 21.575 1.00 81.81 418 VAL A O 1
ATOM 3135 N N . LYS A 1 419 ? -53.522 -0.375 23.216 1.00 63.94 419 LYS A N 1
ATOM 3136 C CA . LYS A 1 419 ? -54.138 -1.413 22.379 1.00 63.94 419 LYS A CA 1
ATOM 3137 C C . LYS A 1 419 ? -55.406 -0.843 21.744 1.00 63.94 419 LYS A C 1
ATOM 3139 O O . LYS A 1 419 ? -56.296 -0.427 22.485 1.00 63.94 419 LYS A O 1
ATOM 3144 N N . PRO A 1 420 ? -55.555 -0.860 20.406 1.00 56.34 420 PRO A N 1
ATOM 3145 C CA . PRO A 1 420 ? -56.825 -0.503 19.798 1.00 56.34 420 PRO A CA 1
ATOM 3146 C C . PRO A 1 420 ? -57.887 -1.494 20.275 1.00 56.34 420 PRO A C 1
ATOM 3148 O O . PRO A 1 420 ? -57.778 -2.703 20.051 1.00 56.34 420 PRO A O 1
ATOM 3151 N N . SER A 1 421 ? -58.926 -0.977 20.925 1.00 54.44 421 SER A N 1
ATOM 3152 C CA . SER A 1 421 ? -60.128 -1.727 21.259 1.00 54.44 421 SER A CA 1
ATOM 3153 C C . SER A 1 421 ? -60.882 -2.041 19.970 1.00 54.44 421 SER A C 1
ATOM 3155 O O . SER A 1 421 ? -61.829 -1.353 19.597 1.00 54.44 421 SER A O 1
ATOM 3157 N N . SER A 1 422 ? -60.457 -3.091 19.262 1.00 52.47 422 SER A N 1
ATOM 3158 C CA . SER A 1 422 ? -61.233 -3.639 18.157 1.00 52.47 422 SER A CA 1
ATOM 3159 C C . SER A 1 422 ? -62.598 -4.055 18.717 1.00 52.47 422 SER A C 1
ATOM 3161 O O . SER A 1 422 ? -62.678 -4.973 19.542 1.00 52.47 422 SER A O 1
ATOM 3163 N N . PRO A 1 423 ? -63.700 -3.379 18.337 1.00 50.81 423 PRO A N 1
ATOM 3164 C CA . PRO A 1 423 ? -65.001 -3.814 18.791 1.00 50.81 423 PRO A CA 1
ATOM 3165 C C . PRO A 1 423 ? -65.223 -5.188 18.171 1.00 50.81 423 PRO A C 1
ATOM 3167 O O . PRO A 1 423 ? -65.203 -5.325 16.945 1.00 50.81 423 PRO A O 1
ATOM 3170 N N . LYS A 1 424 ? -65.460 -6.207 19.004 1.00 53.91 424 LYS A N 1
ATOM 3171 C CA . LYS A 1 424 ? -65.990 -7.495 18.547 1.00 53.91 424 LYS A CA 1
ATOM 3172 C C . LYS A 1 424 ? -67.411 -7.260 18.025 1.00 53.91 424 LYS A C 1
ATOM 3174 O O . LYS A 1 424 ? -68.387 -7.556 18.709 1.00 53.91 424 LYS A O 1
ATOM 3179 N N . ARG A 1 425 ? -67.531 -6.680 16.824 1.00 52.38 425 ARG A N 1
ATOM 3180 C CA . ARG A 1 425 ? -68.787 -6.528 16.088 1.00 52.38 425 ARG A CA 1
ATOM 3181 C C . ARG A 1 425 ? -69.260 -7.927 15.722 1.00 52.38 425 ARG A C 1
ATOM 3183 O O . ARG A 1 425 ? -68.901 -8.464 14.679 1.00 52.38 425 ARG A O 1
ATOM 3190 N N . GLY A 1 426 ? -70.023 -8.526 16.632 1.00 45.12 426 GLY A N 1
ATOM 3191 C CA . GLY A 1 426 ? -70.667 -9.806 16.409 1.00 45.12 426 GLY A CA 1
ATOM 3192 C C . GLY A 1 426 ? -71.500 -9.736 15.134 1.00 45.12 426 GLY A C 1
ATOM 3193 O O . GLY A 1 426 ? -72.354 -8.863 14.986 1.00 45.12 426 GLY A O 1
ATOM 3194 N N . TRP A 1 427 ? -71.247 -10.680 14.233 1.00 52.56 427 TRP A N 1
ATOM 3195 C CA . TRP A 1 427 ? -71.906 -10.846 12.931 1.00 52.56 427 TRP A CA 1
ATOM 3196 C C . TRP A 1 427 ? -73.452 -10.861 13.019 1.00 52.56 427 TRP A C 1
ATOM 3198 O O . TRP A 1 427 ? -74.137 -10.458 12.082 1.00 52.56 427 TRP A O 1
ATOM 3208 N N . LEU A 1 428 ? -73.999 -11.188 14.194 1.00 54.94 428 LEU A N 1
ATOM 3209 C CA . LEU A 1 428 ? -75.427 -11.176 14.535 1.00 54.94 428 LEU A CA 1
ATOM 3210 C C . LEU A 1 428 ? -76.111 -9.790 14.515 1.00 54.94 428 LEU A C 1
ATOM 3212 O O . LEU A 1 428 ? -77.337 -9.729 14.511 1.00 54.94 428 LEU A O 1
ATOM 3216 N N . ALA A 1 429 ? -75.373 -8.674 14.475 1.00 52.19 429 ALA A N 1
ATOM 3217 C CA . ALA A 1 429 ? -75.964 -7.327 14.515 1.00 52.19 429 ALA A CA 1
ATOM 3218 C C . ALA A 1 429 ? -76.788 -6.932 13.262 1.00 52.19 429 ALA A C 1
ATOM 3220 O O . ALA A 1 429 ? -77.439 -5.889 13.266 1.00 52.19 429 ALA A O 1
ATOM 3221 N N . SER A 1 430 ? -76.766 -7.741 12.194 1.00 54.91 430 SER A N 1
ATOM 3222 C CA . SER A 1 430 ? -77.406 -7.435 10.902 1.00 54.91 430 SER A CA 1
ATOM 3223 C C . SER A 1 430 ? -78.853 -7.940 10.751 1.00 54.91 430 SER A C 1
ATOM 3225 O O . SER A 1 430 ? -79.425 -7.802 9.671 1.00 54.91 430 SER A O 1
ATOM 3227 N N . LEU A 1 431 ? -79.456 -8.528 11.792 1.00 56.00 431 LEU A N 1
ATOM 3228 C CA . LEU A 1 431 ? -80.799 -9.124 11.737 1.00 56.00 431 LEU A CA 1
ATOM 3229 C C . LEU A 1 431 ? -81.828 -8.332 12.564 1.00 56.00 431 LEU A C 1
ATOM 3231 O O . LEU A 1 431 ? -82.304 -8.791 13.600 1.00 56.00 431 LEU A O 1
ATOM 3235 N N . ARG A 1 432 ? -82.217 -7.145 12.076 1.00 55.31 432 ARG A N 1
ATOM 3236 C CA . ARG A 1 432 ? -83.521 -6.551 12.429 1.00 55.31 432 ARG A CA 1
ATOM 3237 C C . ARG A 1 432 ? -84.572 -7.036 11.420 1.00 55.31 432 ARG A C 1
ATOM 3239 O O . ARG A 1 432 ? -84.321 -6.909 10.222 1.00 55.31 432 ARG A O 1
ATOM 3246 N N . PRO A 1 433 ? -85.733 -7.558 11.852 1.00 52.72 433 PRO A N 1
ATOM 3247 C CA . PRO A 1 433 ? -86.809 -7.914 10.935 1.00 52.72 433 PRO A CA 1
ATOM 3248 C C . PRO A 1 433 ? -87.466 -6.655 10.352 1.00 52.72 433 PRO A C 1
ATOM 3250 O O . PRO A 1 433 ? -87.714 -5.685 11.067 1.00 52.72 433 PRO A O 1
ATOM 3253 N N . LEU A 1 434 ? -87.778 -6.686 9.055 1.00 53.91 434 LEU A N 1
ATOM 3254 C CA . LEU A 1 434 ? -88.547 -5.639 8.382 1.00 53.91 434 LEU A CA 1
ATOM 3255 C C . LEU A 1 434 ? -90.050 -5.874 8.580 1.00 53.91 434 LEU A C 1
ATOM 3257 O O . LEU A 1 434 ? -90.704 -6.510 7.758 1.00 53.91 434 LEU A O 1
ATOM 3261 N N . SER A 1 435 ? -90.602 -5.321 9.658 1.00 50.72 435 SER A N 1
ATOM 3262 C CA . SER A 1 435 ? -92.012 -4.925 9.700 1.00 50.72 435 SER A CA 1
ATOM 3263 C C . SER A 1 435 ? -92.127 -3.456 9.264 1.00 50.72 435 SER A C 1
ATOM 3265 O O . SER A 1 435 ? -91.379 -2.626 9.772 1.00 50.72 435 SER A O 1
ATOM 3267 N N . GLY A 1 436 ? -93.041 -3.060 8.383 1.00 50.88 436 GLY A N 1
ATOM 3268 C CA . GLY A 1 436 ? -94.060 -3.883 7.724 1.00 50.88 436 GLY A CA 1
ATOM 3269 C C . GLY A 1 436 ? -95.268 -3.046 7.322 1.00 50.88 436 GLY A C 1
ATOM 3270 O O . GLY A 1 436 ? -96.383 -3.369 7.717 1.00 50.88 436 GLY A O 1
ATOM 3271 N N . GLU A 1 437 ? -95.044 -1.947 6.600 1.00 46.34 437 GLU A N 1
ATOM 3272 C CA . GLU A 1 437 ? -96.078 -0.947 6.329 1.00 46.34 437 GLU A CA 1
ATOM 3273 C C . GLU A 1 437 ? -96.563 -1.035 4.876 1.00 46.34 437 GLU A C 1
ATOM 3275 O O . GLU A 1 437 ? -95.800 -0.836 3.928 1.00 46.34 437 GLU A O 1
ATOM 3280 N N . LYS A 1 438 ? -97.843 -1.377 4.695 1.00 48.44 438 LYS A N 1
ATOM 3281 C CA . LYS A 1 438 ? -98.516 -1.349 3.392 1.00 48.44 438 LYS A CA 1
ATOM 3282 C C . LYS A 1 438 ? -98.840 0.097 3.022 1.00 48.44 438 LYS A C 1
ATOM 3284 O O . LYS A 1 438 ? -99.618 0.737 3.722 1.00 48.44 438 LYS A O 1
ATOM 3289 N N . GLN A 1 439 ? -98.362 0.555 1.870 1.00 47.47 439 GLN A N 1
ATOM 3290 C CA . GLN A 1 439 ? -98.856 1.784 1.252 1.00 47.47 439 GLN A CA 1
ATOM 3291 C C . GLN A 1 439 ? -99.875 1.438 0.158 1.00 47.47 439 GLN A C 1
ATOM 3293 O O . GLN A 1 439 ? -99.510 1.087 -0.964 1.00 47.47 439 GLN A O 1
ATOM 3298 N N . GLU A 1 440 ? -101.162 1.502 0.499 1.00 50.50 440 GLU A N 1
ATOM 3299 C CA . GLU A 1 440 ? -102.253 1.376 -0.474 1.00 50.50 440 GLU A CA 1
ATOM 3300 C C . GLU A 1 440 ? -102.477 2.723 -1.188 1.00 50.50 440 GLU A C 1
ATOM 3302 O O . GLU A 1 440 ? -102.300 3.791 -0.600 1.00 50.50 440 GLU A O 1
ATOM 3307 N N . ARG A 1 441 ? -102.806 2.669 -2.485 1.00 39.31 441 ARG A N 1
ATOM 3308 C CA . ARG A 1 441 ? -103.031 3.835 -3.353 1.00 39.31 441 ARG A CA 1
ATOM 3309 C C . ARG A 1 441 ? -104.488 3.892 -3.818 1.00 39.31 441 ARG A C 1
ATOM 3311 O O . ARG A 1 441 ? -104.965 2.868 -4.312 1.00 39.31 441 ARG A O 1
ATOM 3318 N N . PRO A 1 442 ? -105.145 5.061 -3.767 1.00 50.38 442 PRO A N 1
ATOM 3319 C CA . PRO A 1 442 ? -105.880 5.577 -4.917 1.00 50.38 442 PRO A CA 1
ATOM 3320 C C . PRO A 1 442 ? -104.902 6.074 -6.005 1.00 50.38 442 PRO A C 1
ATOM 3322 O O . PRO A 1 442 ? -103.865 6.679 -5.643 1.00 50.38 442 PRO A O 1
#

Foldseek 3Di:
DDDDDAFKKFFQAWWFFFADPDPPGDTPDTGGHGFMWGFPQDDDQWTWTQGPVVRDTGITGCVRIDGDDPDDDDDDDDDDDDDDDDDDDDDDDDDDDDDDDDDDDDDDDDDDDDDDDDDDDDDDDDDDDDDDDDDDDDDDDDDDDDDDDDDDDDDDDDDDDDDDDDDDDDDDDDDDDDDDDDDDDDDDDDDDDDDDDDDDDDDDDDDDDDDDDDDDCLDDFDDFPADLQQLVLLQLLVVLCLVFVLQQAWQFLQFLLNCCVLPSNNDDPVRSCVSQPPPDRRTGSHRPDDQVVCCVPQVGRDDHLLQQLVVDVVRLSLQLLQLLFQEQDPVNPADPRQAGPNPVVRGHSDHNRQPNYPDDPVCSVVSSSNSSSNSNNSVCSNPVCVVVVVVVVVVVVVVVVVVVVVVVVVVCVVCPVVDPPPPPPPPVPPDDDDDDDDDDDD

Secondary structure (DSSP, 8-state):
-PPPPS-EEEESS-EEEESSSSTTSPEEEEEPTT-EEEEEEEETTEEEEEETTT--EEEEEGGGEEEPPPPPP-------------------------PPP----------------------------------------PPPPPPPPPPP------------------------------------------------PPPPPPPP----S-------PPPP---TT-HHHHHHHHHHHHHTGGGT--EEEEEHHHHHHSTTT---HHHHHHHHTTS-TTSEE--SS-HHHHHHHHSSPPPP-TTTTTTSTTTHHHHHHHHTT----TTS-SPTTSB-TTSTTSB-SSPPSS--TT--TTTHHHHHHHHHHHHHHHHHHT-TTHHHHHHHHHHHHHHHHHHHHHHHHHHHHHTSS---------GGGG------------

InterPro domains:
  IPR002326 Cytochrome c1 [PF02167] (228-417)
  IPR002326 Cytochrome c1 [PR00603] (238-257)
  IPR002326 Cytochrome c1 [PR00603] (300-324)
  IPR002326 Cytochrome c1 [PR00603] (336-347)
  IPR002326 Cytochrome c1 [PR00603] (365-384)
  IPR002326 Cytochrome c1 [PR00603] (384-399)
  IPR002326 Cytochrome c1 [PTHR10266] (227-419)
  IPR009056 Cytochrome c-like domain [PS51007] (232-385)
  IPR036909 Cytochrome c-like domain superfamily [G3DSA:1.10.760.10] (215-384)
  IPR036909 Cytochrome c-like domain superfamily [SSF46626] (219-382)

Mean predicted aligned error: 22.3 Å

Organism: NCBI:txid2528639

Solvent-accessible surface area (backbone atoms only — not comparable to full-atom values): 29323 Å² total; per-residue (Å²): 131,82,85,72,88,53,63,52,28,21,25,76,41,62,46,59,32,14,72,42,91,47,98,86,41,60,73,76,45,81,44,57,56,66,45,52,26,29,43,75,48,73,54,100,63,30,30,33,33,34,34,72,84,83,69,46,72,32,20,35,56,47,92,39,53,38,78,46,77,82,79,77,80,82,78,80,89,82,87,79,90,87,80,88,86,85,86,85,84,87,86,92,86,82,91,84,91,84,86,86,87,82,91,85,86,87,89,87,87,87,88,87,81,82,88,80,90,83,89,84,88,83,87,83,88,79,92,89,88,94,86,85,88,83,89,82,91,88,87,89,84,86,83,88,85,84,86,83,83,88,84,91,87,84,85,84,91,87,84,84,91,84,87,88,87,88,86,84,82,85,87,84,85,89,79,88,84,83,88,83,81,88,85,90,89,85,92,80,89,85,88,88,86,90,87,85,83,82,91,82,82,85,78,89,78,85,84,88,83,84,86,82,91,86,75,82,84,78,61,85,65,49,84,51,82,61,54,86,78,41,36,67,44,33,46,52,5,45,50,48,35,61,78,50,46,28,68,53,29,25,28,57,82,47,27,52,48,46,42,42,70,38,76,58,59,43,45,51,76,63,63,47,45,62,77,47,55,90,55,58,53,83,39,40,42,65,29,91,51,51,56,68,60,35,30,72,76,46,74,47,58,65,67,62,41,32,44,43,28,80,69,39,78,71,21,40,19,38,51,21,27,47,60,75,29,42,42,78,42,93,82,68,82,49,61,78,60,27,15,23,73,65,41,86,88,29,62,47,68,64,67,69,81,74,57,48,56,91,54,47,89,83,46,47,69,56,51,52,47,50,31,26,19,28,26,25,26,35,47,31,65,47,44,80,56,49,67,63,50,52,58,52,45,55,56,52,52,53,50,50,52,52,51,51,51,53,53,48,52,51,49,57,59,75,45,62,82,70,58,82,81,74,75,84,75,58,82,75,78,78,74,74,82,89,82,83,81,85,83,84,77,134